Protein 2XBU (pdb70)

CATH classification: 3.40.50.2020

Nearest PDB structures (foldseek):
  2xbu-assembly1_A  TM=1.005E+00  e=3.584E-40  Saccharomyces cerevisiae
  2xbu-assembly1_B  TM=1.003E+00  e=2.320E-38  Saccharomyces cerevisiae
  2jkz-assembly1_A  TM=9.984E-01  e=1.964E-35  Saccharomyces cerevisiae
  2jky-assembly1_B  TM=9.916E-01  e=3.416E-34  Saccharomyces cerevisiae
  2jky-assembly1_A  TM=8.901E-01  e=1.206E-30  Saccharomyces cerevisiae

Structure (mmCIF, N/CA/C/O backbone):
data_2XBU
#
_entry.id   2XBU
#
_cell.length_a   51.577
_cell.length_b   77.521
_cell.length_c   56.655
_cell.angle_alpha   90.00
_cell.angle_beta   95.13
_cell.angle_gamma   90.00
#
_symmetry.space_group_name_H-M   'P 1 21 1'
#
loop_
_entity.id
_entity.type
_entity.pdbx_description
1 polymer 'HYPOXANTHINE-GUANINE PHOSPHORIBOSYLTRANSFERASE'
2 non-polymer 'ACETATE ION'
3 non-polymer "GUANOSINE-5'-MONOPHOSPHATE"
4 non-polymer 'MAGNESIUM ION'
5 water water
#
loop_
_atom_site.group_PDB
_atom_site.id
_atom_site.type_symbol
_atom_site.label_atom_id
_atom_site.label_alt_id
_atom_site.label_comp_id
_atom_site.label_asym_id
_atom_site.label_entity_id
_atom_site.label_seq_id
_atom_site.pdbx_PDB_ins_code
_atom_site.Cartn_x
_atom_site.Cartn_y
_atom_site.Cartn_z
_atom_site.occupancy
_atom_site.B_iso_or_equiv
_atom_site.auth_seq_id
_atom_site.auth_comp_id
_atom_site.auth_asym_id
_atom_site.auth_atom_id
_atom_site.pdbx_PDB_model_num
ATOM 1 N N . ASP A 1 5 ? 13.650 11.988 10.059 1.00 42.25 5 ASP A N 1
ATOM 2 C CA . ASP A 1 5 ? 14.630 11.148 10.737 1.00 41.37 5 ASP A CA 1
ATOM 3 C C . ASP A 1 5 ? 14.029 9.782 11.063 1.00 31.21 5 ASP A C 1
ATOM 4 O O . ASP A 1 5 ? 13.831 9.449 12.233 1.00 29.42 5 ASP A O 1
ATOM 9 N N . LYS A 1 6 ? 13.749 8.998 10.025 1.00 26.64 6 LYS A N 1
ATOM 10 C CA . LYS A 1 6 ? 13.017 7.739 10.176 1.00 22.50 6 LYS A CA 1
ATOM 11 C C . LYS A 1 6 ? 13.604 6.816 11.237 1.00 19.61 6 LYS A C 1
ATOM 12 O O . LYS A 1 6 ? 14.811 6.564 11.262 1.00 23.29 6 LYS A O 1
ATOM 18 N N . GLN A 1 7 ? 12.739 6.302 12.106 1.00 17.52 7 GLN A N 1
ATOM 19 C CA . GLN A 1 7 ? 13.179 5.428 13.189 1.00 18.34 7 GLN A CA 1
ATOM 20 C C . GLN A 1 7 ? 12.821 3.984 12.879 1.00 18.53 7 GLN A C 1
ATOM 21 O O . GLN A 1 7 ? 11.646 3.635 12.796 1.00 18.83 7 GLN A O 1
ATOM 27 N N . TYR A 1 8 ? 13.842 3.153 12.692 1.00 18.56 8 TYR A N 1
ATOM 28 C CA . TYR A 1 8 ? 13.647 1.739 12.395 1.00 15.21 8 TYR A CA 1
ATOM 29 C C . TYR A 1 8 ? 13.503 0.970 13.699 1.00 16.25 8 TYR A C 1
ATOM 30 O O . TYR A 1 8 ? 14.349 1.083 14.582 1.00 17.03 8 TYR A O 1
ATOM 39 N N . ILE A 1 9 ? 12.417 0.210 13.810 1.00 12.68 9 ILE A N 1
ATOM 40 C CA . ILE A 1 9 ? 12.069 -0.528 15.022 1.00 14.68 9 ILE A CA 1
ATOM 41 C C . ILE A 1 9 ? 12.164 -2.035 14.769 1.00 16.17 9 ILE A C 1
ATOM 42 O O . ILE A 1 9 ? 11.494 -2.560 13.881 1.00 15.21 9 ILE A O 1
ATOM 47 N N . SER A 1 10 ? 12.992 -2.733 15.544 1.00 16.50 10 SER A N 1
ATOM 48 C CA . SER A 1 10 ? 13.150 -4.172 15.345 1.00 15.40 10 SER A CA 1
ATOM 49 C C . SER A 1 10 ? 11.984 -4.945 15.950 1.00 13.98 10 SER A C 1
ATOM 50 O O . SER A 1 10 ? 11.271 -4.441 16.820 1.00 14.42 10 SER A O 1
ATOM 53 N N . TYR A 1 11 ? 11.793 -6.178 15.493 1.00 13.03 11 TYR A N 1
ATOM 54 C CA . TYR A 1 11 ? 10.802 -7.046 16.112 1.00 13.12 11 TYR A CA 1
ATOM 55 C C . TYR A 1 11 ? 11.085 -7.205 17.611 1.00 13.14 11 TYR A C 1
ATOM 56 O O . TYR A 1 11 ? 10.192 -7.067 18.435 1.00 10.66 11 TYR A O 1
ATOM 65 N N . ASN A 1 12 ? 12.332 -7.487 17.972 1.00 11.03 12 ASN A N 1
ATOM 66 C CA . ASN A 1 12 ? 12.651 -7.692 19.386 1.00 12.24 12 ASN A CA 1
ATOM 67 C C . ASN A 1 12 ? 12.393 -6.453 20.237 1.00 12.45 12 ASN A C 1
ATOM 68 O O . ASN A 1 12 ? 12.043 -6.563 21.411 1.00 13.78 12 ASN A O 1
ATOM 73 N N . ASN A 1 13 ? 12.557 -5.273 19.645 1.00 12.60 13 ASN A N 1
ATOM 74 C CA . ASN A 1 13 ? 12.190 -4.040 20.335 1.00 14.46 13 ASN A CA 1
ATOM 75 C C . ASN A 1 13 ? 10.689 -4.018 20.630 1.00 14.08 13 ASN A C 1
ATOM 76 O O . ASN A 1 13 ? 10.268 -3.747 21.756 1.00 13.99 13 ASN A O 1
ATOM 81 N N . VAL A 1 14 ? 9.884 -4.317 19.619 1.00 13.67 14 VAL A N 1
ATOM 82 C CA . VAL A 1 14 ? 8.436 -4.339 19.804 1.00 12.88 14 VAL A CA 1
ATOM 83 C C . VAL A 1 14 ? 8.072 -5.319 20.912 1.00 13.30 14 VAL A C 1
ATOM 84 O O . VAL A 1 14 ? 7.252 -5.018 21.776 1.00 9.90 14 VAL A O 1
ATOM 88 N N . HIS A 1 15 ? 8.705 -6.486 20.884 1.00 10.83 15 HIS A N 1
ATOM 89 C CA . HIS A 1 15 ? 8.429 -7.532 21.860 1.00 12.46 15 HIS A CA 1
ATOM 90 C C . HIS A 1 15 ? 8.660 -7.030 23.283 1.00 14.61 15 HIS A C 1
ATOM 91 O O . HIS A 1 15 ? 7.842 -7.256 24.174 1.00 9.47 15 HIS A O 1
ATOM 98 N N . GLN A 1 16 ? 9.785 -6.356 23.497 1.00 11.32 16 GLN A N 1
ATOM 99 C CA . GLN A 1 16 ? 10.132 -5.873 24.828 1.00 11.79 16 GLN A CA 1
ATOM 100 C C . GLN A 1 16 ? 9.331 -4.647 25.266 1.00 11.23 16 GLN A C 1
ATOM 101 O O . GLN A 1 16 ? 9.116 -4.439 26.458 1.00 12.61 16 GLN A O 1
ATOM 107 N N . LEU A 1 17 ? 8.897 -3.837 24.308 1.00 10.50 17 LEU A N 1
ATOM 108 C CA . LEU A 1 17 ? 7.983 -2.746 24.617 1.00 10.82 17 LEU A CA 1
ATOM 109 C C . LEU A 1 17 ? 6.707 -3.338 25.193 1.00 12.70 17 LEU A C 1
ATOM 110 O O . LEU A 1 17 ? 6.178 -2.856 26.193 1.00 11.41 17 LEU A O 1
ATOM 115 N N . CYS A 1 18 ? 6.227 -4.408 24.572 1.00 11.75 18 CYS A N 1
ATOM 116 C CA . CYS A 1 18 ? 5.032 -5.080 25.071 1.00 11.09 18 CYS A CA 1
ATOM 117 C C . CYS A 1 18 ? 5.278 -5.705 26.437 1.00 12.03 18 CYS A C 1
ATOM 118 O O . CYS A 1 18 ? 4.406 -5.665 27.307 1.00 13.19 18 CYS A O 1
ATOM 121 N N . GLN A 1 19 ? 6.470 -6.271 26.625 1.00 10.14 19 GLN A N 1
ATOM 122 C CA . GLN A 1 19 ? 6.822 -6.912 27.893 1.00 8.80 19 GLN A CA 1
ATOM 123 C C . GLN A 1 19 ? 6.752 -5.941 29.069 1.00 13.31 19 GLN A C 1
ATOM 124 O O . GLN A 1 19 ? 6.161 -6.258 30.101 1.00 12.72 19 GLN A O 1
ATOM 130 N N . VAL A 1 20 ? 7.371 -4.769 28.933 1.00 14.24 20 VAL A N 1
ATOM 131 C CA A VAL A 1 20 ? 7.338 -3.797 30.021 0.50 15.00 20 VAL A CA 1
ATOM 132 C CA B VAL A 1 20 ? 7.346 -3.765 29.996 0.50 15.61 20 VAL A CA 1
ATOM 133 C C . VAL A 1 20 ? 5.945 -3.190 30.183 1.00 16.14 20 VAL A C 1
ATOM 134 O O . VAL A 1 20 ? 5.477 -2.984 31.306 1.00 14.04 20 VAL A O 1
ATOM 141 N N . SER A 1 21 ? 5.275 -2.922 29.070 1.00 12.53 21 SER A N 1
ATOM 142 C CA . SER A 1 21 ? 3.942 -2.333 29.134 1.00 16.40 21 SER A CA 1
ATOM 143 C C . SER A 1 21 ? 2.938 -3.258 29.817 1.00 15.50 21 SER A C 1
ATOM 144 O O . SER A 1 21 ? 2.011 -2.792 30.486 1.00 15.03 21 SER A O 1
ATOM 147 N N . ALA A 1 22 ? 3.121 -4.566 29.644 1.00 16.53 22 ALA A N 1
ATOM 148 C CA . ALA A 1 22 ? 2.219 -5.545 30.242 1.00 16.73 22 ALA A CA 1
ATOM 149 C C . ALA A 1 22 ? 2.171 -5.406 31.759 1.00 15.85 22 ALA A C 1
ATOM 150 O O . ALA A 1 22 ? 1.130 -5.618 32.374 1.00 13.70 22 ALA A O 1
ATOM 152 N N . GLU A 1 23 ? 3.297 -5.053 32.368 1.00 14.14 23 GLU A N 1
ATOM 153 C CA . GLU A 1 23 ? 3.324 -4.905 33.817 1.00 18.62 23 GLU A CA 1
ATOM 154 C C . GLU A 1 23 ? 2.395 -3.776 34.260 1.00 17.61 23 GLU A C 1
ATOM 155 O O . GLU A 1 23 ? 1.747 -3.865 35.298 1.00 19.12 23 GLU A O 1
ATOM 161 N N . ARG A 1 24 ? 2.331 -2.721 33.459 1.00 13.90 24 ARG A N 1
ATOM 162 C CA . ARG A 1 24 ? 1.452 -1.590 33.747 1.00 15.39 24 ARG A CA 1
ATOM 163 C C . ARG A 1 24 ? 0.008 -1.970 33.450 1.00 15.75 24 ARG A C 1
ATOM 164 O O . ARG A 1 24 ? -0.895 -1.745 34.262 1.00 16.87 24 ARG A O 1
ATOM 172 N N . ILE A 1 25 ? -0.195 -2.565 32.279 1.00 10.97 25 ILE A N 1
ATOM 173 C CA . ILE A 1 25 ? -1.526 -2.956 31.814 1.00 12.85 25 ILE A CA 1
ATOM 174 C C . ILE A 1 25 ? -2.234 -3.968 32.722 1.00 13.28 25 ILE A C 1
ATOM 175 O O . ILE A 1 25 ? -3.467 -4.009 32.780 1.00 15.45 25 ILE A O 1
ATOM 180 N N . LYS A 1 26 ? -1.465 -4.776 33.445 1.00 11.87 26 LYS A N 1
ATOM 181 C CA . LYS A 1 26 ? -2.055 -5.650 34.460 1.00 15.09 26 LYS A CA 1
ATOM 182 C C . LYS A 1 26 ? -2.902 -4.896 35.494 1.00 15.26 26 LYS A C 1
ATOM 183 O O . LYS A 1 26 ? -3.847 -5.449 36.053 1.00 20.81 26 LYS A O 1
ATOM 189 N N . ASN A 1 27 ? -2.569 -3.636 35.746 1.00 16.60 27 ASN A N 1
ATOM 190 C CA . ASN A 1 27 ? -3.344 -2.824 36.689 1.00 18.24 27 ASN A CA 1
ATOM 191 C C . ASN A 1 27 ? -4.735 -2.498 36.158 1.00 17.94 27 ASN A C 1
ATOM 192 O O . ASN A 1 27 ? -5.657 -2.216 36.925 1.00 19.30 27 ASN A O 1
ATOM 197 N N . PHE A 1 28 ? -4.867 -2.524 34.835 1.00 13.71 28 PHE A N 1
ATOM 198 C CA . PHE A 1 28 ? -6.122 -2.211 34.161 1.00 15.00 28 PHE A CA 1
ATOM 199 C C . PHE A 1 28 ? -6.995 -3.463 34.086 1.00 15.83 28 PHE A C 1
ATOM 200 O O . PHE A 1 28 ? -8.207 -3.371 33.910 1.00 16.42 28 PHE A O 1
ATOM 208 N N . LYS A 1 29 ? -6.366 -4.629 34.221 1.00 15.84 29 LYS A N 1
ATOM 209 C CA . LYS A 1 29 ? -7.069 -5.913 34.206 1.00 21.06 29 LYS A CA 1
ATOM 210 C C . LYS A 1 29 ? -7.962 -6.087 32.977 1.00 17.72 29 LYS A C 1
ATOM 211 O O . LYS A 1 29 ? -9.174 -6.262 33.116 1.00 16.69 29 LYS A O 1
ATOM 217 N N . PRO A 1 30 ? -7.370 -6.080 31.774 1.00 17.30 30 PRO A N 1
ATOM 218 C CA . PRO A 1 30 ? -8.230 -6.177 30.589 1.00 15.48 30 PRO A CA 1
ATOM 219 C C . PRO A 1 30 ? -8.932 -7.526 30.506 1.00 16.23 30 PRO A C 1
ATOM 220 O O . PRO A 1 30 ? -8.331 -8.561 30.806 1.00 12.46 30 PRO A O 1
ATOM 224 N N . ASP A 1 31 ? -10.197 -7.503 30.100 1.00 12.37 31 ASP A N 1
ATOM 225 C CA . ASP A 1 31 ? -10.987 -8.712 29.897 1.00 12.04 31 ASP A CA 1
ATOM 226 C C . ASP A 1 31 ? -10.889 -9.179 28.450 1.00 10.27 31 ASP A C 1
ATOM 227 O O . ASP A 1 31 ? -11.043 -10.367 28.150 1.00 14.49 31 ASP A O 1
ATOM 232 N N . LEU A 1 32 ? -10.670 -8.226 27.553 1.00 10.76 32 LEU A N 1
ATOM 233 C CA . LEU A 1 32 ? -10.476 -8.522 26.141 1.00 11.80 32 LEU A CA 1
ATOM 234 C C . LEU A 1 32 ? -9.699 -7.393 25.476 1.00 12.08 32 LEU A C 1
ATOM 235 O O . LEU A 1 32 ? -9.537 -6.308 26.042 1.00 14.71 32 LEU A O 1
ATOM 240 N N . ILE A 1 33 ? -9.207 -7.661 24.273 1.00 10.59 33 ILE A N 1
ATOM 241 C CA . ILE A 1 33 ? -8.460 -6.676 23.514 1.00 9.54 33 ILE A CA 1
ATOM 242 C C . ILE A 1 33 ? -9.129 -6.462 22.168 1.00 11.98 33 ILE A C 1
ATOM 243 O O . ILE A 1 33 ? -9.556 -7.420 21.522 1.00 11.79 33 ILE A O 1
ATOM 248 N N . ILE A 1 34 ? -9.242 -5.200 21.764 1.00 9.40 34 ILE A N 1
ATOM 249 C CA . ILE A 1 34 ? -9.670 -4.870 20.412 1.00 10.25 34 ILE A CA 1
ATOM 250 C C .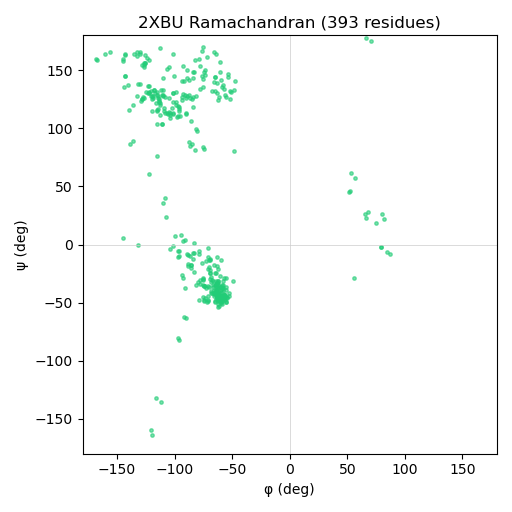 ILE A 1 34 ? -8.516 -4.196 19.676 1.00 13.84 34 ILE A C 1
ATOM 251 O O . ILE A 1 34 ? -8.041 -3.129 20.072 1.00 13.68 34 ILE A O 1
ATOM 256 N N . ALA A 1 35 ? -8.045 -4.846 18.618 1.00 10.76 35 ALA A N 1
ATOM 257 C CA . ALA A 1 35 ? -6.885 -4.359 17.888 1.00 14.33 35 ALA A CA 1
ATOM 258 C C . ALA A 1 35 ? -7.308 -3.646 16.610 1.00 14.69 35 ALA A C 1
ATOM 259 O O . ALA A 1 35 ? -8.108 -4.166 15.834 1.00 13.36 35 ALA A O 1
ATOM 261 N N . ILE A 1 36 ? -6.767 -2.449 16.400 1.00 12.53 36 ILE A N 1
ATOM 262 C CA . ILE A 1 36 ? -7.076 -1.669 15.211 1.00 13.57 36 ILE A CA 1
ATOM 263 C C . ILE A 1 36 ? -6.093 -2.000 14.101 1.00 15.25 36 ILE A C 1
ATOM 264 O O . ILE A 1 36 ? -4.902 -1.707 14.214 1.00 16.36 36 ILE A O 1
ATOM 269 N N . GLY A 1 37 ? -6.591 -2.624 13.038 1.00 18.18 37 GLY A N 1
ATOM 270 C CA . GLY A 1 37 ? -5.785 -2.907 11.862 1.00 21.84 37 GLY A CA 1
ATOM 271 C C . GLY A 1 37 ? -4.666 -3.907 12.086 1.00 20.77 37 GLY A C 1
ATOM 272 O O . GLY A 1 37 ? -4.460 -4.388 13.199 1.00 19.21 37 GLY A O 1
ATOM 273 N N . GLY A 1 38 ? -3.941 -4.227 11.020 1.00 23.79 38 GLY A N 1
ATOM 274 C CA . GLY A 1 38 ? -2.864 -5.201 11.101 1.00 28.25 38 GLY A CA 1
ATOM 275 C C . GLY A 1 38 ? -1.732 -4.761 12.011 1.00 30.41 38 GLY A C 1
ATOM 276 O O . GLY A 1 38 ? -1.135 -5.583 12.710 1.00 30.54 38 GLY A O 1
ATOM 277 N N . GLY A 1 39 ? -1.451 -3.459 12.012 1.00 30.13 39 GLY A N 1
ATOM 278 C CA . GLY A 1 39 ? -0.406 -2.881 12.843 1.00 26.27 39 GLY A CA 1
ATOM 279 C C . GLY A 1 39 ? -0.733 -2.909 14.327 1.00 22.67 39 GLY A C 1
ATOM 280 O O 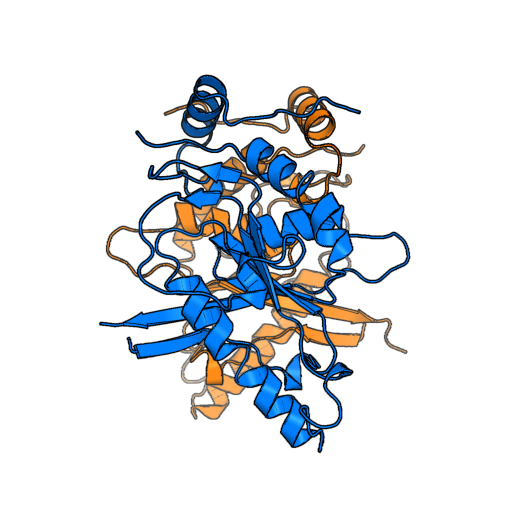. GLY A 1 39 ? 0.158 -2.879 15.174 1.00 22.94 39 GLY A O 1
ATOM 281 N N . GLY A 1 40 ? -2.019 -2.957 14.649 1.00 13.57 40 GLY A N 1
ATOM 282 C CA . GLY A 1 40 ? -2.434 -3.112 16.029 1.00 13.98 40 GLY A CA 1
ATOM 283 C C . GLY A 1 40 ? -2.378 -4.561 16.479 1.00 12.93 40 GLY A C 1
ATOM 284 O O . GLY A 1 40 ? -2.063 -4.850 17.631 1.00 12.91 40 GLY A O 1
ATOM 285 N N . PHE A 1 41 ? -2.678 -5.487 15.576 1.00 11.71 41 PHE A N 1
ATOM 286 C CA . PHE A 1 41 ? -2.870 -6.870 16.008 1.00 12.72 41 PHE A CA 1
ATOM 287 C C . PHE A 1 41 ? -1.584 -7.499 16.514 1.00 13.95 41 PHE A C 1
ATOM 288 O O . PHE A 1 41 ? -1.595 -8.278 17.462 1.00 13.22 41 PHE A O 1
ATOM 296 N N . ILE A 1 42 ? -0.467 -7.164 15.886 1.00 11.81 42 ILE A N 1
ATOM 297 C CA . ILE A 1 42 ? 0.787 -7.800 16.283 1.00 12.30 42 ILE A CA 1
ATOM 298 C C . ILE A 1 42 ? 1.177 -7.502 17.745 1.00 10.78 42 ILE A C 1
ATOM 299 O O . ILE A 1 42 ? 1.385 -8.434 18.533 1.00 10.45 42 ILE A O 1
ATOM 304 N N . PRO A 1 43 ? 1.237 -6.213 18.127 1.00 10.41 43 PRO A N 1
ATOM 305 C CA . PRO A 1 43 ? 1.474 -5.891 19.543 1.00 11.83 43 PRO A CA 1
ATOM 306 C C . PRO A 1 43 ? 0.407 -6.487 20.449 1.00 10.18 43 PRO A C 1
ATOM 307 O O . PRO A 1 43 ? 0.718 -6.915 21.561 1.00 11.49 43 PRO A O 1
ATOM 311 N N . ALA A 1 44 ? -0.844 -6.518 19.991 1.00 10.04 44 ALA A N 1
ATOM 312 C CA . ALA A 1 44 ? -1.897 -7.118 20.801 1.00 10.54 44 ALA A CA 1
ATOM 313 C C . ALA A 1 44 ? -1.586 -8.584 21.109 1.00 7.72 44 ALA A C 1
ATOM 314 O O . ALA A 1 44 ? -1.698 -9.019 22.251 1.00 8.56 44 ALA A O 1
ATOM 316 N N . ARG A 1 45 ? -1.211 -9.345 20.084 1.00 7.39 45 ARG A N 1
ATOM 317 C CA . ARG A 1 45 ? -0.907 -10.759 20.270 1.00 11.09 45 ARG A CA 1
ATOM 318 C C . ARG A 1 45 ? 0.309 -10.940 21.176 1.00 9.63 45 ARG A C 1
ATOM 319 O O . ARG A 1 45 ? 0.332 -11.821 22.030 1.00 8.63 45 ARG A O 1
ATOM 327 N N . ILE A 1 46 ? 1.323 -10.097 21.007 1.00 7.93 46 ILE A N 1
ATOM 328 C CA . ILE A 1 46 ? 2.505 -10.202 21.870 1.00 10.00 46 ILE A CA 1
ATOM 329 C C . ILE A 1 46 ? 2.153 -9.869 23.315 1.00 12.30 46 ILE A C 1
ATOM 330 O O . ILE A 1 46 ? 2.558 -10.570 24.251 1.00 10.60 46 ILE A O 1
ATOM 335 N N . LEU A 1 47 ? 1.377 -8.804 23.496 1.00 12.50 47 LEU A N 1
ATOM 336 C CA . LEU A 1 47 ? 0.895 -8.437 24.828 1.00 15.15 47 LEU A CA 1
ATOM 337 C C . LEU A 1 47 ? 0.199 -9.609 25.514 1.00 16.53 47 LEU A C 1
ATOM 338 O O . LEU A 1 47 ? 0.416 -9.876 26.697 1.00 18.38 47 LEU A O 1
ATOM 343 N N . ARG A 1 48 ? -0.644 -10.312 24.767 1.00 15.99 48 ARG A N 1
ATOM 344 C CA . ARG A 1 48 ? -1.368 -11.449 25.318 1.00 13.55 48 ARG A CA 1
ATOM 345 C C . ARG A 1 48 ? -0.428 -12.497 25.925 1.00 10.52 48 ARG A C 1
ATOM 346 O O . ARG A 1 48 ? -0.737 -13.115 26.935 1.00 11.43 48 ARG A O 1
ATOM 354 N N . THR A 1 49 ? 0.727 -12.690 25.305 1.00 10.09 49 THR A N 1
ATOM 355 C CA . THR A 1 49 ? 1.707 -13.641 25.828 1.00 10.55 49 THR A CA 1
ATOM 356 C C . THR A 1 49 ? 2.154 -13.253 27.232 1.00 11.18 49 THR A C 1
ATOM 357 O O . THR A 1 49 ? 2.366 -14.115 28.098 1.00 10.84 49 THR A O 1
ATOM 361 N N . PHE A 1 50 ? 2.276 -11.950 27.461 1.00 11.39 50 PHE A N 1
ATOM 362 C CA . PHE A 1 50 ? 2.708 -11.447 28.759 1.00 13.73 50 PHE A CA 1
ATOM 363 C C . PHE A 1 50 ? 1.565 -11.277 29.758 1.00 14.18 50 PHE A C 1
ATOM 364 O O . PHE A 1 50 ? 1.808 -11.174 30.964 1.00 17.33 50 PHE A O 1
ATOM 372 N N . LEU A 1 51 ? 0.325 -11.251 29.272 1.00 13.28 51 LEU A N 1
ATOM 373 C CA . LEU A 1 51 ? -0.833 -11.187 30.167 1.00 12.82 51 LEU A CA 1
ATOM 374 C C . LEU A 1 51 ? -1.318 -12.571 30.599 1.00 18.24 51 LEU A C 1
ATOM 375 O O . LEU A 1 51 ? -2.036 -12.706 31.593 1.00 17.68 51 LEU A O 1
ATOM 380 N N . LYS A 1 52 ? -0.916 -13.593 29.852 1.00 19.57 52 LYS A N 1
ATOM 381 C CA . LYS A 1 52 ? -1.357 -14.964 30.101 1.00 19.89 52 LYS A CA 1
ATOM 382 C C . LYS A 1 52 ? -1.033 -15.438 31.514 1.00 20.00 52 LYS A C 1
ATOM 383 O O . LYS A 1 52 ? 0.076 -15.253 32.012 1.00 21.54 52 LYS A O 1
ATOM 389 N N . GLU A 1 53 ? -2.017 -16.050 32.155 1.00 23.62 53 GLU A N 1
ATOM 390 C CA . GLU A 1 53 ? -1.796 -16.709 33.432 1.00 27.77 53 GLU A CA 1
ATOM 391 C C . GLU A 1 53 ? -2.141 -18.180 33.257 1.00 24.11 53 GLU A C 1
ATOM 392 O O . GLU A 1 53 ? -3.220 -18.508 32.772 1.00 23.29 53 GLU A O 1
ATOM 398 N N . PRO A 1 54 ? -1.221 -19.076 33.635 1.00 29.56 54 PRO A N 1
ATOM 399 C CA . PRO A 1 54 ? -1.493 -20.503 33.437 1.00 31.25 54 PRO A CA 1
ATOM 400 C C . PRO A 1 54 ? -2.771 -20.914 34.157 1.00 25.85 54 PRO A C 1
ATOM 401 O O . PRO A 1 54 ? -2.997 -20.490 35.292 1.00 25.79 54 PRO A O 1
ATOM 405 N N . GLY A 1 55 ? -3.595 -21.719 33.496 1.00 26.06 55 GLY A N 1
ATOM 406 C CA . GLY A 1 55 ? -4.852 -22.173 34.062 1.00 25.65 55 GLY A CA 1
ATOM 407 C C . GLY A 1 55 ? -5.998 -21.210 33.812 1.00 29.22 55 GLY A C 1
ATOM 408 O O . GLY A 1 55 ? -7.154 -21.514 34.102 1.00 32.18 55 GLY A O 1
ATOM 409 N N . VAL A 1 56 ? -5.678 -20.039 33.274 1.00 30.66 56 VAL A N 1
ATOM 410 C CA . VAL A 1 56 ? -6.691 -19.027 32.994 1.00 32.37 56 VAL A CA 1
ATOM 411 C C . VAL A 1 56 ? -6.820 -18.824 31.486 1.00 30.99 56 VAL A C 1
ATOM 412 O O . VAL A 1 56 ? -5.830 -18.552 30.811 1.00 27.59 56 VAL A O 1
ATOM 416 N N . PRO A 1 57 ? -8.045 -18.965 30.955 1.00 31.92 57 PRO A N 1
ATOM 417 C CA . PRO A 1 57 ? -8.268 -18.839 29.511 1.00 34.07 57 PRO A CA 1
ATOM 418 C C . PRO A 1 57 ? -7.591 -17.594 28.957 1.00 33.41 57 PRO A C 1
ATOM 419 O O . PRO A 1 57 ? -7.583 -16.551 29.609 1.00 33.27 57 PRO A O 1
ATOM 423 N N . THR A 1 58 ? -7.014 -17.711 27.768 1.00 33.31 58 THR A N 1
ATOM 424 C CA . THR A 1 58 ? -6.319 -16.593 27.156 1.00 29.90 58 THR A CA 1
ATOM 425 C C . THR A 1 58 ? -7.300 -15.466 26.835 1.00 20.17 58 THR A C 1
ATOM 426 O O . THR A 1 58 ? -8.450 -15.710 26.488 1.00 22.38 58 THR A O 1
ATOM 430 N N . ILE A 1 59 ? -6.831 -14.234 26.980 1.00 23.44 59 ILE A N 1
ATOM 431 C CA . ILE A 1 59 ? -7.613 -13.045 26.654 1.00 23.19 59 ILE A CA 1
ATOM 432 C C . ILE A 1 59 ? -7.929 -13.031 25.156 1.00 19.36 59 ILE A C 1
ATOM 433 O O . ILE A 1 59 ? -7.044 -13.219 24.332 1.00 17.80 59 ILE A O 1
ATOM 438 N N . ARG A 1 60 ? -9.193 -12.826 24.801 1.00 15.26 60 ARG A N 1
ATOM 439 C CA . ARG A 1 60 ? -9.572 -12.787 23.391 1.00 14.70 60 ARG A CA 1
ATOM 440 C C . ARG A 1 60 ? -9.121 -11.496 22.710 1.00 14.33 60 ARG A C 1
ATOM 441 O O . ARG A 1 60 ? -9.085 -10.433 23.333 1.00 13.64 60 ARG A O 1
ATOM 449 N N . ILE A 1 61 ? -8.759 -11.601 21.433 1.00 12.89 61 ILE A N 1
ATOM 450 C CA . ILE A 1 61 ? -8.387 -10.437 20.636 1.00 10.03 61 ILE A CA 1
ATOM 451 C C . ILE A 1 61 ? -9.314 -10.316 19.443 1.00 16.27 61 ILE A C 1
ATOM 452 O O . ILE A 1 61 ? -9.495 -11.278 18.688 1.00 14.97 61 ILE A O 1
ATOM 457 N N . PHE A 1 62 ? -9.906 -9.137 19.276 1.00 17.56 62 PHE A N 1
ATOM 458 C CA . PHE A 1 62 ? -10.802 -8.884 18.153 1.00 18.66 62 PHE A CA 1
ATOM 459 C C . PHE A 1 62 ? -10.204 -7.816 17.254 1.00 18.43 62 PHE A C 1
ATOM 460 O O . PHE A 1 62 ? -9.758 -6.770 17.727 1.00 16.08 62 PHE A O 1
ATOM 468 N N . ALA A 1 63 ? -10.183 -8.085 15.956 1.00 15.66 63 ALA A N 1
ATOM 469 C CA . ALA A 1 63 ? -9.609 -7.146 15.004 1.00 19.51 63 ALA A CA 1
ATOM 470 C C . ALA A 1 63 ? -10.700 -6.313 14.345 1.00 22.95 63 ALA A C 1
ATOM 471 O O . ALA A 1 63 ? -11.702 -6.853 13.884 1.00 25.84 63 ALA A O 1
ATOM 473 N N . ILE A 1 64 ? -10.511 -4.998 14.318 1.00 18.04 64 ILE A N 1
ATOM 474 C CA . ILE A 1 64 ? -11.422 -4.116 13.603 1.00 19.44 64 ILE A CA 1
ATOM 475 C C . ILE A 1 64 ? -10.671 -3.241 12.604 1.00 22.64 64 ILE A C 1
ATOM 476 O O . ILE A 1 64 ? -9.469 -2.996 12.745 1.00 22.62 64 ILE A O 1
ATOM 481 N N . ILE A 1 65 ? -11.392 -2.785 11.585 1.00 19.62 65 ILE A N 1
ATOM 482 C CA . ILE A 1 65 ? -10.860 -1.831 10.628 1.00 17.75 65 ILE A CA 1
ATOM 483 C C . ILE A 1 65 ? -11.839 -0.683 10.522 1.00 18.67 65 ILE A C 1
ATOM 484 O O . ILE A 1 65 ? -13.027 -0.884 10.253 1.00 17.41 65 ILE A O 1
ATOM 489 N N . LEU A 1 66 ? -11.336 0.521 10.749 1.00 16.72 66 LEU A N 1
ATOM 490 C CA . LEU A 1 66 ? -12.133 1.725 10.640 1.00 24.06 66 LEU A CA 1
ATOM 491 C C . LEU A 1 66 ? -11.628 2.509 9.435 1.00 26.96 66 LEU A C 1
ATOM 492 O O . LEU A 1 66 ? -10.419 2.664 9.247 1.00 28.39 66 LEU A O 1
ATOM 497 N N . SER A 1 67 ? -12.552 2.974 8.601 1.00 23.47 67 SER A N 1
ATOM 498 C CA . SER A 1 67 ? -12.199 3.858 7.502 1.00 25.05 67 SER A CA 1
ATOM 499 C C . SER A 1 67 ? -12.732 5.249 7.798 1.00 24.61 67 SER A C 1
ATOM 500 O O . SER A 1 67 ? -13.902 5.416 8.127 1.00 25.16 67 SER A O 1
ATOM 503 N N . LEU A 1 68 ? -11.860 6.243 7.691 1.00 26.95 68 LEU A N 1
ATOM 504 C CA . LEU A 1 68 ? -12.241 7.624 7.937 1.00 31.97 68 LEU A CA 1
ATOM 505 C C . LEU A 1 68 ? -12.039 8.429 6.662 1.00 36.62 68 LEU A C 1
ATOM 506 O O . LEU A 1 68 ? -10.999 8.325 6.011 1.00 38.83 68 LEU A O 1
ATOM 511 N N . TYR A 1 69 ? -13.039 9.222 6.299 1.00 39.21 69 TYR A N 1
ATOM 512 C CA . TYR A 1 69 ? -13.017 9.924 5.023 1.00 46.04 69 TYR A CA 1
ATOM 513 C C . TYR A 1 69 ? -13.135 11.435 5.175 1.00 50.84 69 TYR A C 1
ATOM 514 O O . TYR A 1 69 ? -13.614 11.934 6.194 1.00 51.35 69 TYR A O 1
ATOM 523 N N . GLU A 1 70 ? -12.696 12.153 4.146 1.00 54.08 70 GLU A N 1
ATOM 524 C CA . GLU A 1 70 ? -12.773 13.609 4.119 1.00 54.49 70 GLU A CA 1
ATOM 525 C C . GLU A 1 70 ? -14.164 14.101 4.502 1.00 51.79 70 GLU A C 1
ATOM 526 O O . GLU A 1 70 ? -14.310 14.943 5.388 1.00 49.88 70 GLU A O 1
ATOM 528 N N . VAL A 1 84 ? -15.538 14.386 10.032 1.00 57.99 84 VAL A N 1
ATOM 529 C CA . VAL A 1 84 ? -15.045 13.172 9.393 1.00 55.42 84 VAL A CA 1
ATOM 530 C C . VAL A 1 84 ? -16.140 12.119 9.291 1.00 53.30 84 VAL A C 1
ATOM 531 O O . VAL A 1 84 ? -16.972 11.985 10.188 1.00 55.72 84 VAL A O 1
ATOM 533 N N . LYS A 1 85 ? -16.139 11.375 8.190 1.00 48.23 85 LYS A N 1
ATOM 534 C CA . LYS A 1 85 ? -17.076 10.275 8.013 1.00 42.53 85 LYS A CA 1
ATOM 535 C C . LYS A 1 85 ? -16.431 8.972 8.472 1.00 38.81 85 LYS A C 1
ATOM 536 O O . LYS A 1 85 ? -15.333 8.631 8.034 1.00 38.85 85 LYS A O 1
ATOM 538 N N . VAL A 1 86 ? -17.115 8.252 9.355 1.00 34.94 86 VAL A N 1
ATOM 539 C CA . VAL A 1 86 ? -16.592 7.004 9.898 1.00 30.88 86 VAL A CA 1
ATOM 540 C C . VAL A 1 86 ? -17.277 5.793 9.281 1.00 30.10 86 VAL A C 1
ATOM 541 O O . VAL A 1 86 ? -18.500 5.689 9.300 1.00 32.99 86 VAL A O 1
ATOM 545 N N . SER A 1 87 ? -16.484 4.874 8.740 1.00 29.46 87 SER A N 1
ATOM 546 C CA . SER A 1 87 ? -17.029 3.652 8.163 1.00 25.97 87 SER A CA 1
ATOM 547 C C . SER A 1 87 ? -16.484 2.421 8.878 1.00 23.26 87 SER A C 1
ATOM 548 O O . SER A 1 87 ? -15.271 2.250 9.005 1.00 22.32 87 SER A O 1
ATOM 551 N N . ARG A 1 88 ? -17.388 1.573 9.360 1.00 19.43 88 ARG A N 1
ATOM 552 C CA . ARG A 1 88 ? -16.995 0.336 10.024 1.00 19.20 88 ARG A CA 1
ATOM 553 C C . ARG A 1 88 ? -16.707 -0.741 8.981 1.00 23.39 88 ARG A C 1
ATOM 554 O O . ARG A 1 88 ? -17.556 -1.591 8.700 1.00 26.71 88 ARG A O 1
ATOM 562 N N . THR A 1 89 ? -15.505 -0.697 8.415 1.00 21.14 89 THR A N 1
ATOM 563 C CA . THR A 1 89 ? -15.113 -1.584 7.321 1.00 25.31 89 THR A CA 1
ATOM 564 C C . THR A 1 89 ? -15.115 -3.061 7.709 1.00 23.79 89 THR A C 1
ATOM 565 O O . THR A 1 89 ? -15.628 -3.903 6.975 1.00 22.78 89 THR A O 1
ATOM 569 N N . GLN A 1 90 ? -14.508 -3.374 8.849 1.00 20.49 90 GLN A N 1
ATOM 570 C CA . GLN A 1 90 ? -14.597 -4.709 9.431 1.00 18.83 90 GLN A CA 1
ATOM 571 C C . GLN A 1 90 ? -14.842 -4.517 10.912 1.00 17.46 90 GLN A C 1
ATOM 572 O O . GLN A 1 90 ? -14.038 -3.889 11.598 1.00 18.72 90 GLN A O 1
ATOM 578 N N . TRP A 1 91 ? -15.955 -5.040 11.408 1.00 19.11 91 TRP A N 1
ATOM 579 C CA . TRP A 1 91 ? -16.309 -4.806 12.797 1.00 19.35 91 TRP A CA 1
ATOM 580 C C . TRP A 1 91 ? -16.428 -6.117 13.554 1.00 21.22 91 TRP A C 1
ATOM 581 O O . TRP A 1 91 ? -15.868 -7.135 13.145 1.00 23.33 91 TRP A O 1
ATOM 592 N N . ILE A 1 92 ? -17.137 -6.078 14.675 1.00 18.90 92 ILE A N 1
ATOM 593 C CA . ILE A 1 92 ? -17.315 -7.255 15.510 1.00 17.46 92 ILE A CA 1
ATOM 594 C C . ILE A 1 92 ? -18.778 -7.665 15.515 1.00 17.71 92 ILE A C 1
ATOM 595 O O . ILE A 1 92 ? -19.646 -6.850 15.813 1.00 18.27 92 ILE A O 1
ATOM 600 N N . ASP A 1 93 ? -19.047 -8.926 15.189 1.00 17.53 93 ASP A N 1
ATOM 601 C CA . ASP A 1 93 ? -20.389 -9.476 15.359 1.00 22.06 93 ASP A CA 1
ATOM 602 C C . ASP A 1 93 ? -20.539 -9.956 16.798 1.00 21.74 93 ASP A C 1
ATOM 603 O O . ASP A 1 93 ? -20.297 -11.124 17.098 1.00 20.78 93 ASP A O 1
ATOM 608 N N . TYR A 1 94 ? -20.924 -9.046 17.687 1.00 19.19 94 TYR A N 1
ATOM 609 C CA . TYR A 1 94 ? -20.980 -9.350 19.115 1.00 18.17 94 TYR A CA 1
ATOM 610 C C . TYR A 1 94 ? -21.833 -10.582 19.432 1.00 20.20 94 TYR A C 1
ATOM 611 O O . TYR A 1 94 ? -21.434 -11.437 20.222 1.00 21.19 94 TYR A O 1
ATOM 62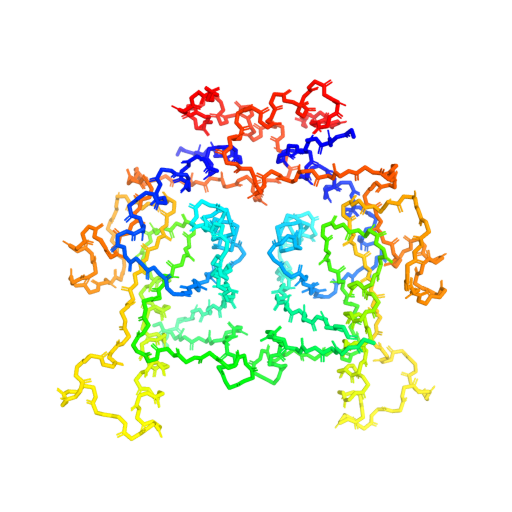0 N N . GLU A 1 95 ? -23.008 -10.665 18.816 1.00 23.75 95 GLU A N 1
ATOM 621 C CA . GLU A 1 95 ? -23.913 -11.784 19.053 1.00 26.91 95 GLU A CA 1
ATOM 622 C C . GLU A 1 95 ? -23.258 -13.110 18.682 1.00 22.84 95 GLU A C 1
ATOM 623 O O . GLU A 1 95 ? -23.262 -14.051 19.470 1.00 22.15 95 GLU A O 1
ATOM 629 N N . GLN A 1 96 ? -22.687 -13.173 17.482 1.00 23.85 96 GLN A N 1
ATOM 630 C CA . GLN A 1 96 ? -22.033 -14.388 17.001 1.00 21.67 96 GLN A CA 1
ATOM 631 C C . GLN A 1 96 ? -20.821 -14.768 17.854 1.00 22.02 96 GLN A C 1
ATOM 632 O O . GLN A 1 96 ? -20.603 -15.947 18.140 1.00 20.98 96 GLN A O 1
ATOM 638 N N . CYS A 1 97 ? -20.028 -13.773 18.244 1.00 19.34 97 CYS A N 1
ATOM 639 C CA . CYS A 1 97 ? -18.834 -14.010 19.053 1.00 20.04 97 CYS A CA 1
ATOM 640 C C . CYS A 1 97 ? -19.164 -14.222 20.526 1.00 22.71 97 CYS A C 1
ATOM 641 O O . CYS A 1 97 ? -18.281 -14.526 21.329 1.00 24.82 97 CYS A O 1
ATOM 644 N N . LYS A 1 98 ? -20.432 -14.044 20.878 1.00 22.04 98 LYS A N 1
ATOM 645 C CA . LYS A 1 98 ? -20.844 -14.084 22.274 1.00 24.72 98 LYS A CA 1
ATOM 646 C C . LYS A 1 98 ? -19.966 -13.142 23.093 1.00 22.83 98 LYS A C 1
ATOM 647 O O . LYS A 1 98 ? -19.485 -13.491 24.173 1.00 25.51 98 LYS A O 1
ATOM 653 N N . LEU A 1 99 ? -19.758 -11.944 22.557 1.00 22.01 99 LEU A N 1
ATOM 654 C CA . LEU A 1 99 ? -18.969 -10.919 23.230 1.00 20.35 99 LEU A CA 1
ATOM 655 C C . LEU A 1 99 ? -19.884 -9.866 23.831 1.00 21.82 99 LEU A C 1
ATOM 656 O O . LEU A 1 99 ? -20.559 -9.135 23.109 1.00 23.41 99 LEU A O 1
ATOM 661 N N . ASP A 1 100 ? -19.901 -9.803 25.158 1.00 20.31 100 ASP A N 1
ATOM 662 C CA . ASP A 1 100 ? -20.693 -8.821 25.884 1.00 24.38 100 ASP A CA 1
ATOM 663 C C . ASP A 1 100 ? -19.778 -7.766 26.508 1.00 22.43 100 ASP A C 1
ATOM 664 O O . ASP A 1 100 ? -18.994 -8.073 27.406 1.00 23.33 100 ASP A O 1
ATOM 669 N N . LEU A 1 101 ? -19.875 -6.529 26.025 1.00 16.16 101 LEU A N 1
ATOM 670 C CA . LEU A 1 101 ? -19.030 -5.443 26.528 1.00 18.39 101 LEU A CA 1
ATOM 671 C C . LEU A 1 101 ? -19.463 -4.900 27.892 1.00 15.72 101 LEU A C 1
ATOM 672 O O . LEU A 1 101 ? -18.701 -4.198 28.552 1.00 19.83 101 LEU A O 1
ATOM 677 N N . VAL A 1 102 ? -20.683 -5.206 28.307 1.00 20.27 102 VAL A N 1
ATOM 678 C CA . VAL A 1 102 ? -21.183 -4.693 29.580 1.00 19.99 102 VAL A CA 1
ATOM 679 C C . VAL A 1 102 ? -20.343 -5.191 30.752 1.00 23.45 102 VAL A C 1
ATOM 680 O O . VAL A 1 102 ? -20.159 -6.395 30.928 1.00 23.07 102 VAL A O 1
ATOM 684 N N . GLY A 1 103 ? -19.828 -4.254 31.541 1.00 24.49 103 GLY A N 1
ATOM 685 C CA . GLY A 1 103 ? -19.074 -4.586 32.736 1.00 25.93 103 GLY A CA 1
ATOM 686 C C . GLY A 1 103 ? -17.671 -5.085 32.442 1.00 24.87 103 GLY A C 1
ATOM 687 O O . GLY A 1 103 ? -17.039 -5.705 33.293 1.00 27.92 103 GLY A O 1
ATOM 688 N N . LYS A 1 104 ? -17.177 -4.816 31.239 1.00 17.66 104 LYS A N 1
ATOM 689 C CA . LYS A 1 104 ? -15.852 -5.293 30.852 1.00 15.34 104 LYS A CA 1
ATOM 690 C C . LYS A 1 104 ? -14.824 -4.170 30.866 1.00 17.54 104 LYS A C 1
ATOM 691 O O . LYS A 1 104 ? -15.157 -2.999 30.681 1.00 15.75 104 LYS A O 1
ATOM 697 N N . ASN A 1 105 ? -13.571 -4.547 31.097 1.00 16.05 105 ASN A N 1
ATOM 698 C CA . ASN A 1 105 ? -12.444 -3.670 30.853 1.00 17.41 105 ASN A CA 1
ATOM 699 C C . ASN A 1 105 ? -11.923 -4.024 29.467 1.00 10.95 105 ASN A C 1
ATOM 700 O O . ASN A 1 105 ? -11.489 -5.148 29.234 1.00 15.63 105 ASN A O 1
ATOM 705 N N . VAL A 1 106 ? -11.984 -3.076 28.543 1.00 10.65 106 VAL A N 1
ATOM 706 C CA . VAL A 1 106 ? -11.625 -3.359 27.161 1.00 10.04 106 VAL A CA 1
ATOM 707 C C . VAL A 1 106 ? -10.404 -2.552 26.746 1.00 9.57 106 VAL A C 1
ATOM 708 O O . VAL A 1 106 ? -10.425 -1.324 26.808 1.00 12.53 106 VAL A O 1
ATOM 712 N N . LEU A 1 107 ? -9.342 -3.241 26.326 1.00 10.49 107 LEU A N 1
ATOM 713 C CA . LEU A 1 107 ? -8.128 -2.570 25.884 1.00 9.31 107 LEU A CA 1
ATOM 714 C C . LEU A 1 107 ? -8.086 -2.429 24.368 1.00 12.29 107 LEU A C 1
ATOM 715 O O . LEU A 1 107 ? -8.081 -3.426 23.644 1.00 11.17 107 LEU A O 1
ATOM 720 N N . ILE A 1 108 ? -8.042 -1.187 23.898 1.00 10.84 108 ILE A N 1
ATOM 721 C CA . ILE A 1 108 ? -7.895 -0.896 22.477 1.00 10.65 108 ILE A CA 1
ATOM 722 C C . ILE A 1 108 ? -6.410 -0.765 22.163 1.00 13.91 108 ILE A C 1
ATOM 723 O O . ILE A 1 108 ? -5.690 -0.036 22.849 1.00 9.70 108 ILE A O 1
ATOM 728 N N . VAL A 1 109 ? -5.955 -1.484 21.140 1.00 11.08 109 VAL A N 1
ATOM 729 C CA . VAL A 1 109 ? -4.540 -1.512 20.801 1.00 10.20 109 VAL A CA 1
ATOM 730 C C . VAL A 1 109 ? -4.273 -1.028 19.383 1.00 11.39 109 VAL A C 1
ATOM 731 O O . VAL A 1 109 ? -4.939 -1.451 18.444 1.00 11.20 109 VAL A O 1
ATOM 735 N N . ASP A 1 110 ? -3.303 -0.128 19.240 1.00 9.43 110 ASP A N 1
ATOM 736 C CA . ASP A 1 110 ? -2.811 0.267 17.924 1.00 10.94 110 ASP A CA 1
ATOM 737 C C . ASP A 1 110 ? -1.316 0.470 18.060 1.00 11.84 110 ASP A C 1
ATOM 738 O O . ASP A 1 110 ? -0.811 0.576 19.170 1.00 14.08 110 ASP A O 1
ATOM 743 N N . GLU A 1 111 ? -0.593 0.509 16.947 1.00 12.05 111 GLU A N 1
ATOM 744 C CA . GLU A 1 111 ? 0.852 0.594 17.070 1.00 11.13 111 GLU A CA 1
ATOM 745 C C . GLU A 1 111 ? 1.307 2.010 17.403 1.00 10.60 111 GLU A C 1
ATOM 746 O O . GLU A 1 111 ? 2.284 2.180 18.120 1.00 9.27 111 GLU A O 1
ATOM 752 N N . VAL A 1 112 ? 0.605 3.018 16.879 1.00 8.51 112 VAL A N 1
ATOM 753 C CA . VAL A 1 112 ? 1.050 4.411 17.033 1.00 10.71 112 VAL A CA 1
ATOM 754 C C . VAL A 1 112 ? -0.105 5.404 17.218 1.00 15.93 112 VAL A C 1
ATOM 755 O O . VAL A 1 112 ? -1.195 5.238 16.658 1.00 16.86 112 VAL A O 1
ATOM 759 N N . ASP A 1 113 ? 0.140 6.422 18.035 1.00 12.80 113 ASP A N 1
ATOM 760 C CA . ASP A 1 113 ? -0.772 7.551 18.183 1.00 12.49 113 ASP A CA 1
ATOM 761 C C . ASP A 1 113 ? -0.044 8.734 17.561 1.00 13.08 113 ASP A C 1
ATOM 762 O O . ASP A 1 113 ? 0.904 9.263 18.138 1.00 13.14 113 ASP A O 1
ATOM 767 N N . ASP A 1 114 ? -0.455 9.102 16.351 1.00 11.38 114 ASP A N 1
ATOM 768 C CA . ASP A 1 114 ? 0.186 10.170 15.594 1.00 9.94 114 ASP A CA 1
ATOM 769 C C . ASP A 1 114 ? -0.594 11.462 15.819 1.00 15.50 114 ASP A C 1
ATOM 770 O O . ASP A 1 114 ? -0.218 12.274 16.663 1.00 15.56 114 ASP A O 1
ATOM 775 N N . THR A 1 115 ? -1.689 11.644 15.084 1.00 13.91 115 THR A N 1
ATOM 776 C CA . THR A 1 115 ? -2.553 12.805 15.291 1.00 15.82 115 THR A CA 1
ATOM 777 C C . THR A 1 115 ? -3.724 12.464 16.208 1.00 13.80 115 THR A C 1
ATOM 778 O O . THR A 1 115 ? -4.506 13.345 16.568 1.00 15.50 115 THR A O 1
ATOM 782 N N . ARG A 1 116 ? -3.841 11.183 16.564 1.00 12.17 116 ARG A N 1
ATOM 783 C CA . ARG A 1 116 ? -4.862 10.698 17.503 1.00 13.73 116 ARG A CA 1
ATOM 784 C C . ARG A 1 116 ? -6.243 10.537 16.871 1.00 13.60 116 ARG A C 1
ATOM 785 O O . ARG A 1 116 ? -7.189 10.104 17.529 1.00 13.97 116 ARG A O 1
ATOM 793 N N . THR A 1 117 ? -6.363 10.882 15.594 1.00 11.75 117 THR A N 1
ATOM 794 C CA . THR A 1 117 ? -7.651 10.790 14.916 1.00 13.80 117 THR A CA 1
ATOM 795 C C . THR A 1 117 ? -8.216 9.368 14.934 1.00 12.69 117 THR A C 1
ATOM 796 O O . THR A 1 117 ? -9.388 9.163 15.240 1.00 11.96 117 THR A O 1
ATOM 800 N N . THR A 1 118 ? -7.379 8.384 14.625 1.00 11.80 118 THR A N 1
ATOM 801 C CA . THR A 1 118 ? -7.839 7.000 14.574 1.00 13.41 118 THR A CA 1
ATOM 802 C C . THR A 1 118 ? -8.360 6.529 15.932 1.00 14.98 118 THR A C 1
ATOM 803 O O . THR A 1 118 ? -9.450 5.963 16.031 1.00 15.53 118 THR A O 1
ATOM 807 N N . LEU A 1 119 ? -7.591 6.783 16.983 1.00 12.82 119 LEU A N 1
ATOM 808 C CA . LEU A 1 119 ? -8.004 6.369 18.322 1.00 13.02 119 LEU A CA 1
ATOM 809 C C . LEU A 1 119 ? -9.290 7.062 18.758 1.00 15.53 119 LEU A C 1
ATOM 810 O O . LEU A 1 119 ? -10.180 6.434 19.344 1.00 12.85 119 LEU A O 1
ATOM 815 N N . HIS A 1 120 ? -9.395 8.355 18.459 1.00 13.18 120 HIS A N 1
ATOM 816 C CA . HIS A 1 120 ? -10.582 9.111 18.827 1.00 15.40 120 HIS A CA 1
ATOM 817 C C . HIS A 1 120 ? -11.852 8.461 18.288 1.00 15.51 120 HIS A C 1
ATOM 818 O O . HIS A 1 120 ? -12.815 8.262 19.029 1.00 15.52 120 HIS A O 1
ATOM 825 N N . TYR A 1 121 ? -11.858 8.132 16.999 1.00 15.38 121 TYR A N 1
ATOM 826 C CA . TYR A 1 121 ? -13.058 7.566 16.382 1.00 14.74 121 TYR A CA 1
ATOM 827 C C . TYR A 1 121 ? -13.264 6.091 16.705 1.00 15.79 121 TYR A C 1
ATOM 828 O O . TYR A 1 121 ? -14.398 5.625 16.768 1.00 15.52 121 TYR A O 1
ATOM 837 N N . ALA A 1 122 ? -12.175 5.358 16.911 1.00 14.29 122 ALA A N 1
ATOM 838 C CA . ALA A 1 122 ? -12.294 3.973 17.352 1.00 14.40 122 ALA A CA 1
ATOM 839 C C . ALA A 1 122 ? -12.986 3.942 18.708 1.00 12.98 122 ALA A C 1
ATOM 840 O O . ALA A 1 122 ? -13.927 3.177 18.917 1.00 15.57 122 ALA A O 1
ATOM 842 N N . LEU A 1 123 ? -12.533 4.791 19.627 1.00 12.37 123 LEU A N 1
ATOM 843 C CA . LEU A 1 123 ? -13.132 4.839 20.955 1.00 12.24 123 LEU A CA 1
ATOM 844 C C . LEU A 1 123 ? -14.590 5.282 20.847 1.00 16.80 123 LEU A C 1
ATOM 845 O O . LEU A 1 123 ? -15.482 4.708 21.481 1.00 15.81 123 LEU A O 1
ATOM 850 N N . SER A 1 124 ? -14.830 6.297 20.027 1.00 15.17 124 SER A N 1
ATOM 851 C CA . SER A 1 124 ? -16.184 6.785 19.829 1.00 16.83 124 SER A CA 1
ATOM 852 C C . SER A 1 124 ? -17.129 5.675 19.378 1.00 16.11 124 SER A C 1
ATOM 853 O O . SER A 1 124 ? -18.205 5.504 19.945 1.00 19.08 124 SER A O 1
ATOM 856 N N . GLU A 1 125 ? -16.720 4.917 18.365 1.00 13.14 125 GLU A N 1
ATOM 857 C CA . GLU A 1 125 ? -17.559 3.856 17.820 1.00 17.75 125 GLU A CA 1
ATOM 858 C C . GLU A 1 125 ? -17.789 2.727 18.823 1.00 19.47 125 GLU A C 1
ATOM 859 O O . GLU A 1 125 ? -18.908 2.228 18.959 1.00 16.93 125 GLU A O 1
ATOM 865 N N . LEU A 1 126 ? -16.731 2.329 19.524 1.00 17.15 126 LEU A N 1
ATOM 866 C CA . LEU A 1 126 ? -16.839 1.243 20.494 1.00 15.32 126 LEU A CA 1
ATOM 867 C C . LEU A 1 126 ? -17.694 1.649 21.692 1.00 17.18 126 LEU A C 1
ATOM 868 O O . LEU A 1 126 ? -18.395 0.817 22.269 1.00 19.89 126 LEU A O 1
ATOM 873 N N . GLU A 1 127 ? -17.645 2.930 22.056 1.00 15.60 127 GLU A N 1
ATOM 874 C CA A GLU A 1 127 ? -18.488 3.455 23.124 0.33 17.78 127 GLU A CA 1
ATOM 875 C CA B GLU A 1 127 ? -18.484 3.440 23.131 0.66 17.77 127 GLU A CA 1
ATOM 876 C C . GLU A 1 127 ? -19.961 3.346 22.750 1.00 18.50 127 GLU A C 1
ATOM 877 O O . GLU A 1 127 ? -20.807 3.072 23.602 1.00 20.94 127 GLU A O 1
ATOM 888 N N . LYS A 1 128 ? -20.265 3.575 21.474 1.00 19.61 128 LYS A N 1
ATOM 889 C CA . LYS A 1 128 ? -21.641 3.453 20.987 1.00 22.73 128 LYS A CA 1
ATOM 890 C C . LYS A 1 128 ? -22.126 2.019 21.161 1.00 21.76 128 LYS A C 1
ATOM 891 O O . LYS A 1 128 ? -23.255 1.779 21.585 1.00 21.15 128 LYS A O 1
ATOM 897 N N . ASP A 1 129 ? -21.265 1.067 20.813 1.00 17.39 129 ASP A N 1
ATOM 898 C CA . ASP A 1 129 ? -21.571 -0.350 20.977 1.00 17.56 129 ASP A CA 1
ATOM 899 C C . ASP A 1 129 ? -21.858 -0.675 22.441 1.00 16.96 129 ASP A C 1
ATOM 900 O O . ASP A 1 129 ? -22.813 -1.386 22.758 1.00 17.61 129 ASP A O 1
ATOM 905 N N . ALA A 1 130 ? -21.016 -0.158 23.328 1.00 15.71 130 ALA A N 1
ATOM 906 C CA . ALA A 1 130 ? -21.153 -0.413 24.757 1.00 16.68 130 ALA A CA 1
ATOM 907 C C . ALA A 1 130 ? -22.479 0.117 25.301 1.00 18.55 130 ALA A C 1
ATOM 908 O O . ALA A 1 130 ? -23.156 -0.566 26.069 1.00 17.92 130 ALA A O 1
ATOM 910 N N . ALA A 1 131 ? -22.834 1.336 24.905 1.00 17.99 131 ALA A N 1
ATOM 911 C CA . ALA A 1 131 ? -24.076 1.965 25.350 1.00 18.97 131 ALA A CA 1
ATOM 912 C C . ALA A 1 131 ? -25.283 1.206 24.823 1.00 21.19 131 ALA A C 1
ATOM 913 O O . ALA A 1 131 ? -26.268 0.999 25.534 1.00 22.47 131 ALA A O 1
ATOM 915 N N . GLU A 1 132 ? -25.197 0.814 23.559 1.00 18.64 132 GLU A N 1
ATOM 916 C CA . GLU A 1 132 ? -26.231 0.041 22.896 1.00 24.89 132 GLU A CA 1
ATOM 917 C C . GLU A 1 132 ? -26.468 -1.275 23.634 1.00 23.89 132 GLU A C 1
ATOM 918 O O . GLU A 1 132 ? -27.606 -1.673 23.862 1.00 19.50 132 GLU A O 1
ATOM 924 N N . GLN A 1 133 ? -25.386 -1.945 24.016 1.00 18.67 133 GLN A N 1
ATOM 925 C CA . GLN A 1 133 ? -25.502 -3.228 24.702 1.00 16.85 133 GLN A CA 1
ATOM 926 C C . GLN A 1 133 ? -26.040 -3.091 26.128 1.00 20.17 133 GLN A C 1
ATOM 927 O O . GLN A 1 133 ? -26.794 -3.948 26.607 1.00 17.43 133 GLN A O 1
ATOM 933 N N . ALA A 1 134 ? -25.666 -2.008 26.803 1.00 19.07 134 ALA A N 1
ATOM 934 C CA . ALA A 1 134 ? -26.159 -1.751 28.151 1.00 17.28 134 ALA A CA 1
ATOM 935 C C . ALA A 1 134 ? -27.671 -1.552 28.139 1.00 18.54 134 ALA A C 1
ATOM 936 O O . ALA A 1 134 ? -28.392 -2.117 28.966 1.00 20.28 134 ALA A O 1
ATOM 938 N N . LYS A 1 135 ? -28.146 -0.753 27.189 1.00 18.73 135 LYS A N 1
ATOM 939 C CA . LYS A 1 135 ? -29.577 -0.477 27.059 1.00 21.99 135 LYS A CA 1
ATOM 940 C C . LYS A 1 135 ? -30.394 -1.724 26.715 1.00 22.42 135 LYS A C 1
ATOM 941 O O . LYS A 1 135 ? -31.510 -1.906 27.216 1.00 23.95 135 LYS A O 1
ATOM 944 N N . ALA A 1 136 ? -29.846 -2.569 25.850 1.00 22.09 136 ALA A N 1
ATOM 945 C CA . ALA A 1 136 ? -30.499 -3.817 25.465 1.00 25.87 136 ALA A CA 1
ATOM 946 C C . ALA A 1 136 ? -30.638 -4.771 26.646 1.00 30.80 136 ALA A C 1
ATOM 947 O O . ALA A 1 136 ? -31.505 -5.648 26.651 1.00 33.80 136 ALA A O 1
ATOM 949 N N . LYS A 1 137 ? -29.767 -4.607 27.637 1.00 32.63 137 LYS A N 1
ATOM 950 C CA . LYS A 1 137 ? -29.810 -5.434 28.837 1.00 34.73 137 LYS A CA 1
ATOM 951 C C . LYS A 1 137 ? -30.609 -4.761 29.945 1.00 33.49 137 LYS A C 1
ATOM 952 O O . LYS A 1 137 ? -30.620 -5.225 31.084 1.00 35.60 137 LYS A O 1
ATOM 958 N N . GLY A 1 138 ? -31.269 -3.659 29.606 1.00 35.18 138 GLY A N 1
ATOM 959 C CA . GLY A 1 138 ? -32.084 -2.936 30.564 1.00 38.49 138 GLY A CA 1
ATOM 960 C C . GLY A 1 138 ? -31.258 -2.279 31.652 1.00 40.57 138 GLY A C 1
ATOM 961 O O . GLY A 1 138 ? -31.734 -2.075 32.768 1.00 42.64 138 GLY A O 1
ATOM 962 N N . ILE A 1 139 ? -30.016 -1.943 31.324 1.00 39.10 139 ILE A N 1
ATOM 963 C CA . ILE A 1 139 ? -29.103 -1.363 32.301 1.00 40.96 139 ILE A CA 1
ATOM 964 C C . ILE A 1 139 ? -28.947 0.145 32.145 1.00 43.11 139 ILE A C 1
ATOM 965 O O . ILE A 1 139 ? -28.476 0.634 31.117 1.00 41.69 139 ILE A O 1
ATOM 970 N N . ASP A 1 140 ? -29.357 0.867 33.181 1.00 47.41 140 ASP A N 1
ATOM 971 C CA . ASP A 1 140 ? -29.152 2.303 33.268 1.00 53.02 140 ASP A CA 1
ATOM 972 C C . ASP A 1 140 ? -27.765 2.529 33.850 1.00 52.06 140 ASP A C 1
ATOM 973 O O . ASP A 1 140 ? -27.546 2.317 35.042 1.00 50.96 140 ASP A O 1
ATOM 978 N N . THR A 1 141 ? -26.824 2.942 33.008 1.00 54.38 141 THR A N 1
ATOM 979 C CA . THR A 1 141 ? -25.435 3.076 33.437 1.00 56.96 141 THR A CA 1
ATOM 980 C C . THR A 1 141 ? -25.210 4.275 34.357 1.00 60.55 141 THR A C 1
ATOM 981 O O . THR A 1 141 ? -24.174 4.377 35.014 1.00 56.68 141 THR A O 1
ATOM 985 N N . GLU A 1 142 ? -26.182 5.180 34.404 1.00 66.65 142 GLU A N 1
ATOM 986 C CA . GLU A 1 142 ? -26.142 6.266 35.373 1.00 72.21 142 GLU A CA 1
ATOM 987 C C . GLU A 1 142 ? -26.410 5.691 36.758 1.00 70.92 142 GLU A C 1
ATOM 988 O O . GLU A 1 142 ? -25.676 5.958 37.710 1.00 70.99 142 GLU A O 1
ATOM 994 N N . LYS A 1 143 ? -27.466 4.889 36.854 1.00 68.71 143 LYS A N 1
ATOM 995 C CA . LYS A 1 143 ? -27.847 4.251 38.108 1.00 65.49 143 LYS A CA 1
ATOM 996 C C . LYS A 1 143 ? -26.851 3.170 38.518 1.00 59.28 143 LYS A C 1
ATOM 997 O O . LYS A 1 143 ? -26.572 2.990 39.704 1.00 56.67 143 LYS A O 1
ATOM 1003 N N . SER A 1 144 ? -26.320 2.451 37.534 1.00 56.18 144 SER A N 1
ATOM 1004 C CA . SER A 1 144 ? -25.395 1.355 37.801 1.00 52.56 144 SER A CA 1
ATOM 1005 C C . SER A 1 144 ? -24.058 1.566 37.099 1.00 50.86 144 SER A C 1
ATOM 1006 O O . SER A 1 144 ? -23.647 0.743 36.281 1.00 47.29 144 SER A O 1
ATOM 1009 N N . PRO A 1 145 ? -23.365 2.665 37.432 1.00 51.64 145 PRO A N 1
ATOM 1010 C CA . PRO A 1 145 ? -22.107 3.036 36.775 1.00 50.08 145 PRO A CA 1
ATOM 1011 C C . PRO A 1 145 ? -21.113 1.882 36.711 1.00 47.89 145 PRO A C 1
ATOM 1012 O O . PRO A 1 145 ? -20.325 1.812 35.767 1.00 46.49 145 PRO A O 1
ATOM 1016 N N . GLU A 1 146 ? -21.153 0.994 37.698 1.00 47.10 146 GLU A N 1
ATOM 1017 C CA . GLU A 1 146 ? -20.208 -0.116 37.771 1.00 46.90 146 GLU A CA 1
ATOM 1018 C C . GLU A 1 146 ? -20.377 -1.105 36.618 1.00 45.74 146 GLU A C 1
ATOM 1019 O O . GLU A 1 146 ? -19.482 -1.906 36.341 1.00 47.80 146 GLU A O 1
ATOM 1025 N N . MET A 1 147 ? -21.526 -1.050 35.951 1.00 39.67 147 MET A N 1
ATOM 1026 C CA . MET A 1 147 ? -21.786 -1.930 34.818 1.00 34.12 147 MET A CA 1
ATOM 1027 C C . MET A 1 147 ? -21.291 -1.320 33.511 1.00 31.06 147 MET A C 1
ATOM 1028 O O . MET A 1 147 ? -21.286 -1.984 32.475 1.00 27.34 147 MET A O 1
ATOM 1033 N N . LYS A 1 148 ? -20.887 -0.052 33.558 1.00 30.93 148 LYS A N 1
ATOM 1034 C CA . LYS A 1 148 ? -20.360 0.615 32.370 1.00 31.97 148 LYS A CA 1
ATOM 1035 C C . LYS A 1 148 ? -19.120 -0.111 31.860 1.00 25.53 148 LYS A C 1
ATOM 1036 O O . LYS A 1 148 ? -18.461 -0.833 32.599 1.00 31.23 148 LYS A O 1
ATOM 1042 N N . THR A 1 149 ? -18.822 0.076 30.584 1.00 20.82 149 THR A N 1
ATOM 1043 C CA . THR A 1 149 ? -17.645 -0.520 29.982 1.00 20.46 149 THR A CA 1
ATOM 1044 C C . THR A 1 149 ? -16.467 0.427 30.177 1.00 18.64 149 THR A C 1
ATOM 1045 O O . THR A 1 149 ? -16.567 1.615 29.877 1.00 18.92 149 THR A O 1
ATOM 1049 N N . ASN A 1 150 ? -15.365 -0.103 30.703 1.00 17.49 150 ASN A N 1
ATOM 1050 C CA A ASN A 1 150 ? -14.141 0.669 30.904 0.50 15.96 150 ASN A CA 1
ATOM 1051 C CA B ASN A 1 150 ? -14.155 0.685 30.897 0.50 15.94 150 ASN A CA 1
ATOM 1052 C C . ASN A 1 150 ? -13.166 0.479 29.752 1.00 16.63 150 ASN A C 1
ATOM 1053 O O . ASN A 1 150 ? -12.588 -0.592 29.608 1.00 16.50 150 ASN A O 1
ATOM 1062 N N . PHE A 1 151 ? -12.976 1.515 28.940 1.00 14.53 151 PHE A N 1
ATOM 1063 C CA . PHE A 1 151 ? -12.015 1.442 27.842 1.00 16.42 151 PHE A CA 1
ATOM 1064 C C . PHE A 1 151 ? -10.631 1.932 28.251 1.00 15.06 151 PHE A C 1
ATOM 1065 O O . PHE A 1 151 ? -10.497 2.897 29.004 1.00 16.19 151 PHE A O 1
ATOM 1073 N N . GLY A 1 152 ? -9.606 1.241 27.760 1.00 13.90 152 GLY A N 1
ATOM 1074 C CA . GLY A 1 152 ? -8.230 1.668 27.913 1.00 13.39 152 GLY A CA 1
ATOM 1075 C C . GLY A 1 152 ? -7.564 1.618 26.551 1.00 13.13 152 GLY A C 1
ATOM 1076 O O . GLY A 1 152 ? -8.101 1.028 25.618 1.00 12.77 152 GLY A O 1
ATOM 1077 N N . ILE A 1 153 ? -6.400 2.244 26.423 1.00 7.46 153 ILE A N 1
ATOM 1078 C CA . ILE A 1 153 ? -5.696 2.247 25.150 1.00 8.05 153 ILE A CA 1
ATOM 1079 C C . ILE A 1 153 ? -4.232 1.883 25.371 1.00 11.14 153 ILE A C 1
ATOM 1080 O O . ILE A 1 153 ? -3.616 2.316 26.337 1.00 11.91 153 ILE A O 1
ATOM 1085 N N . PHE A 1 154 ? -3.692 1.057 24.485 1.00 8.17 154 PHE A N 1
ATOM 1086 C CA . PHE A 1 154 ? -2.266 0.773 24.488 1.00 9.70 154 PHE A CA 1
ATOM 1087 C C . PHE A 1 154 ? -1.724 1.007 23.094 1.00 12.12 154 PHE A C 1
ATOM 1088 O O . PHE A 1 154 ? -2.235 0.442 22.128 1.00 9.73 154 PHE A O 1
ATOM 1096 N N . VAL A 1 155 ? -0.700 1.852 22.996 1.00 11.08 155 VAL A N 1
ATOM 1097 C CA . VAL A 1 155 ? 0.065 2.006 21.762 1.00 10.76 155 VAL A CA 1
ATOM 1098 C C . VAL A 1 155 ? 1.550 1.816 22.066 1.00 10.44 155 VAL A C 1
ATOM 1099 O O . VAL A 1 155 ? 1.988 2.020 23.202 1.00 11.10 155 VAL A O 1
ATOM 1103 N N . LEU A 1 156 ? 2.326 1.436 21.056 1.00 12.30 156 LEU A N 1
ATOM 1104 C CA . LEU A 1 156 ? 3.771 1.343 21.225 1.00 9.22 156 LEU A CA 1
ATOM 1105 C C . LEU A 1 156 ? 4.368 2.732 21.335 1.00 12.24 156 LEU A C 1
ATOM 1106 O O . LEU A 1 156 ? 5.226 2.979 22.184 1.00 14.17 156 LEU A O 1
ATOM 1111 N N . HIS A 1 157 ? 3.915 3.637 20.469 1.00 11.29 157 HIS A N 1
ATOM 1112 C CA . HIS A 1 157 ? 4.507 4.965 20.394 1.00 11.06 157 HIS A CA 1
ATOM 1113 C C . HIS A 1 157 ? 3.452 6.060 20.374 1.00 13.20 157 HIS A C 1
ATOM 1114 O O . HIS A 1 157 ? 2.528 6.027 19.569 1.00 13.88 157 HIS A O 1
ATOM 1121 N N . ASP A 1 158 ? 3.601 7.027 21.275 1.00 11.68 158 ASP A N 1
ATOM 1122 C CA . ASP A 1 158 ? 2.750 8.206 21.296 1.00 10.50 158 ASP A CA 1
ATOM 1123 C C . ASP A 1 158 ? 3.623 9.393 20.921 1.00 14.23 158 ASP A C 1
ATOM 1124 O O . ASP A 1 158 ? 4.524 9.766 21.668 1.00 13.52 158 ASP A O 1
ATOM 1129 N N . LYS A 1 159 ? 3.375 9.969 19.753 1.00 12.21 159 LYS A N 1
ATOM 1130 C CA . LYS A 1 159 ? 4.202 11.068 19.276 1.00 14.04 159 LYS A CA 1
ATOM 1131 C C . LYS A 1 159 ? 3.883 12.360 20.008 1.00 16.60 159 LYS A C 1
ATOM 1132 O O . LYS A 1 159 ? 2.717 12.691 20.204 1.00 15.89 159 LYS A O 1
ATOM 1138 N N . GLN A 1 160 ? 4.925 13.083 20.409 1.00 17.70 160 GLN A N 1
ATOM 1139 C CA . GLN A 1 160 ? 4.760 14.407 21.005 1.00 23.57 160 GLN A CA 1
ATOM 1140 C C . GLN A 1 160 ? 4.576 15.435 19.901 1.00 20.87 160 GLN A C 1
ATOM 1141 O O . GLN A 1 160 ? 5.548 15.875 19.290 1.00 21.98 160 GLN A O 1
ATOM 1147 N N . LYS A 1 161 ? 3.332 15.817 19.646 1.00 20.28 161 LYS A N 1
ATOM 1148 C CA . LYS A 1 161 ? 3.014 16.758 18.581 1.00 17.92 161 LYS A CA 1
ATOM 1149 C C . LYS A 1 161 ? 1.575 17.188 18.757 1.00 18.65 161 LYS A C 1
ATOM 1150 O O . LYS A 1 161 ? 0.803 16.497 19.414 1.00 19.51 161 LYS A O 1
ATOM 1156 N N . PRO A 1 162 ? 1.203 18.330 18.166 1.00 20.72 162 PRO A N 1
ATOM 1157 C CA . PRO A 1 162 ? -0.193 18.775 18.216 1.00 21.34 162 PRO A CA 1
ATOM 1158 C C . PRO A 1 162 ? -1.129 17.698 17.670 1.00 21.06 162 PRO A C 1
ATOM 1159 O O . PRO A 1 162 ? -0.919 17.217 16.558 1.00 27.29 162 PRO A O 1
ATOM 1163 N N . LYS A 1 163 ? -2.140 17.320 18.446 1.00 18.94 163 LYS A N 1
ATOM 1164 C CA . LYS A 1 163 ? -3.105 16.311 18.010 1.00 18.66 163 LYS A CA 1
ATOM 1165 C C . LYS A 1 163 ? -4.279 16.950 17.268 1.00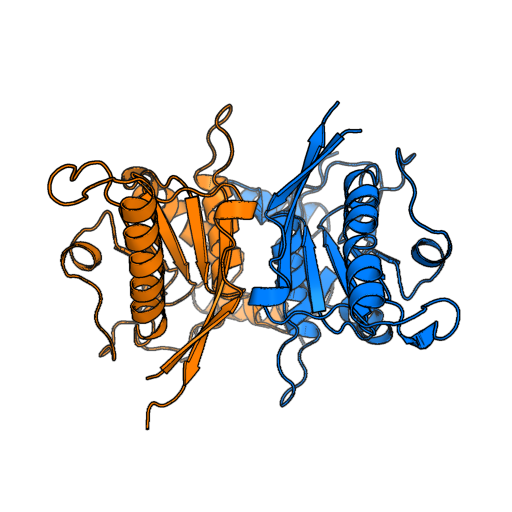 20.96 163 LYS A C 1
ATOM 1166 O O . LYS A 1 163 ? -4.646 18.098 17.534 1.00 19.18 163 LYS A O 1
ATOM 1172 N N . LYS A 1 164 ? -4.865 16.201 16.338 1.00 16.38 164 LYS A N 1
ATOM 1173 C CA . LYS A 1 164 ? -6.002 16.686 15.555 1.00 20.75 164 LYS A CA 1
ATOM 1174 C C . LYS A 1 164 ? -7.335 16.233 16.146 1.00 21.28 164 LYS A C 1
ATOM 1175 O O . LYS A 1 164 ? -8.400 16.685 15.728 1.00 23.05 164 LYS A O 1
ATOM 1178 N N . ALA A 1 165 ? -7.274 15.332 17.118 1.00 19.40 165 ALA A N 1
ATOM 1179 C CA . ALA A 1 165 ? -8.478 14.886 17.803 1.00 21.93 165 ALA A CA 1
ATOM 1180 C C . ALA A 1 165 ? -8.157 14.660 19.273 1.00 21.48 165 ALA A C 1
ATOM 1181 O O . ALA A 1 165 ? -6.992 14.560 19.651 1.00 21.48 165 ALA A O 1
ATOM 1183 N N . ASP A 1 166 ? -9.180 14.589 20.110 1.00 24.76 166 ASP A N 1
ATOM 1184 C CA . ASP A 1 166 ? -8.923 14.386 21.527 1.00 30.07 166 ASP A CA 1
ATOM 1185 C C . ASP A 1 166 ? -9.400 13.035 22.031 1.00 24.47 166 ASP A C 1
ATOM 1186 O O . ASP A 1 166 ? -10.104 12.297 21.335 1.00 22.14 166 ASP A O 1
ATOM 1191 N N . LEU A 1 167 ? -8.979 12.715 23.248 1.00 18.64 167 LEU A N 1
ATOM 1192 C CA . LEU A 1 167 ? -9.482 11.557 23.966 1.00 14.59 167 LEU A CA 1
ATOM 1193 C C . LEU A 1 167 ? -9.971 12.089 25.307 1.00 14.54 167 LEU A C 1
ATOM 1194 O O . LEU A 1 167 ? -9.533 13.150 25.741 1.00 19.47 167 LEU A O 1
ATOM 1199 N N . PRO A 1 168 ? -10.892 11.370 25.958 1.00 16.49 168 PRO A N 1
ATOM 1200 C CA . PRO A 1 168 ? -11.416 11.810 27.256 1.00 17.59 168 PRO A CA 1
ATOM 1201 C C . PRO A 1 168 ? -10.323 12.084 28.290 1.00 19.00 168 PRO A C 1
ATOM 1202 O O . PRO A 1 168 ? -9.303 11.386 28.339 1.00 14.32 168 PRO A O 1
ATOM 1206 N N . ALA A 1 169 ? -10.544 13.093 29.126 1.00 18.24 169 ALA A N 1
ATOM 1207 C CA . ALA A 1 169 ? -9.595 13.408 30.183 1.00 19.06 169 ALA A CA 1
ATOM 1208 C C . ALA A 1 169 ? -9.381 12.202 31.091 1.00 18.68 169 ALA A C 1
ATOM 1209 O O . ALA A 1 169 ? -8.257 11.924 31.516 1.00 20.31 169 ALA A O 1
ATOM 1211 N N . GLU A 1 170 ? -10.461 11.478 31.377 1.00 18.77 170 GLU A N 1
ATOM 1212 C CA . GLU A 1 170 ? -10.389 10.335 32.281 1.00 18.32 170 GLU A CA 1
ATOM 1213 C C . GLU A 1 170 ? -9.639 9.169 31.648 1.00 20.17 170 GLU A C 1
ATOM 1214 O O . GLU A 1 170 ? -9.314 8.191 32.320 1.00 21.76 170 GLU A O 1
ATOM 1220 N N . MET A 1 171 ? -9.382 9.275 30.347 1.00 15.74 171 MET A N 1
ATOM 1221 C CA . MET A 1 171 ? -8.556 8.303 29.641 1.00 16.41 171 MET A CA 1
ATOM 1222 C C . MET A 1 171 ? -7.102 8.769 29.654 1.00 16.61 171 MET A C 1
ATOM 1223 O O . MET A 1 171 ? -6.235 8.111 30.238 1.00 13.82 171 MET A O 1
ATOM 1228 N N . LEU A 1 172 ? -6.848 9.922 29.038 1.00 16.23 172 LEU A N 1
ATOM 1229 C CA . LEU A 1 172 ? -5.484 10.440 28.879 1.00 17.01 172 LEU A CA 1
ATOM 1230 C C . LEU A 1 172 ? -4.737 10.687 30.184 1.00 19.09 172 LEU A C 1
ATOM 1231 O O . LEU A 1 172 ? -3.532 10.434 30.277 1.00 18.68 172 LEU A O 1
ATOM 1236 N N . ASN A 1 173 ? -5.442 11.199 31.188 1.00 14.99 173 ASN A N 1
ATOM 1237 C CA . ASN A 1 173 ? -4.789 11.600 32.426 1.00 15.78 173 ASN A CA 1
ATOM 1238 C C . ASN A 1 173 ? -4.759 10.520 33.502 1.00 15.22 173 ASN A C 1
ATOM 1239 O O . ASN A 1 173 ? -4.273 10.747 34.609 1.00 15.65 173 ASN A O 1
ATOM 1244 N N . ASP A 1 174 ? -5.270 9.343 33.162 1.00 16.26 174 ASP A N 1
ATOM 1245 C CA . ASP A 1 174 ? -5.224 8.201 34.065 1.00 14.58 174 ASP A CA 1
ATOM 1246 C C . ASP A 1 174 ? -4.126 7.263 33.569 1.00 13.54 174 ASP A C 1
ATOM 1247 O O . ASP A 1 174 ? -4.274 6.631 32.528 1.00 11.87 174 ASP A O 1
ATOM 1252 N N . LYS A 1 175 ? -3.020 7.200 34.306 1.00 12.58 175 LYS A N 1
ATOM 1253 C CA . LYS A 1 175 ? -1.879 6.362 33.933 1.00 14.67 175 LYS A CA 1
ATOM 1254 C C . LYS A 1 175 ? -2.255 4.887 33.837 1.00 16.82 175 LYS A C 1
ATOM 1255 O O . LYS A 1 175 ? -1.490 4.074 33.317 1.00 21.12 175 LYS A O 1
ATOM 1261 N N . ASN A 1 176 ? -3.426 4.536 34.350 1.00 14.10 176 ASN A N 1
ATOM 1262 C CA . ASN A 1 176 ? -3.879 3.157 34.254 1.00 16.25 176 ASN A CA 1
ATOM 1263 C C . ASN A 1 176 ? -5.013 2.951 33.249 1.00 15.33 176 ASN A C 1
ATOM 1264 O O . ASN A 1 176 ? -5.766 1.988 33.339 1.00 11.76 176 ASN A O 1
ATOM 1269 N N . ARG A 1 177 ? -5.111 3.861 32.283 1.00 14.72 177 ARG A N 1
ATOM 1270 C CA A ARG A 1 177 ? -6.094 3.766 31.201 0.50 14.48 177 ARG A CA 1
ATOM 1271 C CA B ARG A 1 177 ? -6.060 3.683 31.196 0.50 14.26 177 ARG A CA 1
ATOM 1272 C C . ARG A 1 177 ? -5.440 3.979 29.833 1.00 13.36 177 ARG A C 1
ATOM 1273 O O . ARG A 1 177 ? -5.689 3.245 28.881 1.00 14.84 177 ARG A O 1
ATOM 1288 N N . TYR A 1 178 ? -4.614 5.018 29.740 1.00 10.89 178 TYR A N 1
ATOM 1289 C CA . TYR A 1 178 ? -3.901 5.291 28.494 1.00 11.55 178 TYR A CA 1
ATOM 1290 C C . TYR A 1 178 ? -2.437 4.900 28.657 1.00 13.58 178 TYR A C 1
ATOM 1291 O O . TYR A 1 178 ? -1.701 5.508 29.431 1.00 13.55 178 TYR A O 1
ATOM 1300 N N . PHE A 1 179 ? -2.032 3.865 27.936 1.00 10.19 179 PHE A N 1
ATOM 1301 C CA . PHE A 1 179 ? -0.687 3.322 28.065 1.00 8.94 179 PHE A CA 1
ATOM 1302 C C . PHE A 1 179 ? 0.072 3.507 26.768 1.00 11.39 179 PHE A C 1
ATOM 1303 O O . PHE A 1 179 ? -0.296 2.927 25.751 1.00 13.38 179 PHE A O 1
ATOM 1311 N N . ALA A 1 180 ? 1.131 4.309 26.794 1.00 11.37 180 ALA A N 1
ATOM 1312 C CA . ALA A 1 180 ? 2.069 4.325 25.684 1.00 13.20 180 ALA A CA 1
ATOM 1313 C C . ALA A 1 180 ? 3.373 3.688 26.147 1.00 13.90 180 ALA A C 1
ATOM 1314 O O . ALA A 1 180 ? 3.918 4.072 27.179 1.00 14.93 180 ALA A O 1
ATOM 1316 N N . ALA A 1 181 ? 3.863 2.702 25.401 1.00 10.94 181 ALA A N 1
ATOM 1317 C CA . ALA A 1 181 ? 5.136 2.077 25.749 1.00 14.89 181 ALA A CA 1
ATOM 1318 C C . ALA A 1 181 ? 6.217 3.144 25.782 1.00 15.32 181 ALA A C 1
ATOM 1319 O O . ALA A 1 181 ? 7.065 3.160 26.678 1.00 16.17 181 ALA A O 1
ATOM 1321 N N . LYS A 1 182 ? 6.181 4.037 24.797 1.00 13.07 182 LYS A N 1
ATOM 1322 C CA . LYS A 1 182 ? 7.130 5.143 24.730 1.00 17.68 182 LYS A CA 1
ATOM 1323 C C . LYS A 1 182 ? 6.459 6.386 24.181 1.00 16.07 182 LYS A C 1
ATOM 1324 O O . LYS A 1 182 ? 5.738 6.321 23.190 1.00 15.32 182 LYS A O 1
ATOM 1330 N N . THR A 1 183 ? 6.715 7.521 24.821 1.00 15.88 183 THR A N 1
ATOM 1331 C CA . THR A 1 183 ? 6.333 8.812 24.275 1.00 16.82 183 THR A CA 1
ATOM 1332 C C . THR A 1 183 ? 7.536 9.340 23.507 1.00 20.40 183 THR A C 1
ATOM 1333 O O . THR A 1 183 ? 8.634 9.440 24.054 1.00 20.79 183 THR A O 1
ATOM 1337 N N . VAL A 1 184 ? 7.334 9.656 22.232 1.00 20.22 184 VAL A N 1
ATOM 1338 C CA . VAL A 1 184 ? 8.454 9.869 21.318 1.00 19.70 184 VAL A CA 1
ATOM 1339 C C . VAL A 1 184 ? 8.335 11.165 20.528 1.00 21.08 184 VAL A C 1
ATOM 1340 O O . VAL A 1 184 ? 7.260 11.756 20.455 1.00 19.15 184 VAL A O 1
ATOM 1344 N N . PRO A 1 185 ? 9.450 11.614 19.929 1.00 24.83 185 PRO A N 1
ATOM 1345 C CA . PRO A 1 185 ? 9.427 12.820 19.096 1.00 22.53 185 PRO A CA 1
ATOM 1346 C C . PRO A 1 185 ? 8.588 12.612 17.842 1.00 21.69 185 PRO A C 1
ATOM 1347 O O . PRO A 1 185 ? 8.249 11.477 17.500 1.00 24.19 185 PRO A O 1
ATOM 1351 N N . ASP A 1 186 ? 8.258 13.706 17.166 1.00 21.54 186 ASP A N 1
ATOM 1352 C CA . ASP A 1 186 ? 7.503 13.651 15.922 1.00 20.20 186 ASP A CA 1
ATOM 1353 C C . ASP A 1 186 ? 8.402 13.181 14.782 1.00 21.62 186 ASP A C 1
ATOM 1354 O O . ASP A 1 186 ? 8.953 13.995 14.044 1.00 21.51 186 ASP A O 1
ATOM 1359 N N . LYS A 1 187 ? 8.547 11.866 14.656 1.00 18.20 187 LYS A N 1
ATOM 1360 C CA . LYS A 1 187 ? 9.323 11.253 13.585 1.00 18.10 187 LYS A CA 1
ATOM 1361 C C . LYS A 1 187 ? 8.504 10.092 13.037 1.00 18.89 187 LYS A C 1
ATOM 1362 O O . LYS A 1 187 ? 7.552 9.652 13.679 1.00 18.75 187 LYS A O 1
ATOM 1368 N N . TRP A 1 188 ? 8.859 9.597 11.855 1.00 15.62 188 TRP A N 1
ATOM 1369 C CA . TRP A 1 188 ? 8.165 8.436 11.308 1.00 15.62 188 TRP A CA 1
ATOM 1370 C C . TRP A 1 188 ? 8.756 7.157 11.874 1.00 16.36 188 TRP A C 1
ATOM 1371 O O . TRP A 1 188 ? 9.965 6.945 11.813 1.00 16.62 188 TRP A O 1
ATOM 1382 N N . TYR A 1 189 ? 7.900 6.307 12.428 1.00 13.45 189 TYR A N 1
ATOM 1383 C CA . TYR A 1 189 ? 8.339 5.021 12.947 1.00 14.12 189 TYR A CA 1
ATOM 1384 C C . TYR A 1 189 ? 8.078 3.906 11.950 1.00 14.52 189 TYR A C 1
ATOM 1385 O O . TYR A 1 189 ? 6.951 3.705 11.507 1.00 13.46 189 TYR A O 1
ATOM 1394 N N . ALA A 1 190 ? 9.148 3.211 11.579 1.00 12.21 190 ALA A N 1
ATOM 1395 C CA . ALA A 1 190 ? 9.071 2.116 10.625 1.00 11.91 190 ALA A CA 1
ATOM 1396 C C . ALA A 1 190 ? 9.020 0.801 11.382 1.00 12.23 190 ALA A C 1
ATOM 1397 O O . ALA A 1 190 ? 10.004 0.383 11.996 1.00 14.76 190 ALA A O 1
ATOM 1399 N N . TYR A 1 191 ? 7.864 0.151 11.348 1.00 11.01 191 TYR A N 1
ATOM 1400 C CA . TYR A 1 191 ? 7.664 -1.084 12.101 1.00 11.20 191 TYR A CA 1
ATOM 1401 C C . TYR A 1 191 ? 8.176 -2.293 11.321 1.00 11.92 191 TYR A C 1
ATOM 1402 O O . TYR A 1 191 ? 8.170 -2.296 10.090 1.00 12.49 191 TYR A O 1
ATOM 1411 N N . PRO A 1 192 ? 8.651 -3.315 12.041 1.00 13.56 192 PRO A N 1
ATOM 1412 C CA . PRO A 1 192 ? 9.346 -4.416 11.366 1.00 15.35 192 PRO A CA 1
ATOM 1413 C C . PRO A 1 192 ? 8.457 -5.170 10.374 1.00 11.88 192 PRO A C 1
ATOM 1414 O O . PRO A 1 192 ? 8.951 -5.604 9.335 1.00 15.02 192 PRO A O 1
ATOM 1418 N N . TRP A 1 193 ? 7.167 -5.305 10.669 1.00 13.68 193 TRP A N 1
ATOM 1419 C CA . TRP A 1 193 ? 6.271 -6.021 9.764 1.00 13.71 193 TRP A CA 1
ATOM 1420 C C . TRP A 1 193 ? 6.027 -5.276 8.453 1.00 15.51 193 TRP A C 1
ATOM 1421 O O . TRP A 1 193 ? 5.497 -5.851 7.505 1.00 17.26 193 TRP A O 1
ATOM 1432 N N . GLU A 1 194 ? 6.412 -4.003 8.411 1.00 12.86 194 GLU A N 1
ATOM 1433 C CA . GLU A 1 194 ? 6.232 -3.177 7.218 1.00 12.69 194 GLU A CA 1
ATOM 1434 C C . GLU A 1 194 ? 7.430 -3.262 6.274 1.00 15.54 194 GLU A C 1
ATOM 1435 O O . GLU A 1 194 ? 7.384 -2.754 5.156 1.00 16.46 194 GLU A O 1
ATOM 1441 N N . SER A 1 195 ? 8.502 -3.903 6.728 1.00 17.32 195 SER A N 1
ATOM 1442 C CA . SER A 1 195 ? 9.760 -3.910 5.987 1.00 18.17 195 SER A CA 1
ATOM 1443 C C . SER A 1 195 ? 9.827 -4.988 4.903 1.00 19.11 195 SER A C 1
ATOM 1444 O O . SER A 1 195 ? 9.318 -6.092 5.086 1.00 17.28 195 SER A O 1
ATOM 1447 N N . THR A 1 196 ? 10.463 -4.664 3.777 1.00 19.05 196 THR A N 1
ATOM 1448 C CA . THR A 1 196 ? 10.699 -5.655 2.727 1.00 18.13 196 THR A CA 1
ATOM 1449 C C . THR A 1 196 ? 12.155 -6.125 2.729 1.00 20.37 196 THR A C 1
ATOM 1450 O O . THR A 1 196 ? 12.529 -7.011 1.961 1.00 22.62 196 THR A O 1
ATOM 1454 N N . ASP A 1 197 ? 12.967 -5.518 3.589 1.00 17.77 197 ASP A N 1
ATOM 1455 C CA . ASP A 1 197 ? 14.328 -5.987 3.843 1.00 20.48 197 ASP A CA 1
ATOM 1456 C C . ASP A 1 197 ? 14.584 -5.953 5.344 1.00 20.49 197 ASP A C 1
ATOM 1457 O O . ASP A 1 197 ? 15.056 -4.950 5.882 1.00 18.54 197 ASP A O 1
ATOM 1462 N N . ILE A 1 198 ? 14.263 -7.053 6.018 1.00 19.90 198 ILE A N 1
ATOM 1463 C CA . ILE A 1 198 ? 14.316 -7.090 7.473 1.00 18.72 198 ILE A CA 1
ATOM 1464 C C . ILE A 1 198 ? 15.748 -7.055 8.000 1.00 17.08 198 ILE A C 1
ATOM 1465 O O . ILE A 1 198 ? 15.981 -6.718 9.158 1.00 18.11 198 ILE A O 1
ATOM 1470 N N . VAL A 1 199 ? 16.709 -7.397 7.149 1.00 19.06 199 VAL A N 1
ATOM 1471 C CA . VAL A 1 199 ? 18.106 -7.388 7.564 1.00 19.24 199 VAL A CA 1
ATOM 1472 C C . VAL A 1 199 ? 18.625 -5.954 7.655 1.00 20.94 199 VAL A C 1
ATOM 1473 O O . VAL A 1 199 ? 19.235 -5.569 8.649 1.00 20.99 199 VAL A O 1
ATOM 1477 N N . PHE A 1 200 ? 18.375 -5.169 6.612 1.00 22.40 200 PHE A N 1
ATOM 1478 C CA . PHE A 1 200 ? 18.661 -3.740 6.634 1.00 19.55 200 PHE A CA 1
ATOM 1479 C C . PHE A 1 200 ? 17.911 -3.082 7.789 1.00 18.11 200 PHE A C 1
ATOM 1480 O O . PHE A 1 200 ? 18.472 -2.294 8.550 1.00 17.99 200 PHE A O 1
ATOM 1488 N N . HIS A 1 201 ? 16.638 -3.434 7.920 1.00 19.26 201 HIS A N 1
ATOM 1489 C CA . HIS A 1 201 ? 15.766 -2.830 8.917 1.00 18.09 201 HIS A CA 1
ATOM 1490 C C . HIS A 1 201 ? 16.308 -3.050 10.328 1.00 19.64 201 HIS A C 1
ATOM 1491 O O . HIS A 1 201 ? 16.337 -2.130 11.147 1.00 18.37 201 HIS A O 1
ATOM 1498 N N . THR A 1 202 ? 16.756 -4.270 10.597 1.00 16.51 202 THR A N 1
ATOM 1499 C CA . THR A 1 202 ? 17.258 -4.620 11.921 1.00 19.11 202 THR A CA 1
ATOM 1500 C C . THR A 1 202 ? 18.627 -3.990 12.180 1.00 18.46 202 THR A C 1
ATOM 1501 O O . THR A 1 202 ? 18.917 -3.559 13.297 1.00 17.87 202 THR A O 1
ATOM 1505 N N . ARG A 1 203 ? 19.464 -3.935 11.149 1.00 18.01 203 ARG A N 1
ATOM 1506 C CA . ARG A 1 203 ? 20.760 -3.282 11.286 1.00 19.94 203 ARG A CA 1
ATOM 1507 C C . ARG A 1 203 ? 20.561 -1.813 11.645 1.00 19.30 203 ARG A C 1
ATOM 1508 O O . ARG A 1 203 ? 21.217 -1.293 12.541 1.00 23.71 203 ARG A O 1
ATOM 1516 N N . MET A 1 204 ? 19.644 -1.150 10.947 1.00 21.81 204 MET A N 1
ATOM 1517 C CA . MET A 1 204 ? 19.337 0.246 11.240 1.00 21.83 204 MET A CA 1
ATOM 1518 C C . MET A 1 204 ? 18.812 0.411 12.667 1.00 19.33 204 MET A C 1
ATOM 1519 O O . MET A 1 204 ? 19.236 1.311 13.389 1.00 21.04 204 MET A O 1
ATOM 1524 N N . ALA A 1 205 ? 17.897 -0.467 13.070 1.00 15.50 205 ALA A N 1
ATOM 1525 C CA . ALA A 1 205 ? 17.328 -0.417 14.415 1.00 17.70 205 ALA A CA 1
ATOM 1526 C C . ALA A 1 205 ? 18.400 -0.531 15.492 1.00 19.79 205 ALA A C 1
ATOM 1527 O O . ALA A 1 205 ? 18.400 0.222 16.465 1.00 20.65 205 ALA A O 1
ATOM 1529 N N . ILE A 1 206 ? 19.308 -1.484 15.318 1.00 20.15 206 ILE A N 1
ATOM 1530 C CA . ILE A 1 206 ? 20.405 -1.667 16.265 1.00 24.22 206 ILE A CA 1
ATOM 1531 C C . ILE A 1 206 ? 21.268 -0.412 16.361 1.00 24.96 206 ILE A C 1
ATOM 1532 O O . ILE A 1 206 ? 21.600 0.038 17.460 1.00 27.47 206 ILE A O 1
ATOM 1537 N N . GLU A 1 207 ? 21.615 0.157 15.210 1.00 22.78 207 GLU A N 1
ATOM 1538 C CA . GLU A 1 207 ? 22.422 1.374 15.175 1.00 24.15 207 GLU A CA 1
ATOM 1539 C C . GLU A 1 207 ? 21.721 2.520 15.895 1.00 25.44 207 GLU A C 1
ATOM 1540 O O . GLU A 1 207 ? 22.361 3.334 16.563 1.00 24.72 207 GLU A O 1
ATOM 1546 N N . GLN A 1 208 ? 20.399 2.577 15.762 1.00 21.42 208 GLN A N 1
ATOM 1547 C CA . GLN A 1 208 ? 19.626 3.687 16.305 1.00 23.25 208 GLN A CA 1
ATOM 1548 C C . GLN A 1 208 ? 19.291 3.526 17.783 1.00 21.51 208 GLN A C 1
ATOM 1549 O O . GLN A 1 208 ? 18.762 4.443 18.405 1.00 24.60 208 GLN A O 1
ATOM 1555 N N . GLY A 1 209 ? 19.601 2.365 18.347 1.00 24.24 209 GLY A N 1
ATOM 1556 C CA . GLY A 1 209 ? 19.263 2.101 19.734 1.00 21.45 209 GLY A CA 1
ATOM 1557 C C . GLY A 1 209 ? 17.816 1.662 19.876 1.00 21.77 209 GLY A C 1
ATOM 1558 O O . GLY A 1 209 ? 17.223 1.779 20.950 1.00 21.86 209 GLY A O 1
ATOM 1559 N N . ASN A 1 210 ? 17.254 1.152 18.783 1.00 18.15 210 ASN A N 1
ATOM 1560 C CA . ASN A 1 210 ? 15.872 0.682 18.760 1.00 17.12 210 ASN A CA 1
ATOM 1561 C C . ASN A 1 210 ? 15.755 -0.837 18.689 1.00 16.99 210 ASN A C 1
ATOM 1562 O O . ASN A 1 210 ? 14.915 -1.366 17.970 1.00 17.65 210 ASN A O 1
ATOM 1567 N N . ASP A 1 211 ? 16.613 -1.535 19.425 1.00 17.25 211 ASP A N 1
ATOM 1568 C CA . ASP A 1 211 ? 16.541 -2.987 19.514 1.00 18.38 211 ASP A CA 1
ATOM 1569 C C . ASP A 1 211 ? 16.235 -3.373 20.963 1.00 18.27 211 ASP A C 1
ATOM 1570 O O . ASP A 1 211 ? 15.333 -2.802 21.579 1.00 19.66 211 ASP A O 1
ATOM 1575 N N . ILE A 1 212 ? 16.980 -4.324 21.515 1.00 14.95 212 ILE A N 1
ATOM 1576 C CA . ILE A 1 212 ? 16.701 -4.783 22.877 1.00 13.69 212 ILE A CA 1
ATOM 1577 C C . ILE A 1 212 ? 17.214 -3.838 23.962 1.00 17.61 212 ILE A C 1
ATOM 1578 O O . ILE A 1 212 ? 18.165 -3.081 23.754 1.00 18.22 212 ILE A O 1
ATOM 1583 N N . PHE A 1 213 ? 16.564 -3.882 25.120 1.00 18.52 213 PHE A N 1
ATOM 1584 C CA . PHE A 1 213 ? 16.951 -3.043 26.245 1.00 16.39 213 PHE A CA 1
ATOM 1585 C C . PHE A 1 213 ? 16.742 -3.787 27.562 1.00 14.58 213 PHE A C 1
ATOM 1586 O O . PHE A 1 213 ? 16.922 -3.223 28.639 1.00 20.03 213 PHE A O 1
ATOM 1594 N N . ILE A 1 214 ? 16.368 -5.059 27.459 1.00 16.27 214 ILE A N 1
ATOM 1595 C CA . ILE A 1 214 ? 16.204 -5.935 28.614 1.00 17.52 214 ILE A CA 1
ATOM 1596 C C . ILE A 1 214 ? 17.078 -7.167 28.395 1.00 21.14 214 ILE A C 1
ATOM 1597 O O . ILE A 1 214 ? 17.046 -7.764 27.324 1.00 22.06 214 ILE A O 1
ATOM 1602 N N . PRO A 1 215 ? 17.875 -7.551 29.404 1.00 20.32 215 PRO A N 1
ATOM 1603 C CA . PRO A 1 215 ? 18.762 -8.703 29.227 1.00 21.62 215 PRO A CA 1
ATOM 1604 C C . PRO A 1 215 ? 18.028 -10.043 29.302 1.00 23.09 215 PRO A C 1
ATOM 1605 O O . PRO A 1 215 ? 16.875 -10.114 29.732 1.00 19.26 215 PRO A O 1
ATOM 1609 N N . GLU A 1 216 ? 18.710 -11.099 28.870 1.00 23.84 216 GLU A N 1
ATOM 1610 C CA . GLU A 1 216 ? 18.212 -12.459 29.018 1.00 22.30 216 GLU A CA 1
ATOM 1611 C C . GLU A 1 216 ? 18.017 -12.787 30.496 1.00 23.99 216 GLU A C 1
ATOM 1612 O O . GLU A 1 216 ? 18.738 -12.277 31.350 1.00 22.74 216 GLU A O 1
ATOM 1618 N N . GLN A 1 217 ? 17.030 -13.626 30.795 1.00 24.05 217 GLN A N 1
ATOM 1619 C CA . GLN A 1 217 ? 16.788 -14.055 32.167 1.00 30.29 217 GLN A CA 1
ATOM 1620 C C . GLN A 1 217 ? 17.831 -15.081 32.590 1.00 37.04 217 GLN A C 1
ATOM 1621 O O . GLN A 1 217 ? 18.238 -15.933 31.797 1.00 37.61 217 GLN A O 1
ATOM 1627 N N . GLU A 1 218 ? 18.289 -15.083 33.732 1.00 42.65 218 GLU A N 1
ATOM 1628 N N . ASP B 1 5 ? 13.004 -32.168 20.350 1.00 35.86 5 ASP B N 1
ATOM 1629 C CA . ASP B 1 5 ? 14.072 -31.191 20.163 1.00 37.62 5 ASP B CA 1
ATOM 1630 C C . ASP B 1 5 ? 13.517 -29.822 19.764 1.00 29.44 5 ASP B C 1
ATOM 1631 O O . ASP B 1 5 ? 13.468 -29.484 18.585 1.00 26.92 5 ASP B O 1
ATOM 1636 N N . LYS B 1 6 ? 13.119 -29.040 20.765 1.00 26.44 6 LYS B N 1
ATOM 1637 C CA . LYS B 1 6 ? 12.448 -27.754 20.567 1.00 23.24 6 LYS B CA 1
ATOM 1638 C C . LYS B 1 6 ? 13.182 -26.808 19.621 1.00 22.29 6 LYS B C 1
ATOM 1639 O O . LYS B 1 6 ? 14.351 -26.484 19.834 1.00 20.83 6 LYS B O 1
ATOM 1645 N N . GLN B 1 7 ? 12.482 -26.342 18.589 1.00 21.63 7 GLN B N 1
ATOM 1646 C CA . GLN B 1 7 ? 13.078 -25.440 17.612 1.00 20.09 7 GLN B CA 1
ATOM 1647 C C . GLN B 1 7 ? 12.648 -24.000 17.878 1.00 20.41 7 GLN B C 1
ATOM 1648 O O . GLN B 1 7 ? 11.481 -23.654 17.724 1.00 19.12 7 GLN B O 1
ATOM 1654 N N . TYR B 1 8 ? 13.600 -23.170 18.283 1.00 20.19 8 TYR B N 1
ATOM 1655 C CA . TYR B 1 8 ? 13.337 -21.758 18.517 1.00 20.30 8 TYR B CA 1
ATOM 1656 C C . TYR B 1 8 ? 13.439 -20.988 17.212 1.00 18.98 8 TYR B C 1
ATOM 1657 O O . TYR B 1 8 ? 14.457 -21.058 16.522 1.00 17.74 8 TYR B O 1
ATOM 1666 N N . ILE B 1 9 ? 12.373 -20.257 16.891 1.00 17.53 9 ILE B N 1
ATOM 1667 C CA . ILE B 1 9 ? 12.243 -19.522 15.639 1.00 16.30 9 ILE B CA 1
ATOM 1668 C C . ILE B 1 9 ? 12.223 -18.022 15.925 1.00 16.80 9 ILE B C 1
ATOM 1669 O O . ILE B 1 9 ? 11.383 -17.549 16.693 1.00 15.54 9 ILE B O 1
ATOM 1674 N N . SER B 1 10 ? 13.135 -17.273 15.309 1.00 15.79 10 SER B N 1
ATOM 1675 C CA . SER B 1 10 ? 13.212 -15.834 15.556 1.00 16.38 10 SER B CA 1
ATOM 1676 C C . SER B 1 10 ? 12.196 -15.077 14.707 1.00 15.42 10 SER B C 1
ATOM 1677 O O . SER B 1 10 ? 11.726 -15.584 13.693 1.00 16.01 10 SER B O 1
ATOM 1680 N N . TYR B 1 11 ? 11.857 -13.861 15.123 1.00 14.34 11 TYR B N 1
ATOM 1681 C CA . TYR B 1 11 ? 10.978 -13.019 14.318 1.00 11.89 11 TYR B CA 1
ATOM 1682 C C . TYR B 1 11 ? 11.521 -12.852 12.892 1.00 15.71 11 TYR B C 1
ATOM 1683 O O . TYR B 1 11 ? 10.782 -12.980 11.916 1.00 15.28 11 TYR B O 1
ATOM 1692 N N . ASN B 1 12 ? 12.815 -12.567 12.771 1.00 15.75 12 ASN B N 1
ATOM 1693 C CA . ASN B 1 12 ? 13.401 -12.331 11.454 1.00 15.71 12 ASN B CA 1
ATOM 1694 C C . ASN B 1 12 ? 13.343 -13.569 10.556 1.00 15.57 12 ASN B C 1
ATOM 1695 O O . ASN B 1 12 ? 13.228 -13.451 9.340 1.00 15.96 12 ASN B O 1
ATOM 1700 N N . ASN B 1 13 ? 13.407 -14.751 11.162 1.00 16.19 13 ASN B N 1
ATOM 1701 C CA . ASN B 1 13 ? 13.223 -15.994 10.422 1.00 18.21 13 ASN B CA 1
ATOM 1702 C C . ASN B 1 13 ? 11.806 -16.086 9.860 1.00 15.62 13 ASN B C 1
ATOM 1703 O O . ASN B 1 13 ? 11.617 -16.378 8.682 1.00 16.47 13 ASN B O 1
ATOM 1708 N N . VAL B 1 14 ? 10.812 -15.835 10.705 1.00 14.28 14 VAL B N 1
ATOM 1709 C CA . VAL B 1 14 ? 9.429 -15.826 10.242 1.00 13.62 14 VAL B CA 1
ATOM 1710 C C . VAL B 1 14 ? 9.240 -14.815 9.116 1.00 12.24 14 VAL B C 1
ATOM 1711 O O . VAL B 1 14 ? 8.585 -15.102 8.111 1.00 14.45 14 VAL B O 1
ATOM 1715 N N . HIS B 1 15 ? 9.832 -13.636 9.279 1.00 13.34 15 HIS B N 1
ATOM 1716 C CA . HIS B 1 15 ? 9.731 -12.588 8.268 1.00 14.32 15 HIS B CA 1
ATOM 1717 C C . HIS B 1 15 ? 10.245 -13.075 6.915 1.00 16.04 15 HIS B C 1
ATOM 1718 O O . HIS B 1 15 ? 9.606 -12.858 5.887 1.00 15.56 15 HIS B O 1
ATOM 1725 N N . GLN B 1 16 ? 11.396 -13.743 6.916 1.00 16.03 16 GLN B N 1
ATOM 1726 C CA . GLN B 1 16 ? 11.992 -14.201 5.664 1.00 17.43 16 GLN B CA 1
ATOM 1727 C C . GLN B 1 16 ? 11.264 -15.424 5.093 1.00 17.89 16 GLN B C 1
ATOM 1728 O O . GLN B 1 16 ? 11.213 -15.606 3.877 1.00 19.51 16 GLN B O 1
ATOM 1734 N N . LEU B 1 17 ? 10.687 -16.251 5.964 1.00 17.51 17 LEU B N 1
ATOM 1735 C CA . LEU B 1 17 ? 9.853 -17.351 5.493 1.00 17.34 17 LEU B CA 1
ATOM 1736 C C . LEU B 1 17 ? 8.683 -16.778 4.708 1.00 17.61 17 LEU B C 1
ATOM 1737 O O . LEU B 1 17 ? 8.325 -17.272 3.641 1.00 17.97 17 LEU B O 1
ATOM 1742 N N . CYS B 1 18 ? 8.078 -15.729 5.245 1.00 16.84 18 CYS B N 1
ATOM 1743 C CA . CYS B 1 18 ? 6.978 -15.078 4.548 1.00 14.08 18 CYS B CA 1
ATOM 1744 C C . CYS B 1 18 ? 7.462 -14.460 3.246 1.00 16.22 18 CYS B C 1
ATOM 1745 O O . CYS B 1 18 ? 6.767 -14.510 2.234 1.00 17.97 18 CYS B O 1
ATOM 1748 N N . GLN B 1 19 ? 8.659 -13.879 3.279 1.00 17.37 19 GLN B N 1
ATOM 1749 C CA . GLN B 1 19 ? 9.220 -13.216 2.106 1.00 17.33 19 GLN B CA 1
ATOM 1750 C C . GLN B 1 19 ? 9.353 -14.167 0.925 1.00 21.06 19 GLN B C 1
ATOM 1751 O O . GLN B 1 19 ? 8.951 -13.839 -0.193 1.00 21.82 19 GLN B O 1
ATOM 1757 N N . VAL B 1 20 ? 9.927 -15.342 1.164 1.00 21.16 20 VAL B N 1
ATOM 1758 C CA . VAL B 1 20 ? 10.147 -16.285 0.074 1.00 23.28 20 VAL B CA 1
ATOM 1759 C C . VAL B 1 20 ? 8.835 -16.931 -0.353 1.00 22.72 20 VAL B C 1
ATOM 1760 O O . VAL B 1 20 ? 8.611 -17.184 -1.538 1.00 24.01 20 VAL B O 1
ATOM 1764 N N . SER B 1 21 ? 7.959 -17.180 0.612 1.00 18.88 21 SER B N 1
ATOM 1765 C CA . SER B 1 21 ? 6.679 -17.809 0.313 1.00 21.79 21 SER B CA 1
ATOM 1766 C C . SER B 1 21 ? 5.796 -16.895 -0.531 1.00 22.74 21 SER B C 1
ATOM 1767 O O . SER B 1 21 ? 5.002 -17.370 -1.340 1.00 22.81 21 SER B O 1
ATOM 1770 N N . ALA B 1 22 ? 5.941 -15.585 -0.339 1.00 19.98 22 ALA B N 1
ATOM 1771 C CA . ALA B 1 22 ? 5.138 -14.607 -1.069 1.00 20.97 22 ALA B CA 1
ATOM 1772 C C . ALA B 1 22 ? 5.301 -14.743 -2.581 1.00 22.21 22 ALA B C 1
ATOM 1773 O O . ALA B 1 22 ? 4.351 -14.538 -3.335 1.00 22.64 22 ALA B O 1
ATOM 1775 N N . GLU B 1 23 ? 6.504 -15.093 -3.024 1.00 23.41 23 GLU B N 1
ATOM 1776 C CA . GLU B 1 23 ? 6.754 -15.250 -4.453 1.00 25.64 23 GLU B CA 1
ATOM 1777 C C . GLU B 1 23 ? 5.951 -16.410 -5.042 1.00 23.92 23 GLU B C 1
ATOM 1778 O O . GLU B 1 23 ? 5.512 -16.349 -6.186 1.00 25.17 23 GLU B O 1
ATOM 1784 N N . ARG B 1 24 ? 5.765 -17.466 -4.256 1.00 21.17 24 ARG B N 1
ATOM 1785 C CA . ARG B 1 24 ? 4.953 -18.602 -4.680 1.00 22.89 24 ARG B CA 1
ATOM 1786 C C . ARG B 1 24 ? 3.474 -18.242 -4.655 1.00 24.15 24 ARG B C 1
ATOM 1787 O O . ARG B 1 24 ? 2.730 -18.520 -5.598 1.00 24.82 24 ARG B O 1
ATOM 1795 N N . ILE B 1 25 ? 3.062 -17.616 -3.558 1.00 21.29 25 ILE B N 1
ATOM 1796 C CA . ILE B 1 25 ? 1.659 -17.310 -3.308 1.00 19.39 25 ILE B CA 1
ATOM 1797 C C . ILE B 1 25 ? 1.070 -16.314 -4.309 1.00 21.88 25 ILE B C 1
ATOM 1798 O O . ILE B 1 25 ? -0.140 -16.296 -4.543 1.00 23.18 25 ILE B O 1
ATOM 1803 N N . LYS B 1 26 ? 1.927 -15.501 -4.915 1.00 22.83 26 LYS B N 1
ATOM 1804 C CA . LYS B 1 26 ? 1.487 -14.604 -5.981 1.00 29.82 26 LYS B CA 1
ATOM 1805 C C . LYS B 1 26 ? 0.835 -15.363 -7.135 1.00 28.48 26 LYS B C 1
ATOM 1806 O O . LYS B 1 26 ? -0.033 -14.832 -7.824 1.00 31.71 26 LYS B O 1
ATOM 1812 N N . ASN B 1 27 ? 1.253 -16.607 -7.341 1.00 27.07 27 ASN B N 1
ATOM 1813 C CA . ASN B 1 27 ? 0.695 -17.427 -8.414 1.00 30.41 27 ASN B CA 1
ATOM 1814 C C . ASN B 1 27 ? -0.738 -17.853 -8.109 1.00 30.23 27 ASN B C 1
ATOM 1815 O O . ASN B 1 27 ? -1.501 -18.207 -9.009 1.00 30.32 27 ASN B O 1
ATOM 1820 N N . PHE B 1 28 ? -1.086 -17.819 -6.827 1.00 25.87 28 PHE B N 1
ATOM 1821 C CA . PHE B 1 28 ? -2.430 -18.144 -6.364 1.00 24.11 28 PHE B CA 1
ATOM 1822 C C . PHE B 1 28 ? -3.343 -16.924 -6.503 1.00 23.56 28 PHE B C 1
ATOM 1823 O O . PHE B 1 28 ? -4.562 -17.056 -6.597 1.00 25.52 28 PHE B O 1
ATOM 1831 N N . LYS B 1 29 ? -2.741 -15.739 -6.518 1.00 26.90 29 LYS B N 1
ATOM 1832 C CA . LYS B 1 29 ? -3.480 -14.488 -6.682 1.00 29.35 29 LYS B CA 1
ATOM 1833 C C . LYS B 1 29 ? -4.569 -14.310 -5.626 1.00 28.11 29 LYS B C 1
ATOM 1834 O O . LYS B 1 29 ? -5.741 -14.141 -5.965 1.00 28.86 29 LYS B O 1
ATOM 1840 N N . PRO B 1 30 ? -4.188 -14.330 -4.341 1.00 26.64 30 PRO B N 1
ATOM 1841 C CA . PRO B 1 30 ? -5.203 -14.231 -3.286 1.00 24.00 30 PRO B CA 1
ATOM 1842 C C . PRO B 1 30 ? -5.963 -12.906 -3.320 1.00 24.51 30 PRO B C 1
ATOM 1843 O O . PRO B 1 30 ? -5.370 -11.848 -3.531 1.00 23.41 30 PRO B O 1
ATOM 1847 N N . ASP B 1 31 ? -7.274 -12.978 -3.111 1.00 22.32 31 ASP B N 1
ATOM 1848 C CA . ASP B 1 31 ? -8.114 -11.791 -3.050 1.00 22.94 31 ASP B CA 1
ATOM 1849 C C . ASP B 1 31 ? -8.282 -11.318 -1.616 1.00 21.38 31 ASP B C 1
ATOM 1850 O O . ASP B 1 31 ? -8.528 -10.140 -1.367 1.00 20.79 31 ASP B O 1
ATOM 1855 N N . LEU B 1 32 ? -8.152 -12.251 -0.679 1.00 18.23 32 LEU B N 1
ATOM 1856 C CA . LEU B 1 32 ? -8.235 -11.947 0.743 1.00 18.27 32 LEU B CA 1
ATOM 1857 C C . LEU B 1 32 ? -7.578 -13.070 1.529 1.00 19.80 32 LEU B C 1
ATOM 1858 O O . LEU B 1 32 ? -7.346 -14.158 1.002 1.00 19.64 32 LEU B O 1
ATOM 1863 N N . ILE B 1 33 ? -7.284 -12.796 2.794 1.00 15.45 33 ILE B N 1
ATOM 1864 C CA . ILE B 1 33 ? -6.653 -13.771 3.664 1.00 14.19 33 ILE B CA 1
ATOM 1865 C C . ILE B 1 33 ? -7.530 -14.010 4.878 1.00 17.81 33 ILE B C 1
ATOM 1866 O O . ILE B 1 33 ? -8.073 -13.068 5.455 1.00 21.54 33 ILE B O 1
ATOM 1871 N N . ILE B 1 34 ? -7.686 -15.275 5.247 1.00 16.47 34 ILE B N 1
ATOM 1872 C CA . ILE B 1 34 ? -8.356 -15.625 6.489 1.00 14.58 34 ILE B CA 1
ATOM 1873 C C . ILE B 1 34 ? -7.351 -16.298 7.411 1.00 15.99 34 ILE B C 1
ATOM 1874 O O . ILE B 1 34 ? -6.818 -17.362 7.097 1.00 16.89 34 ILE B O 1
ATOM 1879 N N . ALA B 1 35 ? -7.071 -15.653 8.538 1.00 16.62 35 ALA B N 1
ATOM 1880 C CA . ALA B 1 35 ? -6.045 -16.124 9.453 1.00 14.54 35 ALA B CA 1
ATOM 1881 C C . ALA B 1 35 ? -6.659 -16.841 10.643 1.00 15.75 35 ALA B C 1
ATOM 1882 O O . ALA B 1 35 ? -7.571 -16.320 11.287 1.00 18.16 35 ALA B O 1
ATOM 1884 N N . ILE B 1 36 ? -6.141 -18.027 10.939 1.00 12.77 36 ILE B N 1
ATOM 1885 C CA . ILE B 1 36 ? -6.614 -18.811 12.068 1.00 15.98 36 ILE B CA 1
ATOM 1886 C C . ILE B 1 36 ? -5.835 -18.478 13.340 1.00 17.03 36 ILE B C 1
ATOM 1887 O O . ILE B 1 36 ? -4.644 -18.767 13.439 1.00 19.68 36 ILE B O 1
ATOM 1892 N N . GLY B 1 37 ? -6.511 -17.868 14.306 1.00 19.36 37 GLY B N 1
ATOM 1893 C CA . GLY B 1 37 ? -5.905 -17.568 15.592 1.00 22.65 37 GLY B CA 1
ATOM 1894 C C . GLY B 1 37 ? -4.856 -16.473 15.534 1.00 22.59 37 GLY B C 1
ATOM 1895 O O . GLY B 1 37 ? -4.514 -15.988 14.459 1.00 20.42 37 GLY B O 1
ATOM 1896 N N . GLY B 1 38 ? -4.343 -16.090 16.700 1.00 24.77 38 GLY B N 1
ATOM 1897 C CA . GLY B 1 38 ? -3.313 -15.070 16.789 1.00 24.74 38 GLY B CA 1
ATOM 1898 C C . GLY B 1 38 ? -2.032 -15.502 16.100 1.00 28.01 38 GLY B C 1
ATOM 1899 O O . GLY B 1 38 ? -1.322 -14.676 15.521 1.00 29.41 38 GLY B O 1
ATOM 1900 N N . GLY B 1 39 ? -1.752 -16.803 16.152 1.00 25.83 39 GLY B N 1
ATOM 1901 C CA . GLY B 1 39 ? -0.584 -17.381 15.504 1.00 24.97 39 GLY B CA 1
ATOM 1902 C C . GLY B 1 39 ? -0.651 -17.346 13.986 1.00 22.40 39 GLY B C 1
ATOM 1903 O O . GLY B 1 39 ? 0.376 -17.317 13.304 1.00 22.76 39 GLY B O 1
ATOM 1904 N N . GLY B 1 40 ? -1.866 -17.362 13.453 1.00 18.40 40 GLY B N 1
ATOM 1905 C CA . GLY B 1 40 ? -2.063 -17.252 12.021 1.00 18.61 40 GLY B CA 1
ATOM 1906 C C . GLY B 1 40 ? -1.966 -15.809 11.559 1.00 18.55 40 GLY B C 1
ATOM 1907 O O . GLY B 1 40 ? -1.507 -15.530 10.454 1.00 15.15 40 GLY B O 1
ATOM 1908 N N . PHE B 1 41 ? -2.382 -14.880 12.412 1.00 16.23 41 PHE B N 1
ATOM 1909 C CA . PHE B 1 41 ? -2.488 -13.489 11.980 1.00 15.79 41 PHE B CA 1
ATOM 1910 C C . PHE B 1 41 ? -1.140 -12.833 11.709 1.00 16.92 41 PHE B C 1
ATOM 1911 O O . PHE B 1 41 ? -1.003 -12.061 10.759 1.00 17.59 41 PHE B O 1
ATOM 1919 N N . ILE B 1 42 ? -0.149 -13.123 12.546 1.00 15.23 42 ILE B N 1
ATOM 1920 C CA . ILE B 1 42 ? 1.148 -12.464 12.408 1.00 15.78 42 ILE B CA 1
ATOM 1921 C C . ILE B 1 42 ? 1.815 -12.757 11.052 1.00 15.28 42 ILE B C 1
ATOM 1922 O O . ILE B 1 42 ? 2.176 -11.829 10.323 1.00 11.52 42 ILE B O 1
ATOM 1927 N N . PRO B 1 43 ? 1.954 -14.045 10.695 1.00 17.64 43 PRO B N 1
ATOM 1928 C CA . PRO B 1 43 ? 2.447 -14.389 9.355 1.00 17.56 43 PRO B CA 1
ATOM 1929 C C . PRO B 1 43 ? 1.570 -13.793 8.262 1.00 15.71 43 PRO B C 1
ATOM 1930 O O . PRO B 1 43 ? 2.091 -13.380 7.222 1.00 15.46 43 PRO B O 1
ATOM 1934 N N . ALA B 1 44 ? 0.256 -13.758 8.484 1.00 13.56 44 ALA B N 1
ATOM 1935 C CA . ALA B 1 44 ? -0.658 -13.208 7.484 1.00 15.44 44 ALA B CA 1
ATOM 1936 C C . ALA B 1 44 ? -0.351 -11.743 7.205 1.00 15.59 44 ALA B C 1
ATOM 1937 O O . ALA B 1 44 ? -0.315 -11.319 6.050 1.00 15.25 44 ALA B O 1
ATOM 1939 N N . ARG B 1 45 ? -0.130 -10.978 8.271 1.00 13.20 45 ARG B N 1
ATOM 1940 C CA . ARG B 1 45 ? 0.159 -9.552 8.143 1.00 14.19 45 ARG B CA 1
ATOM 1941 C C . ARG B 1 45 ? 1.510 -9.327 7.481 1.00 10.76 45 ARG B C 1
ATOM 1942 O O . ARG B 1 45 ? 1.661 -8.442 6.644 1.00 13.83 45 ARG B O 1
ATOM 1950 N N . ILE B 1 46 ? 2.503 -10.123 7.862 1.00 13.00 46 ILE B N 1
ATOM 1951 C CA . ILE B 1 46 ? 3.820 -10.012 7.241 1.00 15.39 46 ILE B CA 1
ATOM 1952 C C . ILE B 1 46 ? 3.721 -10.356 5.757 1.00 17.24 46 ILE B C 1
ATOM 1953 O O . ILE B 1 46 ? 4.257 -9.645 4.892 1.00 15.19 46 ILE B O 1
ATOM 1958 N N . LEU B 1 47 ? 3.010 -11.437 5.459 1.00 16.55 47 LEU B N 1
ATOM 1959 C CA . LEU B 1 47 ? 2.808 -11.840 4.074 1.00 16.25 47 LEU B CA 1
ATOM 1960 C C . LEU B 1 47 ? 2.262 -10.673 3.256 1.00 16.57 47 LEU B C 1
ATOM 1961 O O . LEU B 1 47 ? 2.680 -10.441 2.117 1.00 19.40 47 LEU B O 1
ATOM 1966 N N . ARG B 1 48 ? 1.331 -9.928 3.840 1.00 16.41 48 ARG B N 1
ATOM 1967 C CA . ARG B 1 48 ? 0.674 -8.859 3.104 1.00 15.68 48 ARG B CA 1
ATOM 1968 C C . ARG B 1 48 ? 1.662 -7.774 2.670 1.00 16.34 48 ARG B C 1
ATOM 1969 O O . ARG B 1 48 ? 1.506 -7.165 1.610 1.00 17.07 48 ARG B O 1
ATOM 1977 N N . THR B 1 49 ? 2.682 -7.545 3.489 1.00 14.14 49 THR B N 1
ATOM 1978 C CA . THR B 1 49 ? 3.719 -6.580 3.151 1.00 14.26 49 THR B CA 1
ATOM 1979 C C . THR B 1 49 ? 4.406 -6.954 1.845 1.00 13.27 49 THR B C 1
ATOM 1980 O O . THR B 1 49 ? 4.737 -6.085 1.032 1.00 14.90 49 THR B O 1
ATOM 1984 N N . PHE B 1 50 ? 4.601 -8.252 1.640 1.00 14.03 50 PHE B N 1
ATOM 1985 C CA . PHE B 1 50 ? 5.266 -8.737 0.432 1.00 18.09 50 PHE B CA 1
ATOM 1986 C C . PHE B 1 50 ? 4.320 -8.934 -0.752 1.00 19.46 50 PHE B C 1
ATOM 1987 O O . PHE B 1 50 ? 4.766 -9.025 -1.893 1.00 20.67 50 PHE B O 1
ATOM 1995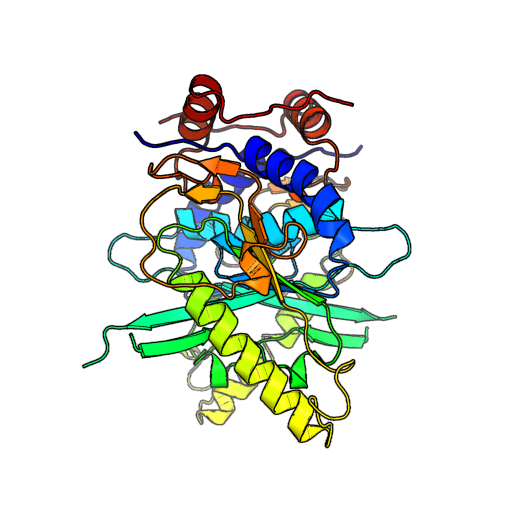 N N . LEU B 1 51 ? 3.020 -8.999 -0.489 1.00 17.77 51 LEU B N 1
ATOM 1996 C CA . LEU B 1 51 ? 2.047 -9.125 -1.573 1.00 18.28 51 LEU B CA 1
ATOM 1997 C C . LEU B 1 51 ? 1.610 -7.759 -2.094 1.00 18.60 51 LEU B C 1
ATOM 1998 O O . LEU B 1 51 ? 1.065 -7.648 -3.194 1.00 18.30 51 LEU B O 1
ATOM 2003 N N . LYS B 1 52 ? 1.867 -6.722 -1.305 1.00 18.04 52 LYS B N 1
ATOM 2004 C CA . LYS B 1 52 ? 1.429 -5.370 -1.643 1.00 19.88 52 LYS B CA 1
ATOM 2005 C C . LYS B 1 52 ? 1.987 -4.892 -2.976 1.00 20.82 52 LYS B C 1
ATOM 2006 O O . LYS B 1 52 ? 3.167 -5.068 -3.270 1.00 22.79 52 LYS B O 1
ATOM 2012 N N . GLU B 1 53 ? 1.123 -4.289 -3.781 1.00 25.49 53 GLU B N 1
ATOM 2013 C CA . GLU B 1 53 ? 1.553 -3.630 -5.003 1.00 29.67 53 GLU B CA 1
ATOM 2014 C C . GLU B 1 53 ? 1.123 -2.177 -4.923 1.00 29.83 53 GLU B C 1
ATOM 2015 O O . GLU B 1 53 ? -0.033 -1.889 -4.616 1.00 27.52 53 GLU B O 1
ATOM 2021 N N . PRO B 1 54 ? 2.056 -1.251 -5.187 1.00 36.02 54 PRO B N 1
ATOM 2022 C CA . PRO B 1 54 ? 1.748 0.181 -5.175 1.00 36.79 54 PRO B CA 1
ATOM 2023 C C . PRO B 1 54 ? 0.531 0.490 -6.038 1.00 29.44 54 PRO B C 1
ATOM 2024 O O . PRO B 1 54 ? 0.460 0.027 -7.176 1.00 28.65 54 PRO B O 1
ATOM 2028 N N . GLY B 1 55 ? -0.410 1.256 -5.494 1.00 28.43 55 GLY B N 1
ATOM 2029 C CA . GLY B 1 55 ? -1.597 1.661 -6.226 1.00 30.42 55 GLY B CA 1
ATOM 2030 C C . GLY B 1 55 ? -2.717 0.637 -6.204 1.00 32.64 55 GLY B C 1
ATOM 2031 O O . GLY B 1 55 ? -3.816 0.896 -6.688 1.00 36.91 55 GLY B O 1
ATOM 2032 N N . VAL B 1 56 ? -2.437 -0.537 -5.651 1.00 33.39 56 VAL B N 1
ATOM 2033 C CA . VAL B 1 56 ? -3.449 -1.584 -5.543 1.00 34.86 56 VAL B CA 1
ATOM 2034 C C . VAL B 1 56 ? -3.880 -1.748 -4.084 1.00 33.08 56 VAL B C 1
ATOM 2035 O O . VAL B 1 56 ? -3.037 -1.931 -3.210 1.00 27.18 56 VAL B O 1
ATOM 2039 N N . PRO B 1 57 ? -5.197 -1.675 -3.823 1.00 36.94 57 PRO B N 1
ATOM 2040 C CA . PRO B 1 57 ? -5.751 -1.783 -2.469 1.00 38.98 57 PRO B CA 1
ATOM 2041 C C . PRO B 1 57 ? -5.172 -2.984 -1.731 1.00 36.58 57 PRO B C 1
ATOM 2042 O O . PRO B 1 57 ? -5.106 -4.073 -2.298 1.00 36.05 57 PRO B O 1
ATOM 2046 N N . THR B 1 58 ? -4.752 -2.787 -0.485 1.00 36.43 58 THR B N 1
ATOM 2047 C CA . THR B 1 58 ? -4.117 -3.860 0.265 1.00 35.30 58 THR B CA 1
ATOM 2048 C C . THR B 1 58 ? -5.119 -4.980 0.514 1.00 28.00 58 THR B C 1
ATOM 2049 O O . THR B 1 58 ? -6.310 -4.731 0.704 1.00 27.30 58 THR B O 1
ATOM 2053 N N . ILE B 1 59 ? -4.625 -6.213 0.486 1.00 27.10 59 ILE B N 1
ATOM 2054 C CA . ILE B 1 59 ? -5.452 -7.398 0.669 1.00 24.87 59 ILE B CA 1
ATOM 2055 C C . ILE B 1 59 ? -5.984 -7.463 2.100 1.00 22.05 59 ILE B C 1
ATOM 2056 O O . ILE B 1 59 ? -5.235 -7.281 3.052 1.00 20.84 59 ILE B O 1
ATOM 2061 N N . ARG B 1 60 ? -7.281 -7.711 2.249 1.00 19.82 60 ARG B N 1
ATOM 2062 C CA . ARG B 1 60 ? -7.892 -7.741 3.576 1.00 19.63 60 ARG B CA 1
ATOM 2063 C C . ARG B 1 60 ? -7.567 -9.023 4.335 1.00 15.63 60 ARG B C 1
ATOM 2064 O O . ARG B 1 60 ? -7.460 -10.095 3.743 1.00 18.34 60 ARG B O 1
ATOM 2072 N N . ILE B 1 61 ? -7.416 -8.901 5.650 1.00 13.88 61 ILE B N 1
ATOM 2073 C CA . ILE B 1 61 ? -7.157 -10.051 6.510 1.00 15.61 61 ILE B CA 1
ATOM 2074 C C . ILE B 1 61 ? -8.285 -10.197 7.520 1.00 19.95 61 ILE B C 1
ATOM 2075 O O . ILE B 1 61 ? -8.608 -9.243 8.228 1.00 16.20 61 ILE B O 1
ATOM 2080 N N . PHE B 1 62 ? -8.886 -11.384 7.576 1.00 18.12 62 PHE B N 1
ATOM 2081 C CA . PHE B 1 62 ? -9.943 -11.669 8.540 1.00 19.28 62 PHE B CA 1
ATOM 2082 C C . PHE B 1 62 ? -9.481 -12.724 9.531 1.00 22.79 62 PHE B C 1
ATOM 2083 O O . PHE B 1 62 ? -9.008 -13.788 9.136 1.00 24.57 62 PHE B O 1
ATOM 2091 N N . ALA B 1 63 ? -9.621 -12.426 10.817 1.00 22.55 63 ALA B N 1
ATOM 2092 C CA . ALA B 1 63 ? -9.231 -13.358 11.869 1.00 23.18 63 ALA B CA 1
ATOM 2093 C C . ALA B 1 63 ? -10.402 -14.229 12.311 1.00 25.77 63 ALA B C 1
ATOM 2094 O O . ALA B 1 63 ? -11.481 -13.724 12.607 1.00 33.25 63 ALA B O 1
ATOM 2096 N N . ILE B 1 64 ? -10.192 -15.540 12.355 1.00 21.37 64 ILE B N 1
ATOM 2097 C CA . ILE B 1 64 ? -11.222 -16.444 12.855 1.00 23.32 64 ILE B CA 1
ATOM 2098 C C . ILE B 1 64 ? -10.665 -17.343 13.953 1.00 24.70 64 ILE B C 1
ATOM 2099 O O . ILE B 1 64 ? -9.463 -17.605 14.009 1.00 22.25 64 ILE B O 1
ATOM 2104 N N . ILE B 1 65 ? -11.553 -17.800 14.827 1.00 21.15 65 ILE B N 1
ATOM 2105 C CA . ILE B 1 65 ? -11.190 -18.740 15.874 1.00 19.06 65 ILE B CA 1
ATOM 2106 C C . ILE B 1 65 ? -12.137 -19.915 15.806 1.00 20.78 65 ILE B C 1
ATOM 2107 O O . ILE B 1 65 ? -13.361 -19.746 15.809 1.00 19.76 65 ILE B O 1
ATOM 2112 N N . LEU B 1 66 ? -11.555 -21.105 15.735 1.00 22.52 66 LEU B N 1
ATOM 2113 C CA . LEU B 1 66 ? -12.304 -22.343 15.669 1.00 29.24 66 LEU B CA 1
ATOM 2114 C C . LEU B 1 66 ? -12.011 -23.156 16.925 1.00 29.46 66 LEU B C 1
ATOM 2115 O O . LEU B 1 66 ? -10.852 -23.356 17.282 1.00 32.14 66 LEU B O 1
ATOM 2120 N N . SER B 1 67 ? -13.058 -23.596 17.612 1.00 26.26 67 SER B N 1
ATOM 2121 C CA . SER B 1 67 ? -12.882 -24.486 18.751 1.00 27.04 67 SER B CA 1
ATOM 2122 C C . SER B 1 67 ? -13.389 -25.875 18.394 1.00 26.90 67 SER B C 1
ATOM 2123 O O . SER B 1 67 ? -14.474 -26.022 17.828 1.00 25.43 67 SER B O 1
ATOM 2126 N N . LEU B 1 68 ? -12.589 -26.888 18.714 1.00 26.45 68 LEU B N 1
ATOM 2127 C CA . LEU B 1 68 ? -12.924 -28.271 18.399 1.00 31.73 68 LEU B CA 1
ATOM 2128 C C . LEU B 1 68 ? -13.028 -29.088 19.680 1.00 36.10 68 LEU B C 1
ATOM 2129 O O . LEU B 1 68 ? -12.109 -29.085 20.497 1.00 38.84 68 LEU B O 1
ATOM 2134 N N . TYR B 1 69 ? -14.145 -29.788 19.849 1.00 38.26 69 TYR B N 1
ATOM 2135 C CA . TYR B 1 69 ? -14.365 -30.600 21.043 1.00 43.39 69 TYR B CA 1
ATOM 2136 C C . TYR B 1 69 ? -14.659 -32.055 20.685 1.00 45.42 69 TYR B C 1
ATOM 2137 O O . TYR B 1 69 ? -15.039 -32.362 19.555 1.00 41.07 69 TYR B O 1
ATOM 2146 N N . GLU B 1 70 ? -14.481 -32.948 21.655 1.00 49.79 70 GLU B N 1
ATOM 2147 C CA . GLU B 1 70 ? -14.717 -34.373 21.444 1.00 52.95 70 GLU B CA 1
ATOM 2148 C C . GLU B 1 70 ? -16.189 -34.656 21.162 1.00 56.60 70 GLU B C 1
ATOM 2149 O O . GLU B 1 70 ? -17.069 -34.183 21.881 1.00 56.73 70 GLU B O 1
ATOM 2151 N N . ASP B 1 71 ? -16.449 -35.435 20.118 1.00 60.50 71 ASP B N 1
ATOM 2152 C CA . ASP B 1 71 ? -17.816 -35.739 19.710 1.00 65.76 71 ASP B CA 1
ATOM 2153 C C . ASP B 1 71 ? -18.312 -37.057 20.297 1.00 69.93 71 ASP B C 1
ATOM 2154 O O . ASP B 1 71 ? -17.846 -38.130 19.912 1.00 70.73 71 ASP B O 1
ATOM 2156 N N . LEU B 1 72 ? -19.260 -36.965 21.225 1.00 72.47 72 LEU B N 1
ATOM 2157 C CA . LEU B 1 72 ? -19.860 -38.142 21.847 1.00 75.27 72 LEU B CA 1
ATOM 2158 C C . LEU B 1 72 ? -18.805 -39.049 22.474 1.00 76.22 72 LEU B C 1
ATOM 2159 O O . LEU B 1 72 ? -17.854 -38.573 23.095 1.00 75.76 72 LEU B O 1
ATOM 2161 N N . VAL B 1 84 ? -15.298 -35.382 16.570 1.00 56.53 84 VAL B N 1
ATOM 2162 C CA . VAL B 1 84 ? -14.884 -33.986 16.676 1.00 54.32 84 VAL B CA 1
ATOM 2163 C C . VAL B 1 84 ? -16.032 -33.028 16.366 1.00 52.16 84 VAL B C 1
ATOM 2164 O O . VAL B 1 84 ? -16.572 -33.027 15.261 1.00 51.91 84 VAL B O 1
ATOM 2168 N N . LYS B 1 85 ? -16.401 -32.218 17.353 1.00 50.47 85 LYS B N 1
ATOM 2169 C CA . LYS B 1 85 ? -17.438 -31.208 17.180 1.00 47.97 85 LYS B CA 1
ATOM 2170 C C . LYS B 1 85 ? -16.792 -29.844 16.960 1.00 42.54 85 LYS B C 1
ATOM 2171 O O . LYS B 1 85 ? -15.745 -29.547 17.537 1.00 37.66 85 LYS B O 1
ATOM 2174 N N . VAL B 1 86 ? -17.420 -29.016 16.132 1.00 41.18 86 VAL B N 1
ATOM 2175 C CA . VAL B 1 86 ? -16.840 -27.729 15.758 1.00 40.24 86 VAL B CA 1
ATOM 2176 C C . VAL B 1 86 ? -17.679 -26.540 16.218 1.00 37.11 86 VAL B C 1
ATOM 2177 O O . VAL B 1 86 ? -18.885 -26.491 15.988 1.00 40.51 86 VAL B O 1
ATOM 2181 N N . SER B 1 87 ? -17.025 -25.583 16.867 1.00 33.14 87 SER B N 1
ATOM 2182 C CA . SER B 1 87 ? -17.673 -24.352 17.301 1.00 30.99 87 SER B CA 1
ATOM 2183 C C . SER B 1 87 ? -16.976 -23.134 16.700 1.00 28.23 87 SER B C 1
ATOM 2184 O O . SER B 1 87 ? -15.752 -23.015 16.758 1.00 25.98 87 SER B O 1
ATOM 2187 N N . ARG B 1 88 ? -17.759 -22.233 16.121 1.00 27.97 88 ARG B N 1
ATOM 2188 C CA . ARG B 1 88 ? -17.211 -21.013 15.543 1.00 26.65 88 ARG B CA 1
ATOM 2189 C C . ARG B 1 88 ? -17.096 -19.938 16.616 1.00 29.30 88 ARG B C 1
ATOM 2190 O O . ARG B 1 88 ? -17.985 -19.100 16.764 1.00 32.46 88 ARG B O 1
ATOM 2198 N N . THR B 1 89 ? -15.994 -19.972 17.361 1.00 25.39 89 THR B N 1
ATOM 2199 C CA . THR B 1 89 ? -15.780 -19.073 18.493 1.00 26.49 89 THR B CA 1
ATOM 2200 C C . THR B 1 89 ? -15.736 -17.606 18.077 1.00 25.04 89 THR B C 1
ATOM 2201 O O . THR B 1 89 ? -16.332 -16.744 18.723 1.00 24.56 89 THR B O 1
ATOM 2205 N N . GLN B 1 90 ? -15.006 -17.328 17.005 1.00 22.03 90 GLN B N 1
ATOM 2206 C CA . GLN B 1 90 ? -14.976 -15.995 16.416 1.00 24.49 90 GLN B CA 1
ATOM 2207 C C . GLN B 1 90 ? -14.994 -16.173 14.918 1.00 21.24 90 GLN B C 1
ATOM 2208 O O . GLN B 1 90 ? -14.058 -16.729 14.352 1.00 20.45 90 GLN B O 1
ATOM 2214 N N . TRP B 1 91 ? -16.055 -15.706 14.271 1.00 20.78 91 TRP B N 1
ATOM 2215 C CA . TRP B 1 91 ? -16.186 -15.904 12.837 1.00 20.48 91 TRP B CA 1
ATOM 2216 C C . TRP B 1 91 ? -16.251 -14.580 12.087 1.00 21.97 91 TRP B C 1
ATOM 2217 O O . TRP B 1 91 ? -15.897 -13.532 12.623 1.00 23.41 91 TRP B O 1
ATOM 2228 N N . ILE B 1 92 ? -16.691 -14.641 10.837 1.00 22.72 92 ILE B N 1
ATOM 2229 C CA . ILE B 1 92 ? -16.778 -13.452 10.002 1.00 22.28 92 ILE B CA 1
ATOM 2230 C C . ILE B 1 92 ? -18.233 -13.107 9.742 1.00 21.71 92 ILE B C 1
ATOM 2231 O O . ILE B 1 92 ? -19.014 -13.966 9.332 1.00 22.29 92 ILE B O 1
ATOM 2236 N N . ASP B 1 93 ? -18.602 -11.856 9.986 1.00 20.33 93 ASP B N 1
ATOM 2237 C CA . ASP B 1 93 ? -19.923 -11.385 9.585 1.00 24.07 93 ASP B CA 1
ATOM 2238 C C . ASP B 1 93 ? -19.819 -10.876 8.154 1.00 25.34 93 ASP B C 1
ATOM 2239 O O . ASP B 1 93 ? -19.559 -9.695 7.920 1.00 27.56 93 ASP B O 1
ATOM 2244 N N . TYR B 1 94 ? -20.009 -11.785 7.204 1.00 23.09 94 TYR B N 1
ATOM 2245 C CA . TYR B 1 94 ? -19.823 -11.481 5.790 1.00 23.04 94 TYR B CA 1
ATOM 2246 C C . TYR B 1 94 ? -20.657 -10.293 5.316 1.00 23.01 94 TYR B C 1
ATOM 2247 O O . TYR B 1 94 ? -20.194 -9.481 4.517 1.00 23.86 94 TYR B O 1
ATOM 2256 N N . GLU B 1 95 ? -21.891 -10.202 5.801 1.00 22.88 95 GLU B N 1
ATOM 2257 C CA . GLU B 1 95 ? -22.770 -9.102 5.431 1.00 23.75 95 GLU B CA 1
ATOM 2258 C C . GLU B 1 95 ? -22.247 -7.751 5.917 1.00 22.04 95 GLU B C 1
ATOM 2259 O O . GLU B 1 95 ? -22.180 -6.793 5.149 1.00 23.90 95 GLU B O 1
ATOM 2265 N N . GLN B 1 96 ? -21.883 -7.680 7.192 1.00 23.94 96 GLN B N 1
ATOM 2266 C CA . GLN B 1 96 ? -21.393 -6.435 7.778 1.00 24.27 96 GLN B CA 1
ATOM 2267 C C . GLN B 1 96 ? -20.088 -5.992 7.127 1.00 22.82 96 GLN B C 1
ATOM 2268 O O . GLN B 1 96 ? -19.899 -4.805 6.843 1.00 22.11 96 GLN B O 1
ATOM 2274 N N . CYS B 1 97 ? -19.193 -6.950 6.894 1.00 22.00 97 CYS B N 1
ATOM 2275 C CA . CYS B 1 97 ? -17.894 -6.675 6.279 1.00 22.18 97 CYS B CA 1
ATOM 2276 C C . CYS B 1 97 ? -17.995 -6.500 4.766 1.00 25.36 97 CYS B C 1
ATOM 2277 O O . CYS B 1 97 ? -17.018 -6.133 4.111 1.00 24.72 97 CYS B O 1
ATOM 2280 N N . LYS B 1 98 ? -19.174 -6.774 4.214 1.00 22.98 98 LYS B N 1
ATOM 2281 C CA . LYS B 1 98 ? -19.358 -6.768 2.767 1.00 30.95 98 LYS B CA 1
ATOM 2282 C C . LYS B 1 98 ? -18.306 -7.660 2.123 1.00 33.62 98 LYS B C 1
ATOM 2283 O O . LYS B 1 98 ? -17.658 -7.280 1.145 1.00 37.31 98 LYS B O 1
ATOM 2289 N N . LEU B 1 99 ? -18.133 -8.846 2.696 1.00 30.55 99 LEU B N 1
ATOM 2290 C CA . LEU B 1 99 ? -17.203 -9.830 2.165 1.00 27.86 99 LEU B CA 1
ATOM 2291 C C . LEU B 1 99 ? -17.962 -10.894 1.384 1.00 26.57 99 LEU B C 1
ATOM 2292 O O . LEU B 1 99 ? -18.745 -11.659 1.945 1.00 26.90 99 LEU B O 1
ATOM 2297 N N . ASP B 1 100 ? -17.727 -10.918 0.078 1.00 25.72 100 ASP B N 1
ATOM 2298 C CA . ASP B 1 100 ? -18.352 -11.882 -0.812 1.00 30.71 100 ASP B CA 1
ATOM 2299 C C . ASP B 1 100 ? -17.291 -12.881 -1.268 1.00 34.16 100 ASP B C 1
ATOM 2300 O O . ASP B 1 100 ? -16.310 -12.500 -1.903 1.00 38.09 100 ASP B O 1
ATOM 2305 N N . LEU B 1 101 ? -17.478 -14.154 -0.928 1.00 32.96 101 LEU B N 1
ATOM 2306 C CA . LEU B 1 101 ? -16.480 -15.181 -1.231 1.00 28.34 101 LEU B CA 1
ATOM 2307 C C . LEU B 1 101 ? -16.612 -15.730 -2.646 1.00 31.30 101 LEU B C 1
ATOM 2308 O O . LEU B 1 101 ? -15.722 -16.424 -3.132 1.00 29.43 101 LEU B O 1
ATOM 2313 N N . VAL B 1 102 ? -17.727 -15.421 -3.300 1.00 32.23 102 VAL B N 1
ATOM 2314 C CA . VAL B 1 102 ? -17.993 -15.942 -4.636 1.00 35.54 102 VAL B CA 1
ATOM 2315 C C . VAL B 1 102 ? -16.935 -15.495 -5.640 1.00 36.63 102 VAL B C 1
ATOM 2316 O O . VAL B 1 102 ? -16.647 -14.304 -5.769 1.00 36.24 102 VAL B O 1
ATOM 2320 N N . GLY B 1 103 ? -16.354 -16.460 -6.347 1.00 38.73 103 GLY B N 1
ATOM 2321 C CA . GLY B 1 103 ? -15.362 -16.173 -7.368 1.00 38.43 103 GLY B CA 1
ATOM 2322 C C . GLY B 1 103 ? -14.086 -15.563 -6.817 1.00 36.93 103 GLY B C 1
ATOM 2323 O O . GLY B 1 103 ? -13.375 -14.849 -7.522 1.00 37.43 103 GLY B O 1
ATOM 2324 N N . LYS B 1 104 ? -13.792 -15.849 -5.553 1.00 33.40 104 LYS B N 1
ATOM 2325 C CA . LYS B 1 104 ? -12.608 -15.301 -4.902 1.00 31.01 104 LYS B CA 1
ATOM 2326 C C . LYS B 1 104 ? -11.539 -16.367 -4.719 1.00 28.87 104 LYS B C 1
ATOM 2327 O O . LYS B 1 104 ? -11.849 -17.549 -4.591 1.00 28.04 104 LYS B O 1
ATOM 2333 N N . ASN B 1 105 ? -10.280 -15.938 -4.709 1.00 26.46 105 ASN B N 1
ATOM 2334 C CA . ASN B 1 105 ? -9.187 -16.787 -4.258 1.00 26.84 105 ASN B CA 1
ATOM 2335 C C . ASN B 1 105 ? -8.911 -16.447 -2.801 1.00 20.96 105 ASN B C 1
ATOM 2336 O O . ASN B 1 105 ? -8.498 -15.329 -2.488 1.00 22.53 105 ASN B O 1
ATOM 2341 N N . VAL B 1 106 ? -9.153 -17.403 -1.913 1.00 19.27 106 VAL B N 1
ATOM 2342 C CA . VAL B 1 106 ? -9.042 -17.150 -0.478 1.00 19.92 106 VAL B CA 1
ATOM 2343 C C . VAL B 1 106 ? -7.883 -17.927 0.139 1.00 18.35 106 VAL B C 1
ATOM 2344 O O . VAL B 1 106 ? -7.851 -19.156 0.086 1.00 21.17 106 VAL B O 1
ATOM 2348 N N . LEU B 1 107 ? -6.931 -17.206 0.721 1.00 17.81 107 LEU B N 1
ATOM 2349 C CA . LEU B 1 107 ? -5.793 -17.851 1.367 1.00 18.09 107 LEU B CA 1
ATOM 2350 C C . LEU B 1 107 ? -6.017 -18.008 2.867 1.00 19.32 107 LEU B C 1
ATOM 2351 O O . LEU B 1 107 ? -6.172 -17.021 3.590 1.00 19.24 107 LEU B O 1
ATOM 2356 N N . ILE B 1 108 ? -6.030 -19.254 3.326 1.00 18.94 108 ILE B N 1
ATOM 2357 C CA . ILE B 1 108 ? -6.120 -19.555 4.752 1.00 17.50 108 ILE B CA 1
ATOM 2358 C C . ILE B 1 108 ? -4.719 -19.643 5.338 1.00 18.90 108 ILE B C 1
ATOM 2359 O O . ILE B 1 108 ? -3.885 -20.393 4.839 1.00 17.40 108 ILE B O 1
ATOM 2364 N N . VAL B 1 109 ? -4.454 -18.874 6.390 1.00 14.86 109 VAL B N 1
ATOM 2365 C CA . VAL B 1 109 ? -3.112 -18.828 6.960 1.00 10.72 109 VAL B CA 1
ATOM 2366 C C . VAL B 1 109 ? -3.083 -19.313 8.399 1.00 13.97 109 VAL B C 1
ATOM 2367 O O . VAL B 1 109 ? -3.921 -18.920 9.211 1.00 13.46 109 VAL B O 1
ATOM 2371 N N . ASP B 1 110 ? -2.122 -20.183 8.706 1.00 14.15 110 ASP B N 1
ATOM 2372 C CA . ASP B 1 110 ? -1.885 -20.616 10.079 1.00 14.45 110 ASP B CA 1
ATOM 2373 C C . ASP B 1 110 ? -0.378 -20.810 10.232 1.00 19.66 110 ASP B C 1
ATOM 2374 O O . ASP B 1 110 ? 0.325 -20.950 9.237 1.00 18.38 110 ASP B O 1
ATOM 2379 N N . GLU B 1 111 ? 0.134 -20.802 11.460 1.00 17.12 111 GLU B N 1
ATOM 2380 C CA . GLU B 1 111 ? 1.579 -20.899 11.630 1.00 17.54 111 GLU B CA 1
ATOM 2381 C C . GLU B 1 111 ? 2.097 -22.310 11.375 1.00 16.14 111 GLU B C 1
ATOM 2382 O O . GLU B 1 111 ? 3.190 -22.488 10.841 1.00 15.56 111 GLU B O 1
ATOM 2388 N N . VAL B 1 112 ? 1.316 -23.315 11.751 1.00 16.33 112 VAL B N 1
ATOM 2389 C CA . VAL B 1 112 ? 1.808 -24.692 11.674 1.00 16.04 112 VAL B CA 1
ATOM 2390 C C . VAL B 1 112 ? 0.727 -25.694 11.267 1.00 19.80 112 VAL B C 1
ATOM 2391 O O . VAL B 1 112 ? -0.449 -25.545 11.605 1.00 17.57 112 VAL B O 1
ATOM 2395 N N . ASP B 1 113 ? 1.140 -26.707 10.517 1.00 18.26 113 ASP B N 1
ATOM 2396 C CA . ASP B 1 113 ? 0.290 -27.840 10.206 1.00 15.40 113 ASP B CA 1
ATOM 2397 C C . ASP B 1 113 ? 0.894 -29.010 10.969 1.00 15.66 113 ASP B C 1
ATOM 2398 O O . ASP B 1 113 ? 1.943 -29.519 10.590 1.00 15.11 113 ASP B O 1
ATOM 2403 N N . ASP B 1 114 ? 0.261 -29.394 12.076 1.00 12.84 114 ASP B N 1
ATOM 2404 C CA . ASP B 1 114 ? 0.793 -30.450 12.935 1.00 14.23 114 ASP B CA 1
ATOM 2405 C C . ASP B 1 114 ? 0.113 -31.778 12.600 1.00 18.25 114 ASP B C 1
ATOM 2406 O O . ASP B 1 114 ? 0.670 -32.601 11.866 1.00 19.29 114 ASP B O 1
ATOM 2411 N N . THR B 1 115 ? -1.094 -31.979 13.121 1.00 17.47 115 THR B N 1
ATOM 2412 C CA . THR B 1 115 ? -1.889 -33.154 12.764 1.00 17.54 115 THR B CA 1
ATOM 2413 C C . THR B 1 115 ? -2.896 -32.831 11.663 1.00 18.70 115 THR B C 1
ATOM 2414 O O . THR B 1 115 ? -3.596 -33.723 11.173 1.00 20.22 115 THR B O 1
ATOM 2418 N N . ARG B 1 116 ? -2.973 -31.550 11.302 1.00 19.22 116 ARG B N 1
ATOM 2419 C CA . ARG B 1 116 ? -3.806 -31.068 10.196 1.00 18.69 116 ARG B CA 1
ATOM 2420 C C . ARG B 1 116 ? -5.284 -30.937 10.564 1.00 17.67 116 ARG B C 1
ATOM 2421 O O . ARG B 1 116 ? -6.099 -30.493 9.757 1.00 17.91 116 ARG B O 1
ATOM 2429 N N . THR B 1 117 ? -5.626 -31.310 11.789 1.00 17.38 117 THR B N 1
ATOM 2430 C CA . THR B 1 117 ? -7.018 -31.272 12.228 1.00 19.92 117 THR B CA 1
ATOM 2431 C C . THR B 1 117 ? -7.636 -29.881 12.117 1.00 17.42 117 THR B C 1
ATOM 2432 O O . THR B 1 117 ? -8.766 -29.731 11.658 1.00 17.29 117 THR B O 1
ATOM 2436 N N . THR B 1 118 ? -6.892 -28.868 12.545 1.00 14.20 118 THR B N 1
ATOM 2437 C CA . THR B 1 118 ? -7.386 -27.497 12.516 1.00 17.45 118 THR B CA 1
ATOM 2438 C C . THR B 1 118 ? -7.632 -27.003 11.091 1.00 17.27 118 THR B C 1
ATOM 2439 O O . THR B 1 118 ? -8.678 -26.426 10.795 1.00 16.41 118 THR B O 1
ATOM 2443 N N . LEU B 1 119 ? -6.669 -27.237 10.208 1.00 15.66 119 LEU B N 1
ATOM 2444 C CA . LEU B 1 119 ? -6.799 -26.801 8.822 1.00 17.63 119 LEU B CA 1
ATOM 2445 C C . LEU B 1 119 ? -7.961 -27.507 8.133 1.00 20.11 119 LEU B C 1
ATOM 2446 O O . LEU B 1 119 ? -8.697 -26.898 7.357 1.00 19.80 119 LEU B O 1
ATOM 2451 N N . HIS B 1 120 ? -8.132 -28.790 8.434 1.00 18.04 120 HIS B N 1
ATOM 2452 C CA . HIS B 1 120 ? -9.231 -29.558 7.863 1.00 20.22 120 HIS B CA 1
ATOM 2453 C C . HIS B 1 120 ? -10.586 -28.948 8.200 1.00 19.79 120 HIS B C 1
ATOM 2454 O O . HIS B 1 120 ? -11.412 -28.725 7.319 1.00 22.33 120 HIS B O 1
ATOM 2461 N N . TYR B 1 121 ? -10.821 -28.681 9.477 1.00 20.98 121 TYR B N 1
ATOM 2462 C CA . TYR B 1 121 ? -12.125 -28.171 9.889 1.00 20.96 121 TYR B CA 1
ATOM 2463 C C . TYR B 1 121 ? -12.341 -26.700 9.534 1.00 21.93 121 TYR B C 1
ATOM 2464 O O . TYR B 1 121 ? -13.472 -26.284 9.270 1.00 23.48 121 TYR B O 1
ATOM 2473 N N . ALA B 1 122 ? -11.265 -25.918 9.515 1.00 19.76 122 ALA B N 1
ATOM 2474 C CA . ALA B 1 122 ? -11.356 -24.529 9.073 1.00 19.33 122 ALA B CA 1
ATOM 2475 C C . ALA B 1 122 ? -11.792 -24.475 7.612 1.00 21.77 122 ALA B C 1
ATOM 2476 O O . ALA B 1 122 ? -12.743 -23.773 7.263 1.00 22.68 122 ALA B O 1
ATOM 2478 N N . LEU B 1 123 ? -11.102 -25.231 6.764 1.00 20.38 123 LEU B N 1
ATOM 2479 C CA . LEU B 1 123 ? -11.454 -25.303 5.350 1.00 21.30 123 LEU B CA 1
ATOM 2480 C C . LEU B 1 123 ? -12.891 -25.787 5.179 1.00 22.07 123 LEU B C 1
ATOM 2481 O O . LEU B 1 123 ? -13.665 -25.209 4.416 1.00 23.54 123 LEU B O 1
ATOM 2486 N N . SER B 1 124 ? -13.247 -26.842 5.904 1.00 22.93 124 SER B N 1
ATOM 2487 C CA . SER B 1 124 ? -14.595 -27.390 5.833 1.00 23.65 124 SER B CA 1
ATOM 2488 C C . SER B 1 124 ? -15.665 -26.347 6.150 1.00 24.01 124 SER B C 1
ATOM 2489 O O . SER B 1 124 ? -16.670 -26.243 5.447 1.00 28.21 124 SER B O 1
ATOM 2492 N N . GLU B 1 125 ? -15.447 -25.577 7.211 1.00 22.93 125 GLU B N 1
ATOM 2493 C CA . GLU B 1 125 ? -16.410 -24.565 7.628 1.00 24.16 125 GLU B CA 1
ATOM 2494 C C . GLU B 1 125 ? -16.506 -23.417 6.625 1.00 24.33 125 GLU B C 1
ATOM 2495 O O . GLU B 1 125 ? -17.597 -22.940 6.321 1.00 26.84 125 GLU B O 1
ATOM 2501 N N . LEU B 1 126 ? -15.364 -22.977 6.112 1.00 20.20 126 LEU B N 1
ATOM 2502 C CA . LEU B 1 126 ? -15.346 -21.879 5.155 1.00 22.44 126 LEU B CA 1
ATOM 2503 C C . LEU B 1 126 ? -15.986 -22.282 3.827 1.00 25.16 126 LEU B C 1
ATOM 2504 O O . LEU B 1 126 ? -16.570 -21.449 3.136 1.00 23.82 126 LEU B O 1
ATOM 2509 N N . GLU B 1 127 ? -15.878 -23.560 3.476 1.00 28.59 127 GLU B N 1
ATOM 2510 C CA . GLU B 1 127 ? -16.528 -24.073 2.272 1.00 31.39 127 GLU B CA 1
ATOM 2511 C C . GLU B 1 127 ? -18.051 -24.031 2.403 1.00 30.18 127 GLU B C 1
ATOM 2512 O O . GLU B 1 127 ? -18.758 -23.785 1.424 1.00 30.97 127 GLU B O 1
ATOM 2518 N N . LYS B 1 128 ? -18.551 -24.268 3.612 1.00 28.18 128 LYS B N 1
ATOM 2519 C CA . LYS B 1 128 ? -19.983 -24.175 3.878 1.00 31.50 128 LYS B CA 1
ATOM 2520 C C . LYS B 1 128 ? -20.458 -22.739 3.688 1.00 31.60 128 LYS B C 1
ATOM 2521 O O . LYS B 1 128 ? -21.527 -22.497 3.131 1.00 31.07 128 LYS B O 1
ATOM 2527 N N . ASP B 1 129 ? -19.656 -21.790 4.161 1.00 28.41 129 ASP B N 1
ATOM 2528 C CA . ASP B 1 129 ? -19.975 -20.374 4.021 1.00 28.23 129 ASP B CA 1
ATOM 2529 C C . ASP B 1 129 ? -20.085 -19.985 2.556 1.00 30.08 129 ASP B C 1
ATOM 2530 O O . ASP B 1 129 ? -21.050 -19.338 2.140 1.00 37.55 129 ASP B O 1
ATOM 2535 N N . ALA B 1 130 ? -19.087 -20.384 1.777 1.00 28.72 130 ALA B N 1
ATOM 2536 C CA . ALA B 1 130 ? -19.033 -20.044 0.365 1.00 31.27 130 ALA B CA 1
ATOM 2537 C C . ALA B 1 130 ? -20.218 -20.630 -0.391 1.00 37.38 130 ALA B C 1
ATOM 2538 O O . ALA B 1 130 ? -20.847 -19.949 -1.204 1.00 37.06 130 ALA B O 1
ATOM 2540 N N . ALA B 1 131 ? -20.518 -21.895 -0.116 1.00 37.27 131 ALA B N 1
ATOM 2541 C CA . ALA B 1 131 ? -21.625 -22.580 -0.771 1.00 38.56 131 ALA B CA 1
ATOM 2542 C C . ALA B 1 131 ? -22.954 -21.905 -0.455 1.00 42.40 131 ALA B C 1
ATOM 2543 O O . ALA B 1 131 ? -23.809 -21.750 -1.326 1.00 44.18 131 ALA B O 1
ATOM 2545 N N . GLU B 1 132 ? -23.115 -21.500 0.799 1.00 44.26 132 GLU B N 1
ATOM 2546 C CA . GLU B 1 132 ? -24.346 -20.869 1.256 1.00 49.21 132 GLU B CA 1
ATOM 2547 C C . GLU B 1 132 ? -24.524 -19.477 0.653 1.00 48.71 132 GLU B C 1
ATOM 2548 O O . GLU B 1 132 ? -25.651 -19.017 0.448 1.00 47.90 132 GLU B O 1
ATOM 2554 N N . GLN B 1 133 ? -23.409 -18.810 0.370 1.00 44.60 133 GLN B N 1
ATOM 2555 C CA . GLN B 1 133 ? -23.446 -17.498 -0.264 1.00 42.25 133 GLN B CA 1
ATOM 2556 C C . GLN B 1 133 ? -23.783 -17.628 -1.744 1.00 46.78 133 GLN B C 1
ATOM 2557 O O . GLN B 1 133 ? -24.617 -16.888 -2.267 1.00 47.41 133 GLN B O 1
ATOM 2563 N N . ALA B 1 134 ? -23.136 -18.577 -2.413 1.00 49.39 134 ALA B N 1
ATOM 2564 C CA . ALA B 1 134 ? -23.365 -18.806 -3.835 1.00 54.90 134 ALA B CA 1
ATOM 2565 C C . ALA B 1 134 ? -24.800 -19.244 -4.116 1.00 61.43 134 ALA B C 1
ATOM 2566 O O . ALA B 1 134 ? -25.265 -19.165 -5.251 1.00 63.71 134 ALA B O 1
ATOM 2568 N N . LYS B 1 135 ? -25.496 -19.706 -3.082 1.00 63.73 135 LYS B N 1
ATOM 2569 C CA . LYS B 1 135 ? -26.886 -20.124 -3.226 1.00 67.55 135 LYS B CA 1
ATOM 2570 C C . LYS B 1 135 ? -27.828 -18.959 -2.948 1.00 71.61 135 LYS B C 1
ATOM 2571 O O . LYS B 1 135 ? -28.860 -18.810 -3.604 1.00 73.77 135 LYS B O 1
ATOM 2573 N N . ALA B 1 136 ? -27.466 -18.134 -1.971 1.00 72.33 136 ALA B N 1
ATOM 2574 C CA . ALA B 1 136 ? -28.247 -16.949 -1.644 1.00 74.00 136 ALA B CA 1
ATOM 2575 C C . ALA B 1 136 ? -28.369 -16.043 -2.865 1.00 75.88 136 ALA B C 1
ATOM 2576 O O . ALA B 1 136 ? -29.374 -15.357 -3.047 1.00 77.57 136 ALA B O 1
ATOM 2578 N N . LYS B 1 137 ? -27.338 -16.058 -3.703 1.00 75.49 137 LYS B N 1
ATOM 2579 C CA . LYS B 1 137 ? -27.282 -15.199 -4.878 1.00 76.13 137 LYS B CA 1
ATOM 2580 C C . LYS B 1 137 ? -28.034 -15.789 -6.062 1.00 78.02 137 LYS B C 1
ATOM 2581 O O . LYS B 1 137 ? -28.064 -15.200 -7.142 1.00 79.17 137 LYS B O 1
ATOM 2587 N N . GLY B 1 138 ? -28.637 -16.955 -5.862 1.00 78.09 138 GLY B N 1
ATOM 2588 C CA . GLY B 1 138 ? -29.286 -17.650 -6.956 1.00 79.97 138 GLY B CA 1
ATOM 2589 C C . GLY B 1 138 ? -28.254 -18.103 -7.969 1.00 79.91 138 GLY B C 1
ATOM 2590 O O . GLY B 1 138 ? -28.564 -18.311 -9.141 1.00 81.50 138 GLY B O 1
ATOM 2591 N N . ILE B 1 139 ? -27.014 -18.244 -7.510 1.00 77.51 139 ILE B N 1
ATOM 2592 C CA . ILE B 1 139 ? -25.940 -18.762 -8.347 1.00 78.59 139 ILE B CA 1
ATOM 2593 C C . ILE B 1 139 ? -25.887 -20.279 -8.229 1.00 83.57 139 ILE B C 1
ATOM 2594 O O . ILE B 1 139 ? -26.122 -20.836 -7.156 1.00 83.39 139 ILE B O 1
ATOM 2599 N N . ASP B 1 140 ? -25.585 -20.946 -9.336 1.00 88.92 140 ASP B N 1
ATOM 2600 C CA . ASP B 1 140 ? -25.434 -22.394 -9.333 1.00 93.81 140 ASP B CA 1
ATOM 2601 C C . ASP B 1 140 ? -23.993 -22.753 -9.671 1.00 95.92 140 ASP B C 1
ATOM 2602 O O . ASP B 1 140 ? -23.584 -22.681 -10.826 1.00 96.21 140 ASP B O 1
ATOM 2607 N N . THR B 1 141 ? -23.226 -23.138 -8.656 1.00 97.78 141 THR B N 1
ATOM 2608 C CA . THR B 1 141 ? -21.798 -23.394 -8.827 1.00 100.12 141 THR B CA 1
ATOM 2609 C C . THR B 1 141 ? -21.496 -24.533 -9.801 1.00 106.37 141 THR B C 1
ATOM 2610 O O . THR B 1 141 ? -20.389 -24.624 -10.331 1.00 105.63 141 THR B O 1
ATOM 2614 N N . GLU B 1 142 ? -22.476 -25.401 -10.032 1.00 113.42 142 GLU B N 1
ATOM 2615 C CA . GLU B 1 142 ? -22.313 -26.477 -11.005 1.00 120.12 142 GLU B CA 1
ATOM 2616 C C . GLU B 1 142 ? -22.503 -25.961 -12.428 1.00 122.92 142 GLU B C 1
ATOM 2617 O O . GLU B 1 142 ? -21.696 -26.245 -13.313 1.00 124.16 142 GLU B O 1
ATOM 2623 N N . LYS B 1 143 ? -23.573 -25.202 -12.641 1.00 123.63 143 LYS B N 1
ATOM 2624 C CA . LYS B 1 143 ? -23.842 -24.602 -13.942 1.00 123.96 143 LYS B CA 1
ATOM 2625 C C . LYS B 1 143 ? -22.916 -23.414 -14.176 1.00 120.83 143 LYS B C 1
ATOM 2626 O O . LYS B 1 143 ? -22.487 -23.157 -15.300 1.00 122.16 143 LYS B O 1
ATOM 2628 N N . SER B 1 144 ? -22.616 -22.695 -13.099 1.00 115.71 144 SER B N 1
ATOM 2629 C CA . SER B 1 144 ? -21.699 -21.564 -13.147 1.00 110.26 144 SER B CA 1
ATOM 2630 C C . SER B 1 144 ? -20.458 -21.866 -12.314 1.00 104.36 144 SER B C 1
ATOM 2631 O O . SER B 1 144 ? -20.317 -21.362 -11.199 1.00 103.24 144 SER B O 1
ATOM 2634 N N . PRO B 1 145 ? -19.552 -22.695 -12.855 1.00 99.16 145 PRO B N 1
ATOM 2635 C CA . PRO B 1 145 ? -18.344 -23.125 -12.142 1.00 92.79 145 PRO B CA 1
ATOM 2636 C C . PRO B 1 145 ? -17.418 -21.963 -11.794 1.00 85.25 145 PRO B C 1
ATOM 2637 O O . PRO B 1 145 ? -16.731 -22.018 -10.774 1.00 83.84 145 PRO B O 1
ATOM 2641 N N . GLU B 1 146 ? -17.404 -20.929 -12.628 1.00 79.45 146 GLU B N 1
ATOM 2642 C CA . GLU B 1 146 ? -16.506 -19.792 -12.427 1.00 73.23 146 GLU B CA 1
ATOM 2643 C C . GLU B 1 146 ? -16.875 -18.906 -11.234 1.00 65.83 146 GLU B C 1
ATOM 2644 O O . GLU B 1 146 ? -16.162 -17.953 -10.919 1.00 62.54 146 GLU B O 1
ATOM 2650 N N . MET B 1 147 ? -17.983 -19.221 -10.573 1.00 62.12 147 MET B N 1
ATOM 2651 C CA . MET B 1 147 ? -18.388 -18.480 -9.384 1.00 57.72 147 MET B CA 1
ATOM 2652 C C . MET B 1 147 ? -17.986 -19.237 -8.123 1.00 55.95 147 MET B C 1
ATOM 2653 O O . MET B 1 147 ? -18.346 -18.852 -7.010 1.00 56.28 147 MET B O 1
ATOM 2658 N N . LYS B 1 148 ? -17.235 -20.318 -8.306 1.00 52.48 148 LYS B N 1
ATOM 2659 C CA . LYS B 1 148 ? -16.765 -21.122 -7.184 1.00 49.66 148 LYS B CA 1
ATOM 2660 C C . LYS B 1 148 ? -15.652 -20.410 -6.420 1.00 43.34 148 LYS B C 1
ATOM 2661 O O . LYS B 1 148 ? -14.887 -19.631 -6.991 1.00 43.21 148 LYS B O 1
ATOM 2663 N N . THR B 1 149 ? -15.568 -20.679 -5.123 1.00 40.40 149 THR B N 1
ATOM 2664 C CA . THR B 1 149 ? -14.517 -20.103 -4.292 1.00 35.57 149 THR B CA 1
ATOM 2665 C C . THR B 1 149 ? -13.286 -21.006 -4.302 1.00 33.29 149 THR B C 1
ATOM 2666 O O . THR B 1 149 ? -13.387 -22.207 -4.057 1.00 34.11 149 THR B O 1
ATOM 2670 N N . ASN B 1 150 ? -12.132 -20.420 -4.603 1.00 32.09 150 ASN B N 1
ATOM 2671 C CA A ASN B 1 150 ? -10.863 -21.145 -4.629 0.50 31.63 150 ASN B CA 1
ATOM 2672 C CA B ASN B 1 150 ? -10.885 -21.171 -4.618 0.50 31.44 150 ASN B CA 1
ATOM 2673 C C . ASN B 1 150 ? -10.081 -20.977 -3.333 1.00 28.46 150 ASN B C 1
ATOM 2674 O O . ASN B 1 150 ? -9.552 -19.902 -3.069 1.00 26.59 150 ASN B O 1
ATOM 2683 N N . PHE B 1 151 ? -9.989 -22.036 -2.535 1.00 28.56 151 PHE B N 1
ATOM 2684 C CA . PHE B 1 151 ? -9.242 -21.969 -1.281 1.00 27.39 151 PHE B CA 1
ATOM 2685 C C . PHE B 1 151 ? -7.795 -22.435 -1.424 1.00 25.91 151 PHE B C 1
ATOM 2686 O O . PHE B 1 151 ? -7.500 -23.396 -2.139 1.00 29.19 151 PHE B O 1
ATOM 2694 N N . GLY B 1 152 ? -6.901 -21.732 -0.738 1.00 23.40 152 GLY B N 1
ATOM 2695 C CA . GLY B 1 152 ? -5.507 -22.118 -0.625 1.00 20.31 152 GLY B CA 1
ATOM 2696 C C . GLY B 1 152 ? -5.066 -22.027 0.827 1.00 20.74 152 GLY B C 1
ATOM 2697 O O . GLY B 1 152 ? -5.753 -21.425 1.652 1.00 19.66 152 GLY B O 1
ATOM 2698 N N . ILE B 1 153 ? -3.921 -22.625 1.143 1.00 18.56 153 ILE B N 1
ATOM 2699 C CA . ILE B 1 153 ? -3.404 -22.618 2.509 1.00 17.41 153 ILE B CA 1
ATOM 2700 C C . ILE B 1 153 ? -1.938 -22.186 2.556 1.00 18.85 153 ILE B C 1
ATOM 2701 O O . ILE B 1 153 ? -1.140 -22.586 1.715 1.00 19.01 153 ILE B O 1
ATOM 2706 N N . PHE B 1 154 ? -1.593 -21.352 3.530 1.00 16.85 154 PHE B N 1
ATOM 2707 C CA . PHE B 1 154 ? -0.196 -21.040 3.798 1.00 15.25 154 PHE B CA 1
ATOM 2708 C C . PHE B 1 154 ? 0.107 -21.294 5.264 1.00 16.10 154 PHE B C 1
ATOM 2709 O O . PHE B 1 154 ? -0.584 -20.778 6.144 1.00 15.93 154 PHE B O 1
ATOM 2717 N N . VAL B 1 155 ? 1.130 -22.105 5.520 1.00 15.18 155 VAL B N 1
ATOM 2718 C CA . VAL B 1 155 ? 1.653 -22.279 6.870 1.00 16.02 155 VAL B CA 1
ATOM 2719 C C . VAL B 1 155 ? 3.162 -22.057 6.842 1.00 15.17 155 VAL B C 1
ATOM 2720 O O . VAL B 1 155 ? 3.800 -22.223 5.800 1.00 16.42 155 VAL B O 1
ATOM 2724 N N . LEU B 1 156 ? 3.732 -21.659 7.974 1.00 13.87 156 LEU B N 1
ATOM 2725 C CA . LEU B 1 156 ? 5.180 -21.528 8.069 1.00 14.16 156 LEU B CA 1
ATOM 2726 C C . LEU B 1 156 ? 5.829 -22.904 8.059 1.00 17.01 156 LEU B C 1
ATOM 2727 O O . LEU B 1 156 ? 6.791 -23.147 7.324 1.00 16.50 156 LEU B O 1
ATOM 2732 N N . HIS B 1 157 ? 5.288 -23.804 8.875 1.00 17.43 157 HIS B N 1
ATOM 2733 C CA . HIS B 1 157 ? 5.868 -25.129 9.041 1.00 16.00 157 HIS B CA 1
ATOM 2734 C C . HIS B 1 157 ? 4.841 -26.240 8.863 1.00 18.84 157 HIS B C 1
ATOM 2735 O O . HIS B 1 157 ? 3.824 -26.268 9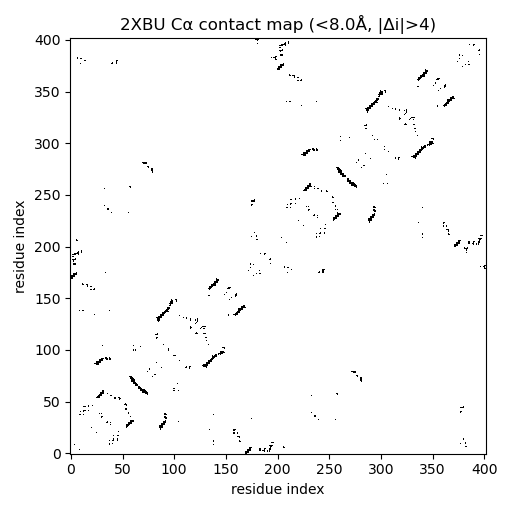.549 1.00 15.74 157 HIS B O 1
ATOM 2742 N N . ASP B 1 158 ? 5.117 -27.144 7.927 1.00 19.44 158 ASP B N 1
ATOM 2743 C CA . ASP B 1 158 ? 4.331 -28.359 7.757 1.00 16.43 158 ASP B CA 1
ATOM 2744 C C . ASP B 1 158 ? 5.139 -29.539 8.280 1.00 15.76 158 ASP B C 1
ATOM 2745 O O . ASP B 1 158 ? 6.172 -29.891 7.712 1.00 19.80 158 ASP B O 1
ATOM 2750 N N . LYS B 1 159 ? 4.673 -30.146 9.366 1.00 16.82 159 LYS B N 1
ATOM 2751 C CA . LYS B 1 159 ? 5.418 -31.229 9.993 1.00 17.39 159 LYS B CA 1
ATOM 2752 C C . LYS B 1 159 ? 5.258 -32.538 9.229 1.00 19.85 159 LYS B C 1
ATOM 2753 O O . LYS B 1 159 ? 4.148 -32.917 8.845 1.00 19.26 159 LYS B O 1
ATOM 2759 N N . GLN B 1 160 ? 6.379 -33.220 9.017 1.00 21.91 160 GLN B N 1
ATOM 2760 C CA . GLN B 1 160 ? 6.393 -34.542 8.402 1.00 25.67 160 GLN B CA 1
ATOM 2761 C C . GLN B 1 160 ? 6.044 -35.595 9.445 1.00 24.30 160 GLN B C 1
ATOM 2762 O O . GLN B 1 160 ? 6.900 -36.028 10.215 1.00 24.84 160 GLN B O 1
ATOM 2768 N N . LYS B 1 161 ? 4.781 -36.003 9.469 1.00 20.92 161 LYS B N 1
ATOM 2769 C CA . LYS B 1 161 ? 4.287 -36.924 10.483 1.00 24.08 161 LYS B CA 1
ATOM 2770 C C . LYS B 1 161 ? 2.921 -37.410 10.051 1.00 25.00 161 LYS B C 1
ATOM 2771 O O . LYS B 1 161 ? 2.260 -36.755 9.248 1.00 25.22 161 LYS B O 1
ATOM 2777 N N . PRO B 1 162 ? 2.487 -38.561 10.580 1.00 25.73 162 PRO B N 1
ATOM 2778 C CA . PRO B 1 162 ? 1.134 -39.032 10.280 1.00 25.50 162 PRO B CA 1
ATOM 2779 C C . PRO B 1 162 ? 0.106 -37.978 10.665 1.00 28.05 162 PRO B C 1
ATOM 2780 O O . PRO B 1 162 ? 0.131 -37.471 11.786 1.00 31.28 162 PRO B O 1
ATOM 2784 N N . LYS B 1 163 ? -0.782 -37.644 9.738 1.00 28.06 163 LYS B N 1
ATOM 2785 C CA . LYS B 1 163 ? -1.801 -36.637 9.991 1.00 26.97 163 LYS B CA 1
ATOM 2786 C C . LYS B 1 163 ? -3.078 -37.293 10.509 1.00 28.58 163 LYS B C 1
ATOM 2787 O O . LYS B 1 163 ? -3.350 -38.463 10.223 1.00 27.53 163 LYS B O 1
ATOM 2793 N N . LYS B 1 164 ? -3.857 -36.538 11.276 1.00 26.03 164 LYS B N 1
ATOM 2794 C CA . LYS B 1 164 ? -5.100 -37.046 11.845 1.00 29.71 164 LYS B CA 1
ATOM 2795 C C . LYS B 1 164 ? -6.311 -36.646 11.009 1.00 27.98 164 LYS B C 1
ATOM 2796 O O . LYS B 1 164 ? -7.417 -37.140 11.223 1.00 33.66 164 LYS B O 1
ATOM 2799 N N . ALA B 1 165 ? -6.093 -35.751 10.056 1.00 22.79 165 ALA B N 1
ATOM 2800 C CA . ALA B 1 165 ? -7.161 -35.299 9.180 1.00 26.01 165 ALA B CA 1
ATOM 2801 C C . ALA B 1 165 ? -6.616 -35.049 7.784 1.00 28.79 165 ALA B C 1
ATOM 2802 O O . ALA B 1 165 ? -5.415 -34.843 7.603 1.00 27.55 165 ALA B O 1
ATOM 2804 N N . ASP B 1 166 ? -7.504 -35.071 6.799 1.00 30.02 166 ASP B N 1
ATOM 2805 C CA . ASP B 1 166 ? -7.094 -34.895 5.414 1.00 35.35 166 ASP B CA 1
ATOM 2806 C C . ASP B 1 166 ? -7.365 -33.484 4.914 1.00 29.15 166 ASP B C 1
ATOM 2807 O O . ASP B 1 166 ? -8.109 -32.721 5.529 1.00 28.88 166 ASP B O 1
ATOM 2812 N N . LEU B 1 167 ? -6.735 -33.149 3.797 1.00 24.17 167 LEU B N 1
ATOM 2813 C CA . LEU B 1 167 ? -7.100 -31.985 3.010 1.00 20.12 167 LEU B CA 1
ATOM 2814 C C . LEU B 1 167 ? -7.312 -32.500 1.591 1.00 22.13 167 LEU B C 1
ATOM 2815 O O . LEU B 1 167 ? -6.729 -33.513 1.212 1.00 23.80 167 LEU B O 1
ATOM 2820 N N . PRO B 1 168 ? -8.164 -31.822 0.812 1.00 24.51 168 PRO B N 1
ATOM 2821 C CA . PRO B 1 168 ? -8.472 -32.276 -0.550 1.00 27.43 168 PRO B CA 1
ATOM 2822 C C . PRO B 1 168 ? -7.218 -32.496 -1.394 1.00 28.57 168 PRO B C 1
ATOM 2823 O O . PRO B 1 168 ? -6.223 -31.785 -1.239 1.00 25.53 168 PRO B O 1
ATOM 2827 N N . ALA B 1 169 ? -7.273 -33.477 -2.289 1.00 28.77 169 ALA B N 1
ATOM 2828 C CA . ALA B 1 169 ? -6.139 -33.775 -3.153 1.00 29.53 169 ALA B CA 1
ATOM 2829 C C . ALA B 1 169 ? -5.766 -32.573 -4.017 1.00 27.61 169 ALA B C 1
ATOM 2830 O O . ALA B 1 169 ? -4.585 -32.291 -4.219 1.00 28.40 169 ALA B O 1
ATOM 2832 N N . GLU B 1 170 ? -6.773 -31.857 -4.508 1.00 27.32 170 GLU B N 1
ATOM 2833 C CA . GLU B 1 170 ? -6.537 -30.714 -5.386 1.00 27.79 170 GLU B CA 1
ATOM 2834 C C . GLU B 1 170 ? -5.899 -29.545 -4.643 1.00 27.49 170 GLU B C 1
ATOM 2835 O O . GLU B 1 170 ? -5.431 -28.586 -5.256 1.00 30.36 170 GLU B O 1
ATOM 2841 N N . MET B 1 171 ? -5.898 -29.627 -3.317 1.00 23.45 171 MET B N 1
ATOM 2842 C CA . MET B 1 171 ? -5.189 -28.669 -2.482 1.00 24.15 171 MET B CA 1
ATOM 2843 C C . MET B 1 171 ? -3.760 -29.147 -2.227 1.00 23.39 171 MET B C 1
ATOM 2844 O O . MET B 1 171 ? -2.797 -28.501 -2.640 1.00 22.73 171 MET B O 1
ATOM 2849 N N . LEU B 1 172 ? -3.631 -30.290 -1.559 1.00 20.73 172 LEU B N 1
ATOM 2850 C CA . LEU B 1 172 ? -2.328 -30.813 -1.152 1.00 20.91 172 LEU B CA 1
ATOM 2851 C C . LEU B 1 172 ? -1.356 -31.013 -2.307 1.00 22.70 172 LEU B C 1
ATOM 2852 O O . LEU B 1 172 ? -0.178 -30.674 -2.199 1.00 25.96 172 LEU B O 1
ATOM 2857 N N . ASN B 1 173 ? -1.849 -31.575 -3.407 1.00 19.93 173 ASN B N 1
ATOM 2858 C CA . ASN B 1 173 ? -0.993 -31.936 -4.533 1.00 22.01 173 ASN B CA 1
ATOM 2859 C C . ASN B 1 173 ? -0.831 -30.852 -5.591 1.00 22.23 173 ASN B C 1
ATOM 2860 O O . ASN B 1 173 ? -0.189 -31.071 -6.622 1.00 23.91 173 ASN B O 1
ATOM 2865 N N . ASP B 1 174 ? -1.411 -29.684 -5.335 1.00 24.46 174 ASP B N 1
ATOM 2866 C CA . ASP B 1 174 ? -1.219 -28.528 -6.203 1.00 23.49 174 ASP B CA 1
ATOM 2867 C C . ASP B 1 174 ? -0.256 -27.554 -5.525 1.00 21.83 174 ASP B C 1
ATOM 2868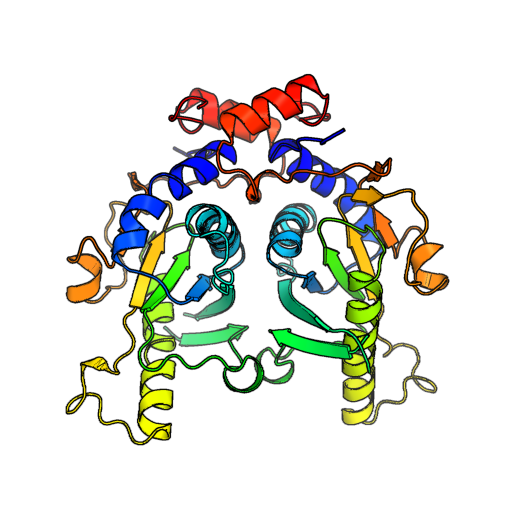 O O . ASP B 1 174 ? -0.586 -26.956 -4.502 1.00 19.24 174 ASP B O 1
ATOM 2873 N N . LYS B 1 175 ? 0.937 -27.412 -6.095 1.00 23.04 175 LYS B N 1
ATOM 2874 C CA . LYS B 1 175 ? 1.983 -26.563 -5.524 1.00 23.01 175 LYS B CA 1
ATOM 2875 C C . LYS B 1 175 ? 1.562 -25.102 -5.482 1.00 23.85 175 LYS B C 1
ATOM 2876 O O . LYS B 1 175 ? 2.228 -24.268 -4.861 1.00 25.20 175 LYS B O 1
ATOM 2882 N N . ASN B 1 176 ? 0.453 -24.790 -6.141 1.00 19.30 176 ASN B N 1
ATOM 2883 C CA A ASN B 1 176 ? -0.030 -23.416 -6.118 0.50 20.94 176 ASN B CA 1
ATOM 2884 C CA B ASN B 1 176 ? -0.078 -23.436 -6.197 0.50 21.13 176 ASN B CA 1
ATOM 2885 C C . ASN B 1 176 ? -1.337 -23.244 -5.345 1.00 19.33 176 ASN B C 1
ATOM 2886 O O . ASN B 1 176 ? -2.074 -22.278 -5.538 1.00 20.33 176 ASN B O 1
ATOM 2895 N N . ARG B 1 177 ? -1.596 -24.175 -4.432 1.00 21.40 177 ARG B N 1
ATOM 2896 C CA A ARG B 1 177 ? -2.756 -24.101 -3.542 0.50 19.03 177 ARG B CA 1
ATOM 2897 C CA B ARG B 1 177 ? -2.723 -24.017 -3.524 0.50 18.62 177 ARG B CA 1
ATOM 2898 C C . ARG B 1 177 ? -2.371 -24.340 -2.077 1.00 17.99 177 ARG B C 1
ATOM 2899 O O . ARG B 1 177 ? -2.868 -23.676 -1.168 1.00 20.04 177 ARG B O 1
ATOM 2914 N N . TYR B 1 178 ? -1.493 -25.315 -1.853 1.00 16.08 178 TYR B N 1
ATOM 2915 C CA . TYR B 1 178 ? -1.000 -25.589 -0.503 1.00 17.50 178 TYR B CA 1
ATOM 2916 C C . TYR B 1 178 ? 0.459 -25.160 -0.400 1.00 20.33 178 TYR B C 1
ATOM 2917 O O . TYR B 1 178 ? 1.331 -25.705 -1.079 1.00 22.10 178 TYR B O 1
ATOM 2926 N N . PHE B 1 179 ? 0.712 -24.163 0.440 1.00 17.19 179 PHE B N 1
ATOM 2927 C CA . PHE B 1 179 ? 2.027 -23.545 0.540 1.00 18.48 179 PHE B CA 1
ATOM 2928 C C . PHE B 1 179 ? 2.588 -23.706 1.946 1.00 19.84 179 PHE B C 1
ATOM 2929 O O . PHE B 1 179 ? 2.050 -23.147 2.900 1.00 20.99 179 PHE B O 1
ATOM 2937 N N . ALA B 1 180 ? 3.674 -24.457 2.076 1.00 17.37 180 ALA B N 1
ATOM 2938 C CA . ALA B 1 180 ? 4.402 -24.504 3.333 1.00 16.98 180 ALA B CA 1
ATOM 2939 C C . ALA B 1 180 ? 5.773 -23.873 3.130 1.00 20.47 180 ALA B C 1
ATOM 2940 O O . ALA B 1 180 ? 6.533 -24.298 2.260 1.00 20.96 180 ALA B O 1
ATOM 2942 N N . ALA B 1 181 ? 6.080 -22.847 3.917 1.00 15.55 181 ALA B N 1
ATOM 2943 C CA . ALA B 1 181 ? 7.383 -22.194 3.830 1.00 18.44 181 ALA B CA 1
ATOM 2944 C C . ALA B 1 181 ? 8.477 -23.232 4.030 1.00 19.89 181 ALA B C 1
ATOM 2945 O O . ALA B 1 181 ? 9.469 -23.251 3.297 1.00 19.96 181 ALA B O 1
ATOM 2947 N N . LYS B 1 182 ? 8.277 -24.100 5.019 1.00 19.38 182 LYS B N 1
ATOM 2948 C CA . LYS B 1 182 ? 9.178 -25.224 5.262 1.00 24.48 182 LYS B CA 1
ATOM 2949 C C . LYS B 1 182 ? 8.439 -26.501 5.644 1.00 20.37 182 LYS B C 1
ATOM 2950 O O . LYS B 1 182 ? 7.501 -26.478 6.431 1.00 17.24 182 LYS B O 1
ATOM 2956 N N . THR B 1 183 ? 8.877 -27.621 5.082 1.00 21.28 183 THR B N 1
ATOM 2957 C CA . THR B 1 183 ? 8.384 -28.922 5.505 1.00 22.48 183 THR B CA 1
ATOM 2958 C C . THR B 1 183 ? 9.430 -29.477 6.460 1.00 25.55 183 THR B C 1
ATOM 2959 O O . THR B 1 183 ? 10.589 -29.643 6.085 1.00 28.62 183 THR B O 1
ATOM 2963 N N . VAL B 1 184 ? 9.018 -29.744 7.696 1.00 24.06 184 VAL B N 1
ATOM 2964 C CA . VAL B 1 184 ? 9.957 -29.957 8.792 1.00 26.47 184 VAL B CA 1
ATOM 2965 C C . VAL B 1 184 ? 9.749 -31.279 9.528 1.00 25.79 184 VAL B C 1
ATOM 2966 O O . VAL B 1 184 ? 8.696 -31.905 9.411 1.00 22.59 184 VAL B O 1
ATOM 2970 N N . PRO B 1 185 ? 10.763 -31.707 10.296 1.00 26.59 185 PRO B N 1
ATOM 2971 C CA . PRO B 1 185 ? 10.644 -32.912 11.123 1.00 28.06 185 PRO B CA 1
ATOM 2972 C C . PRO B 1 185 ? 9.581 -32.728 12.200 1.00 27.54 185 PRO B C 1
ATOM 2973 O O . PRO B 1 185 ? 9.178 -31.597 12.478 1.00 26.72 185 PRO B O 1
ATOM 2977 N N . ASP B 1 186 ? 9.137 -33.828 12.797 1.00 26.73 186 ASP B N 1
ATOM 2978 C CA . ASP B 1 186 ? 8.152 -33.769 13.871 1.00 25.17 186 ASP B CA 1
ATOM 2979 C C . ASP B 1 186 ? 8.799 -33.281 15.165 1.00 24.06 186 ASP B C 1
ATOM 2980 O O . ASP B 1 186 ? 9.181 -34.080 16.023 1.00 23.78 186 ASP B O 1
ATOM 2985 N N . LYS B 1 187 ? 8.931 -31.964 15.288 1.00 18.72 187 LYS B N 1
ATOM 2986 C CA . LYS B 1 187 ? 9.494 -31.342 16.480 1.00 21.63 187 LYS B CA 1
ATOM 2987 C C . LYS B 1 187 ? 8.580 -30.200 16.889 1.00 21.10 187 LYS B C 1
ATOM 2988 O O . LYS B 1 187 ? 7.775 -29.734 16.082 1.00 23.21 187 LYS B O 1
ATOM 2994 N N . TRP B 1 188 ? 8.700 -29.742 18.132 1.00 19.22 188 TRP B N 1
ATOM 2995 C CA . TRP B 1 188 ? 7.919 -28.588 18.571 1.00 17.51 188 TRP B CA 1
ATOM 2996 C C . TRP B 1 188 ? 8.586 -27.299 18.127 1.00 20.32 188 TRP B C 1
ATOM 2997 O O . TRP B 1 188 ? 9.772 -27.082 18.379 1.00 19.42 188 TRP B O 1
ATOM 3008 N N . TYR B 1 189 ? 7.814 -26.441 17.468 1.00 18.43 189 TYR B N 1
ATOM 3009 C CA . TYR B 1 189 ? 8.324 -25.154 17.032 1.00 17.58 189 TYR B CA 1
ATOM 3010 C C . TYR B 1 189 ? 7.867 -24.036 17.956 1.00 15.03 189 TYR B C 1
ATOM 3011 O O . TYR B 1 189 ? 6.672 -23.846 18.182 1.00 17.36 189 TYR B O 1
ATOM 3020 N N . ALA B 1 190 ? 8.837 -23.324 18.514 1.00 12.00 190 ALA B N 1
ATOM 3021 C CA . ALA B 1 190 ? 8.552 -22.230 19.432 1.00 15.04 190 ALA B CA 1
ATOM 3022 C C . ALA B 1 190 ? 8.586 -20.919 18.662 1.00 15.66 190 ALA B C 1
ATOM 3023 O O . ALA B 1 190 ? 9.640 -20.488 18.202 1.00 12.61 190 ALA B O 1
ATOM 3025 N N . TYR B 1 191 ? 7.422 -20.306 18.490 1.00 12.37 191 TYR B N 1
ATOM 3026 C CA . TYR B 1 191 ? 7.327 -19.069 17.720 1.00 10.05 191 TYR B CA 1
ATOM 3027 C C . TYR B 1 191 ? 7.676 -17.863 18.594 1.00 11.68 191 TYR B C 1
ATOM 3028 O O . TYR B 1 191 ? 7.463 -17.886 19.807 1.00 12.00 191 TYR B O 1
ATOM 3037 N N . PRO B 1 192 ? 8.255 -16.820 17.983 1.00 13.47 192 PRO B N 1
ATOM 3038 C CA . PRO B 1 192 ? 8.818 -15.712 18.761 1.00 11.75 192 PRO B CA 1
ATOM 3039 C C . PRO B 1 192 ? 7.747 -14.961 19.558 1.00 12.93 192 PRO B C 1
ATOM 3040 O O . PRO B 1 192 ? 8.025 -14.507 20.669 1.00 12.33 192 PRO B O 1
ATOM 3044 N N . TRP B 1 193 ? 6.536 -14.853 19.014 1.00 12.79 193 TRP B N 1
ATOM 3045 C CA . TRP B 1 193 ? 5.460 -14.158 19.718 1.00 10.33 193 TRP B CA 1
ATOM 3046 C C . TRP B 1 193 ? 4.970 -14.928 20.939 1.00 11.65 193 TRP B C 1
ATOM 3047 O O . TRP B 1 193 ? 4.237 -14.388 21.777 1.00 11.95 193 TRP B O 1
ATOM 3058 N N . GLU B 1 194 ? 5.372 -16.192 21.037 1.00 9.93 194 GLU B N 1
ATOM 3059 C CA . GLU B 1 194 ? 5.012 -17.023 22.190 1.00 12.61 194 GLU B CA 1
ATOM 3060 C C . GLU B 1 194 ? 5.978 -16.889 23.374 1.00 15.86 194 GLU B C 1
ATOM 3061 O O . GLU B 1 194 ? 5.693 -17.384 24.462 1.00 14.83 194 GLU B O 1
ATOM 3067 N N . SER B 1 195 ? 7.108 -16.221 23.163 1.00 13.42 195 SER B N 1
ATOM 3068 C CA . SER B 1 195 ? 8.204 -16.233 24.134 1.00 15.22 195 SER B CA 1
ATOM 3069 C C . SER B 1 195 ? 8.076 -15.153 25.195 1.00 14.43 195 SER B C 1
ATOM 3070 O O . SER B 1 195 ? 7.665 -14.033 24.895 1.00 14.88 195 SER B O 1
ATOM 3073 N N . THR B 1 196 ? 8.435 -15.485 26.436 1.00 13.76 196 THR B N 1
ATOM 3074 C CA . THR B 1 196 ? 8.456 -14.485 27.504 1.00 14.46 196 THR B CA 1
ATOM 3075 C C . THR B 1 196 ? 9.887 -14.020 27.778 1.00 16.08 196 THR B C 1
ATOM 3076 O O . THR B 1 196 ? 10.118 -13.162 28.631 1.00 16.32 196 THR B O 1
ATOM 3080 N N . ASP B 1 197 ? 10.838 -14.591 27.044 1.00 18.70 197 ASP B N 1
ATOM 3081 C CA . ASP B 1 197 ? 12.223 -14.121 27.059 1.00 19.86 197 ASP B CA 1
ATOM 3082 C C . ASP B 1 197 ? 12.762 -14.135 25.633 1.00 19.05 197 ASP B C 1
ATOM 3083 O O . ASP B 1 197 ? 13.360 -15.116 25.189 1.00 17.00 197 ASP B O 1
ATOM 3088 N N . ILE B 1 198 ? 12.531 -13.046 24.911 1.00 15.60 198 ILE B N 1
ATOM 3089 C CA . ILE B 1 198 ? 12.883 -12.991 23.501 1.00 14.45 198 ILE B CA 1
ATOM 3090 C C . ILE B 1 198 ? 14.396 -12.984 23.296 1.00 16.69 198 ILE B C 1
ATOM 3091 O O . ILE B 1 198 ? 14.883 -13.332 22.224 1.00 17.80 198 ILE B O 1
ATOM 3096 N N . VAL B 1 199 ? 15.140 -12.586 24.321 1.00 17.67 199 VAL B N 1
ATOM 3097 C CA . VAL B 1 199 ? 16.594 -12.556 24.200 1.00 17.37 199 VAL B CA 1
ATOM 3098 C C . VAL B 1 199 ? 17.134 -13.980 24.183 1.00 19.47 199 VAL B C 1
ATOM 3099 O O . VAL B 1 199 ? 17.912 -14.353 23.302 1.00 19.33 199 VAL B O 1
ATOM 3103 N N . PHE B 1 200 ? 16.701 -14.781 25.148 1.00 20.81 200 PHE B N 1
ATOM 3104 C CA . PHE B 1 200 ? 17.060 -16.192 25.173 1.00 22.08 200 PHE B CA 1
ATOM 3105 C C . PHE B 1 200 ? 16.542 -16.873 23.912 1.00 18.74 200 PHE B C 1
ATOM 3106 O O . PHE B 1 200 ? 17.231 -17.680 23.294 1.00 18.70 200 PHE B O 1
ATOM 3114 N N . HIS B 1 201 ? 15.323 -16.525 23.520 1.00 14.17 201 HIS B N 1
ATOM 3115 C CA . HIS B 1 201 ? 14.682 -17.170 22.384 1.00 16.62 201 HIS B CA 1
ATOM 3116 C C . HIS B 1 201 ? 15.478 -16.935 21.107 1.00 16.79 201 HIS B C 1
ATOM 3117 O O . HIS B 1 201 ? 15.665 -17.848 20.306 1.00 19.90 201 HIS B O 1
ATOM 3124 N N . THR B 1 202 ? 15.942 -15.702 20.925 1.00 15.62 202 THR B N 1
ATOM 3125 C CA . THR B 1 202 ? 16.669 -15.326 19.721 1.00 14.10 202 THR B CA 1
ATOM 3126 C C . THR B 1 202 ? 18.080 -15.904 19.735 1.00 18.91 202 THR B C 1
ATOM 3127 O O . THR B 1 202 ? 18.608 -16.288 18.694 1.00 21.06 202 THR B O 1
ATOM 3131 N N . ARG B 1 203 ? 18.682 -15.968 20.918 1.00 18.59 203 ARG B N 1
ATOM 3132 C CA . ARG B 1 203 ? 20.007 -16.572 21.049 1.00 21.89 203 ARG B CA 1
ATOM 3133 C C . ARG B 1 203 ? 19.961 -18.035 20.622 1.00 23.30 203 ARG B C 1
ATOM 3134 O O . ARG B 1 203 ? 20.827 -18.499 19.878 1.00 26.36 203 ARG B O 1
ATOM 3142 N N . MET B 1 204 ? 18.942 -18.755 21.085 1.00 21.80 204 MET B N 1
ATOM 3143 C CA . MET B 1 204 ? 18.758 -20.150 20.700 1.00 20.84 204 MET B CA 1
ATOM 3144 C C . MET B 1 204 ? 18.504 -20.281 19.199 1.00 21.75 204 MET B C 1
ATOM 3145 O O . MET B 1 204 ? 19.081 -21.146 18.542 1.00 22.93 204 MET B O 1
ATOM 3150 N N . ALA B 1 205 ? 17.640 -19.426 18.657 1.00 17.31 205 ALA B N 1
ATOM 3151 C CA . ALA B 1 205 ? 17.336 -19.467 17.229 1.00 17.63 205 ALA B CA 1
ATOM 3152 C C . ALA B 1 205 ? 18.590 -19.326 16.367 1.00 22.65 205 ALA B C 1
ATOM 3153 O O . ALA B 1 205 ? 18.752 -20.038 15.374 1.00 24.53 205 ALA B O 1
ATOM 3155 N N . ILE B 1 206 ? 19.471 -18.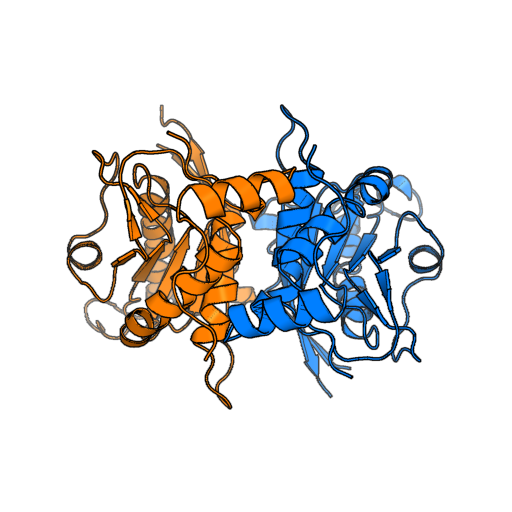401 16.738 1.00 19.64 206 ILE B N 1
ATOM 3156 C CA . ILE B 1 206 ? 20.705 -18.195 15.984 1.00 24.08 206 ILE B CA 1
ATOM 3157 C C . ILE B 1 206 ? 21.604 -19.423 16.088 1.00 25.93 206 ILE B C 1
ATOM 3158 O O . ILE B 1 206 ? 22.194 -19.858 15.100 1.00 28.54 206 ILE B O 1
ATOM 3163 N N . GLU B 1 207 ? 21.686 -19.994 17.284 1.00 22.48 207 GLU B N 1
ATOM 3164 C CA . GLU B 1 207 ? 22.485 -21.195 17.493 1.00 24.03 207 GLU B CA 1
ATOM 3165 C C . GLU B 1 207 ? 21.966 -22.374 16.666 1.00 25.59 207 GLU B C 1
ATOM 3166 O O . GLU B 1 207 ? 22.748 -23.175 16.155 1.00 26.70 207 GLU B O 1
ATOM 3168 N N . GLN B 1 208 ? 20.647 -22.474 16.536 1.00 20.42 208 GLN B N 1
ATOM 3169 C CA . GLN B 1 208 ? 20.030 -23.596 15.832 1.00 21.80 208 GLN B CA 1
ATOM 3170 C C . GLN B 1 208 ? 19.968 -23.417 14.316 1.00 21.79 208 GLN B C 1
ATOM 3171 O O . GLN B 1 208 ? 19.586 -24.338 13.597 1.00 24.25 208 GLN B O 1
ATOM 3177 N N . GLY B 1 209 ? 20.338 -22.237 13.831 1.00 23.89 209 GLY B N 1
ATOM 3178 C CA . GLY B 1 209 ? 20.246 -21.948 12.410 1.00 24.22 209 GLY B CA 1
ATOM 3179 C C . GLY B 1 209 ? 18.830 -21.581 12.009 1.00 23.23 209 GLY B C 1
ATOM 3180 O O . GLY B 1 209 ? 18.422 -21.764 10.858 1.00 23.28 209 GLY B O 1
ATOM 3181 N N . ASN B 1 210 ? 18.079 -21.061 12.974 1.00 21.57 210 ASN B N 1
ATOM 3182 C CA . ASN B 1 210 ? 16.695 -20.659 12.757 1.00 20.04 210 ASN B CA 1
ATOM 3183 C C . ASN B 1 210 ? 16.519 -19.146 12.805 1.00 20.98 210 ASN B C 1
ATOM 3184 O O . ASN B 1 210 ? 15.504 -18.646 13.291 1.00 18.92 210 ASN B O 1
ATOM 3189 N N . ASP B 1 211 ? 17.517 -18.420 12.313 1.00 23.04 211 ASP B N 1
ATOM 3190 C CA . ASP B 1 211 ? 17.408 -16.973 12.158 1.00 23.05 211 ASP B CA 1
ATOM 3191 C C . ASP B 1 211 ? 17.371 -16.618 10.672 1.00 23.30 211 ASP B C 1
ATOM 3192 O O . ASP B 1 211 ? 16.671 -17.264 9.897 1.00 25.26 211 ASP B O 1
ATOM 3197 N N . ILE B 1 212 ? 18.118 -15.598 10.267 1.00 22.95 212 ILE B N 1
ATOM 3198 C CA . ILE B 1 212 ? 18.061 -15.163 8.876 1.00 23.04 212 ILE B CA 1
ATOM 3199 C C . ILE B 1 212 ? 18.799 -16.114 7.942 1.00 24.05 212 ILE B C 1
ATOM 3200 O O . ILE B 1 212 ? 19.775 -16.762 8.332 1.00 25.86 212 ILE B O 1
ATOM 3205 N N . PHE B 1 213 ? 18.313 -16.209 6.709 1.00 23.94 213 PHE B N 1
ATOM 3206 C CA . PHE B 1 213 ? 18.964 -17.031 5.693 1.00 28.93 213 PHE B CA 1
ATOM 3207 C C . PHE B 1 213 ? 19.125 -16.262 4.383 1.00 28.47 213 PHE B C 1
ATOM 3208 O O . PHE B 1 213 ? 19.665 -16.782 3.412 1.00 28.48 213 PHE B O 1
ATOM 3216 N N . ILE B 1 214 ? 18.652 -15.019 4.374 1.00 27.06 214 ILE B N 1
ATOM 3217 C CA . ILE B 1 214 ? 18.816 -14.124 3.236 1.00 26.83 214 ILE B CA 1
ATOM 3218 C C . ILE B 1 214 ? 19.521 -12.863 3.708 1.00 26.95 214 ILE B C 1
ATOM 3219 O O . ILE B 1 214 ? 19.121 -12.270 4.706 1.00 25.67 214 ILE B O 1
ATOM 3224 N N . PRO B 1 215 ? 20.583 -12.452 2.996 1.00 26.23 215 PRO B N 1
ATOM 3225 C CA . PRO B 1 215 ? 21.358 -11.265 3.377 1.00 25.58 215 PRO B CA 1
ATOM 3226 C C . PRO B 1 215 ? 20.651 -9.955 3.052 1.00 26.96 215 PRO B C 1
ATOM 3227 O O . PRO B 1 215 ? 19.626 -9.942 2.368 1.00 26.48 215 PRO B O 1
ATOM 3231 N N . GLU B 1 216 ? 21.208 -8.859 3.555 1.00 27.84 216 GLU B N 1
ATOM 3232 C CA . GLU B 1 216 ? 20.724 -7.526 3.239 1.00 30.06 216 GLU B CA 1
ATOM 3233 C C . GLU B 1 216 ? 20.824 -7.287 1.735 1.00 30.07 216 GLU B C 1
ATOM 3234 O O . GLU B 1 216 ? 21.777 -7.730 1.094 1.00 28.60 216 GLU B O 1
ATOM 3240 N N . GLN B 1 217 ? 19.834 -6.601 1.174 1.00 30.95 217 GLN B N 1
ATOM 3241 C CA . GLN B 1 217 ? 19.833 -6.293 -0.253 1.00 36.92 217 GLN B CA 1
ATOM 3242 C C . GLN B 1 217 ? 20.887 -5.240 -0.569 1.00 39.50 217 GLN B C 1
ATOM 3243 O O . GLN B 1 217 ? 21.343 -4.524 0.321 1.00 39.09 217 GLN B O 1
ATOM 3249 N N . GLU B 1 218 ? 21.305 -5.077 -1.714 1.00 45.54 218 GLU B N 1
#

Organism: Saccharomyces cerevisiae (strain ATCC 204508 / S288c) (NCBI:txid559292)

Solvent-accessible surface area: 18305 Å² total

Foldseek 3Di:
DEAQAAPQLLLVLLLVLLVLQVVLVAQAEEAEPPQFVVSVVSNQVNNDDPPDDGHYYHYWYWDQPPNDIDGPDDDPCVVVVNQQFLGEYEYTHAECALVVVVQVVCVVVQVVQVVRCVVVVHDCVVVVNRGGHAAYEYQEYEDDHHPDDDDCCHVVDCNGYYYSDYYYNHHYDYQVNDPDNVVSVVSNVVVVNHDDDDDD/DEAQAAPQLLLVLLQVLLVLQVLLVAQAEEAEPPQFVVSVVSNQVNNDDPPDDGHYYHYWYWDADDDCRDIDGPGDDPCVVVVPQQWLGEYEYTHAECALVVVVQVVVVVVQVVNVVRCVVVVHDCVVVVNRHGHAAYEYAEYEDDHHPDDDDCCHPVDSNGYYYSDYYYNHHYDYQVNDPCNPVSVVSCVVVVNHDDDDDD

GO terms:
  GO:0004422 hypoxanthine phosphoribosyltransferase activity (F, IDA)
  GO:0032263 GMP salvage (P, IDA)
  GO:0032264 IMP salvage (P, IDA)
  GO:0004422 hypoxanthine phosphoribosyltransferase activity (F, IGI)
  GO:0032263 GMP salvage (P, IGI)
  GO:0005634 nucleus (C, HDA)
  GO:0005737 cytoplasm (C, HDA)
  GO:0004422 hypoxanthine phosphoribosyltransferase activity (F, IMP)
  GO:0032263 GMP salvage (P, IMP)

Radius of gyration: 21.37 Å; Cα contacts (8 Å, |Δi|>4): 829; chains: 2; bounding box: 55×58×52 Å

InterPro domains:
  IPR000836 Phosphoribosyltransferase domain [PF00156] (22-135)
  IPR000836 Phosphoribosyltransferase domain [cd06223] (94-167)
  IPR029057 Phosphoribosyltransferase-like [G3DSA:3.40.50.2020] (1-221)
  IPR029057 Phosphoribosyltransferase-like [SSF53271] (6-202)

B-factor: mean 27.15, std 16.16, range [7.39, 132.35]

Secondary structure (P-SEA, 3-state):
cbbbbcaaaaaaaaaaaaaaaccccccbbbbccaaaaaaaaaaaaaacccccccbbbbbbbbbbcccccccccccccccccccccccbbbbbccccccaaaaaaaaaaaaaaaaaaaaaacccccccccccbbbbbbbcbbbccccccccccccccccccccccccccbbbbbcccccccaaaaaaaaaaaccccccccc/cbbbbcaaaaaaaaaaaaaaaccccccbbbbccaaaaaaaaaaaaaacccccccbbbbbbbbbbbbcccccccccccccccccccccccbbbbbccccccaaaaaaaaaaaaaaaaaaaaaaccccccccccbbbbbbbbcbbbccccccccccccccccccccccccccbbbbbcccccccaaaaaaaaaaaccccccccc

Sequence (402 aa):
DKQYISYNNVHQLCQVVSAERIKNFKPDLIIAIGGGGFIPARILRTFLKEPGVPTIRIFAIILSLYEVKVSRTQWIDYEQCKLDLVGKNVLIVDEVDDTRTTLHYALSELEEKDAAEQAKAKGIDTEKSPEMKTNNFGIFVLHDKQKPKKADLPAEMLNDKNRRYFAAKTVPDKWYAYPWESTDIVFHTRMAIEQGNDIFIPEQDKQYISYNNVHQLCQVSAERIKNFKPDLIIAIGGGGFIPARILRTFLKEPGVPTIRIFAIILSLYEDLVKVSRTQWIDYEQCKLDLVGKNVLIVDEVDDTRTTLHYALSELEKDAAEQAKAKGIDTEKSPEMKTNNFGIFVLHDKQKPKKADLPAEMLNDKNNRRYFAAKTVPDKWYAYPWESTDIVFHTRMAIEQGNDIFIPEQ